Protein AF-A0A8T9C1Z2-F1 (afdb_monomer)

Radius of gyration: 24.46 Å; Cα contacts (8 Å, |Δi|>4): 744; chains: 1; bounding box: 90×43×73 Å

Foldseek 3Di:
DDDDDPPPPPPPPPQADDDDCVLVVQAEFFDWDDADLADAKDADPAQDLVNLLVLLLVVCVVAVPDDDHDYDDDDDDFWDQAFTDAALDDDDPPQDLVCVLVPVVQVVLQVPADAAPLGDDPDTSDSDDDIFFLWRMKHFDSDQHNNVLVVVQVVGPLWDDKDWHKDWHARTGAGDPPHPDHGTHITGMITTGNEPGDDPPDFDDRPRPDPDDDPQKDDFDWARAAFSDAADPVVNHRQWPDKHWAFDDDDPSHDSHQNCSSLVSNQQSSQVVQVVVPDPPAGRAHFFKWKKWWKAFPNRHTTTIMITTGLAAADSVRRPPQWDADVPHIMGIYTMTMMGRVVRVVPADHDDDVDDPDDQSRPNRHPRD

Organism: NCBI:txid602035

Sequence (369 aa):
MRTQVLVSNFAALAAAQSIDFSIVTAAPAVSVQSAPVTGTAQTVSAQSSAAATSIGSAAVQASPLAQRDVVADVVKRDGTCATQPAGTGPTVRPDFVDYFEDYPYFKAAAYSAPVPKGYSLNFTNLHASTSTSAYMGYTNLNKYDTNQCASLCNAQTGCVAFNLYFERDPTLDPNASSCPNPPSLTNIKCVFWGVPSSSPAQTATTSSPHRPPPPGWSGPTPWPGAPNCPSDPTSSDTTYIGSLFFSFGVAPGQVQYFSTGVCVAACSAQTSYNFAHPPAGKNPTVCNHVVAYQLNNAAGVAHGMYCAMYTESWDASYGTVKQSASVGGEWTVGAAYAYTNATYAASYQAITPGGYQGGNCGGWGAGTC

Secondary structure (DSSP, 8-state):
--------------------HHHHHTSPPPPPB---SSSSEEE--PPPHHHHHHHHHHHHHHSTTS---------------PBPPPPSSPPPSS--HHHHHT-HHHHHHHHHPPPPTT------S-SS---BSSEEEEEE-SS--HHHHHHHHHHSTT--EEEEEEEEEESB--BTTTBSSPPEEEEEEEEEESSPPPPTT--S----S--PPPTTEEEEEE-SSB------TTT----EEEEEEEEBSSSTT-BSS--HHHHHHHHHHHHHHHHHSPPTTSPPPP--EEEEEEEE-TT--EEEEEEEEESS-B-GGG--B-EEEETTEEEEEEEEEEEEEHHHHHH-PPBBTTB-----TTTT-TT--

Nearest PDB structures (f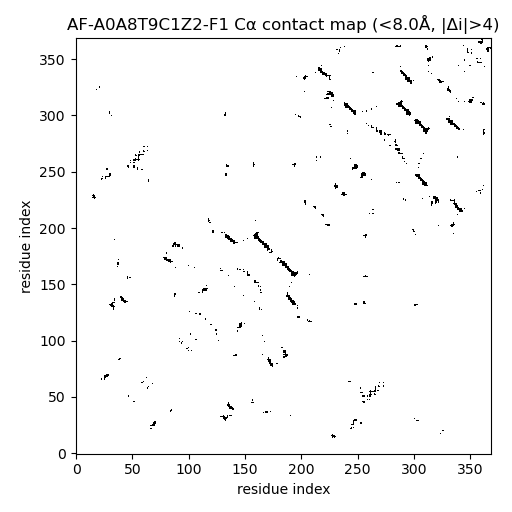oldseek):
  7vg8-assembly1_A  TM=3.905E-01  e=1.013E+00  Tomato yellow leaf curl virus
  5d28-assembly1_A  TM=4.583E-01  e=4.746E+00  Orf virus
  6umm-assembly1_F  TM=3.864E-01  e=9.681E+00  Mycolicibacterium smegmatis MC2 155
  6sgz-assembly1_D  TM=3.121E-01  e=7.193E+00  Mycolicibacterium smegmatis MC2 155
  5d28-assembly1_D  TM=2.808E-01  e=6.019E+00  Orf virus

Solvent-accessible surface area (backbone atoms only — not comparable to full-atom values): 21212 Å² total; per-residue (Å²): 136,89,84,80,81,82,79,80,78,74,76,74,79,70,84,59,46,79,86,67,57,67,54,58,70,34,34,46,73,56,56,72,41,61,82,74,78,67,79,67,62,44,89,48,88,71,70,48,71,65,59,41,22,49,45,23,33,45,46,39,71,77,33,61,97,53,88,79,76,71,73,88,90,87,84,91,85,85,50,78,51,48,76,43,75,82,53,42,39,75,83,68,80,70,90,42,71,71,54,56,75,66,32,64,67,60,52,51,50,45,72,67,49,63,74,39,90,66,59,78,84,85,80,72,79,67,96,67,80,81,68,31,30,16,67,48,32,37,40,56,32,81,56,96,46,50,55,61,45,47,52,56,33,70,71,37,78,57,42,66,30,73,48,79,46,79,41,85,26,52,45,30,35,50,24,89,83,88,30,67,77,52,64,74,35,21,31,22,39,32,34,33,17,13,43,71,83,59,65,92,73,71,65,46,76,77,74,64,75,77,67,76,42,56,91,70,39,38,51,70,42,75,19,66,14,41,63,42,57,63,51,39,91,83,82,65,45,71,36,68,76,49,70,52,55,35,21,20,28,85,54,93,80,38,31,48,34,80,54,65,50,19,42,53,30,25,31,51,38,44,24,56,50,24,65,76,57,54,52,89,97,48,79,46,55,30,47,32,16,36,41,35,32,28,40,17,44,75,88,33,41,54,42,27,39,35,27,43,32,15,30,51,46,68,40,54,88,33,16,70,41,44,60,49,79,52,96,93,46,47,31,38,35,34,56,21,34,34,36,32,30,37,74,53,57,75,77,38,65,57,44,45,97,94,44,81,72,63,72,32,55,25,77,67,35,77,89,63,111

Mean predicted aligned error: 12.96 Å

Structure (mmCIF, N/CA/C/O backbone):
data_AF-A0A8T9C1Z2-F1
#
_entry.id   AF-A0A8T9C1Z2-F1
#
loop_
_atom_site.group_PDB
_atom_site.id
_atom_site.type_symbol
_atom_site.label_atom_id
_atom_site.label_alt_id
_atom_site.label_comp_id
_atom_site.label_asym_id
_atom_site.label_entity_id
_atom_site.label_seq_id
_atom_site.pdbx_PDB_ins_code
_atom_site.Cartn_x
_atom_site.Cartn_y
_atom_site.Cartn_z
_atom_site.occupancy
_atom_site.B_iso_or_equiv
_atom_site.auth_seq_id
_atom_site.auth_comp_id
_atom_site.auth_asym_id
_atom_site.auth_atom_id
_atom_site.pdbx_PDB_model_num
ATOM 1 N N . MET A 1 1 ? -56.668 29.019 0.951 1.00 37.47 1 MET A N 1
ATOM 2 C CA . MET A 1 1 ? -55.754 27.901 0.635 1.00 37.47 1 MET A CA 1
ATOM 3 C C . MET A 1 1 ? -54.464 28.127 1.409 1.00 37.47 1 MET A C 1
ATOM 5 O O . MET A 1 1 ? -53.834 29.154 1.212 1.00 37.47 1 MET A O 1
ATOM 9 N N . ARG A 1 2 ? -54.164 27.260 2.385 1.00 32.25 2 ARG A N 1
ATOM 10 C CA . ARG A 1 2 ? -52.961 27.332 3.231 1.00 32.25 2 ARG A CA 1
ATOM 11 C C . ARG A 1 2 ? -51.820 26.626 2.502 1.00 32.25 2 ARG A C 1
ATOM 13 O O . ARG A 1 2 ? -51.873 25.411 2.345 1.00 32.25 2 ARG A O 1
ATOM 20 N N . THR A 1 3 ? -50.824 27.378 2.056 1.00 31.47 3 THR A N 1
ATOM 21 C CA . THR A 1 3 ? -49.620 26.834 1.422 1.00 31.47 3 THR A CA 1
ATOM 22 C C . THR A 1 3 ? -48.688 26.322 2.517 1.00 31.47 3 THR A C 1
ATOM 24 O O . THR A 1 3 ? -48.144 27.109 3.288 1.00 31.47 3 THR A O 1
ATOM 27 N N . GLN A 1 4 ? -48.559 25.001 2.637 1.00 32.97 4 GLN A N 1
ATOM 28 C CA . GLN A 1 4 ? -47.572 24.373 3.511 1.00 32.97 4 GLN A CA 1
ATOM 29 C C . GLN A 1 4 ? -46.191 24.494 2.864 1.00 32.97 4 GLN A C 1
ATOM 31 O O . GLN A 1 4 ? -45.958 23.967 1.779 1.00 32.97 4 GLN A O 1
A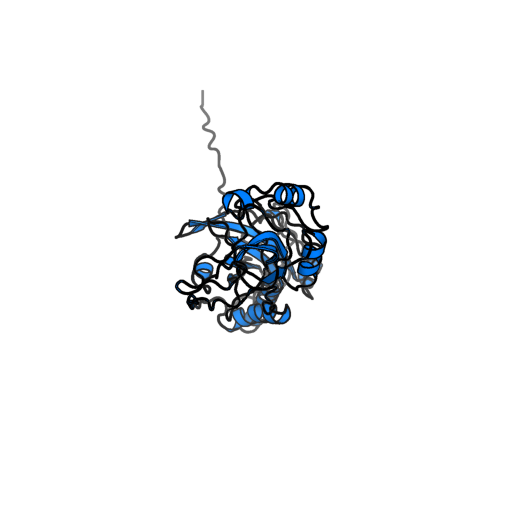TOM 36 N N . VAL A 1 5 ? -45.281 25.199 3.533 1.00 35.19 5 VAL A N 1
ATOM 37 C CA . VAL A 1 5 ? -43.853 25.174 3.217 1.00 35.19 5 VAL A CA 1
ATOM 38 C C . VAL A 1 5 ? -43.285 23.905 3.847 1.00 35.19 5 VAL A C 1
ATOM 40 O O . VAL A 1 5 ? -43.177 23.805 5.067 1.00 35.19 5 VAL A O 1
ATOM 43 N N . LEU A 1 6 ? -42.971 22.915 3.011 1.00 32.28 6 LEU A N 1
ATOM 44 C CA . LEU A 1 6 ? -42.166 21.758 3.392 1.00 32.28 6 LEU A CA 1
ATOM 45 C C . LEU A 1 6 ? -40.735 22.242 3.642 1.00 32.28 6 LEU A C 1
ATOM 47 O O . LEU A 1 6 ? -39.972 22.482 2.709 1.00 32.28 6 LEU A O 1
ATOM 51 N N . VAL A 1 7 ? -40.385 22.416 4.915 1.00 32.94 7 VAL A N 1
ATOM 52 C CA . VAL A 1 7 ? -38.994 22.557 5.345 1.00 32.94 7 VAL A CA 1
ATOM 53 C C . VAL A 1 7 ? -38.383 21.160 5.301 1.00 32.94 7 VAL A C 1
ATOM 55 O O . VAL A 1 7 ? -38.609 20.339 6.188 1.00 32.94 7 VAL A O 1
ATOM 58 N N . SER A 1 8 ? -37.650 20.867 4.228 1.00 34.22 8 SER A N 1
ATOM 59 C CA . SER A 1 8 ? -36.813 19.674 4.140 1.00 34.22 8 SER A CA 1
ATOM 60 C C . SER A 1 8 ? -35.679 19.798 5.155 1.00 34.22 8 SER A C 1
ATOM 62 O O . SER A 1 8 ? -34.674 20.460 4.904 1.00 34.22 8 SER A O 1
ATOM 64 N N . ASN A 1 9 ? -35.854 19.162 6.313 1.00 29.34 9 ASN A N 1
ATOM 65 C CA . ASN A 1 9 ? -34.785 18.907 7.269 1.00 29.34 9 ASN A CA 1
ATOM 66 C C . ASN A 1 9 ? -33.788 17.922 6.643 1.00 29.34 9 ASN A C 1
ATOM 68 O O . ASN A 1 9 ? -33.891 16.712 6.834 1.00 29.34 9 ASN A O 1
ATOM 72 N N . PHE A 1 10 ? -32.811 18.435 5.896 1.00 31.84 10 PHE A N 1
ATOM 73 C CA . PHE A 1 10 ? -31.546 17.729 5.746 1.00 31.84 10 PHE A CA 1
ATOM 74 C C . PHE A 1 10 ? -30.857 17.787 7.106 1.00 31.84 10 PHE A C 1
ATOM 76 O O . PHE A 1 10 ? -30.205 18.772 7.447 1.00 31.84 10 PHE A O 1
ATOM 83 N N . ALA A 1 11 ? -31.048 16.741 7.910 1.00 30.22 11 ALA A N 1
ATOM 84 C CA . ALA A 1 11 ? -30.148 16.459 9.011 1.00 30.22 11 ALA A CA 1
ATOM 85 C C . ALA A 1 11 ? -28.751 16.314 8.399 1.00 30.22 11 ALA A C 1
ATOM 87 O O . ALA A 1 11 ? -28.454 15.328 7.724 1.00 30.22 11 ALA A O 1
ATOM 88 N N . ALA A 1 12 ? -27.924 17.343 8.563 1.00 29.17 12 ALA A N 1
ATOM 89 C CA . ALA A 1 12 ? -26.504 17.233 8.324 1.00 29.17 12 ALA A CA 1
ATOM 90 C C . ALA A 1 12 ? -26.006 16.093 9.218 1.00 29.17 12 ALA A C 1
ATOM 92 O O . ALA A 1 12 ? -26.013 16.220 10.443 1.00 29.17 12 ALA A O 1
ATOM 93 N N . LEU A 1 13 ? -25.613 14.966 8.618 1.00 36.91 13 LEU A N 1
ATOM 94 C CA . LEU A 1 13 ? -24.697 14.048 9.279 1.00 36.91 13 LEU A CA 1
ATOM 95 C C . LEU A 1 13 ? -23.439 14.880 9.540 1.00 36.91 13 LEU A C 1
ATOM 97 O O . LEU A 1 13 ? -22.664 15.148 8.622 1.00 36.91 13 LEU A O 1
ATOM 101 N N . ALA A 1 14 ? -23.298 15.387 10.762 1.00 33.84 14 ALA A N 1
ATOM 102 C CA . ALA A 1 14 ? -22.079 16.042 11.190 1.00 33.84 14 ALA A CA 1
ATOM 103 C C . ALA A 1 14 ? -20.924 15.058 10.952 1.00 33.84 14 ALA A C 1
ATOM 105 O O . ALA A 1 14 ? -20.992 13.908 11.388 1.00 33.84 14 ALA A O 1
ATOM 106 N N . ALA A 1 15 ? -19.896 15.482 10.215 1.00 40.97 15 ALA A N 1
ATOM 107 C CA . ALA A 1 15 ? -18.656 14.726 10.126 1.00 40.97 15 ALA A CA 1
ATOM 108 C C . ALA A 1 15 ? -18.086 14.611 11.546 1.00 40.97 15 ALA A C 1
ATOM 110 O O . ALA A 1 15 ? -17.806 15.627 12.177 1.00 40.97 15 ALA A O 1
ATOM 111 N N . ALA A 1 16 ? -17.982 13.393 12.068 1.00 48.97 16 ALA A N 1
ATOM 112 C CA . ALA A 1 16 ? -17.562 13.158 13.440 1.00 48.97 16 ALA A CA 1
ATOM 113 C C . ALA A 1 16 ? -16.033 13.097 13.568 1.00 48.97 16 ALA A C 1
ATOM 115 O O . ALA A 1 16 ? -15.503 13.432 14.625 1.00 48.97 16 ALA A O 1
ATOM 116 N N . GLN A 1 17 ? -15.311 12.693 12.511 1.00 61.88 17 GLN A N 1
ATOM 117 C CA . GLN A 1 17 ? -13.852 12.525 12.542 1.00 61.88 17 GLN A CA 1
ATOM 118 C C . GLN A 1 17 ? -13.207 12.994 11.231 1.00 61.88 17 GLN A C 1
ATOM 120 O O . GLN A 1 17 ? -13.413 12.407 10.170 1.00 61.88 17 GLN A O 1
ATOM 125 N N . SER A 1 18 ? -12.427 14.074 11.307 1.00 66.25 18 SER A N 1
ATOM 126 C CA . SER A 1 18 ? -11.592 14.569 10.209 1.00 66.25 18 SER A CA 1
ATOM 127 C C . SER A 1 18 ? -10.181 13.988 10.293 1.00 66.25 18 SER A C 1
ATOM 129 O O . SER A 1 18 ? -9.668 13.761 11.387 1.00 66.25 18 SER A O 1
ATOM 131 N N . ILE A 1 19 ? -9.527 13.817 9.146 1.00 78.62 19 ILE A N 1
ATOM 132 C CA . ILE A 1 19 ? -8.111 13.434 9.079 1.00 78.62 19 ILE A CA 1
ATOM 133 C C . ILE A 1 19 ? -7.272 14.576 9.658 1.00 78.62 19 ILE A C 1
ATOM 135 O O . ILE A 1 19 ? -7.359 15.712 9.185 1.00 78.62 19 ILE A O 1
ATOM 139 N N . ASP A 1 20 ? -6.466 14.286 10.679 1.00 79.00 20 ASP A N 1
ATOM 140 C CA . ASP A 1 20 ? -5.564 15.272 11.264 1.00 79.00 20 ASP A CA 1
ATOM 141 C C . ASP A 1 20 ? -4.326 15.414 10.373 1.00 79.00 20 ASP A C 1
ATOM 143 O O . ASP A 1 20 ? -3.377 14.633 10.432 1.00 79.00 20 ASP A O 1
ATOM 147 N N . PHE A 1 21 ? -4.337 16.422 9.506 1.00 78.75 21 PHE A N 1
ATOM 148 C CA . PHE A 1 21 ? -3.200 16.689 8.632 1.00 78.75 21 PHE A CA 1
ATOM 149 C C . PHE A 1 21 ? -1.990 17.260 9.371 1.00 78.75 21 PHE A C 1
ATOM 151 O O . PHE A 1 21 ? -0.906 17.236 8.799 1.00 78.75 21 PHE A O 1
ATOM 158 N N . SER A 1 22 ? -2.119 17.708 10.627 1.00 76.12 22 SER A N 1
ATOM 159 C CA . SER A 1 22 ? -0.968 18.210 11.385 1.00 76.12 22 SER A CA 1
ATOM 160 C C . SER A 1 22 ? 0.053 17.100 11.652 1.00 76.12 22 SER A C 1
ATOM 162 O O . SER A 1 22 ? 1.251 17.303 11.447 1.00 76.12 22 SER A O 1
ATOM 164 N N . ILE A 1 23 ? -0.415 15.889 11.985 1.00 74.19 23 ILE A N 1
ATOM 165 C CA . ILE A 1 23 ? 0.450 14.716 12.175 1.00 74.19 23 ILE A CA 1
ATOM 166 C C . ILE A 1 23 ? 0.994 14.160 10.854 1.00 74.19 23 ILE A C 1
ATOM 168 O O . ILE A 1 23 ? 2.029 13.502 10.849 1.00 74.19 23 ILE A O 1
ATOM 172 N N . VAL A 1 24 ? 0.325 14.446 9.731 1.00 80.19 24 VAL A N 1
ATOM 173 C CA . VAL A 1 24 ? 0.820 14.110 8.387 1.00 80.19 24 VAL A CA 1
ATOM 174 C C . VAL A 1 24 ? 1.943 15.065 7.989 1.00 80.19 24 VAL A C 1
ATOM 176 O O . VAL A 1 24 ? 2.981 14.619 7.510 1.00 80.19 24 VAL A O 1
ATOM 179 N N . THR A 1 25 ? 1.773 16.369 8.227 1.00 77.88 25 THR A N 1
ATOM 180 C CA . THR A 1 25 ? 2.785 17.387 7.903 1.00 77.88 25 THR A CA 1
ATOM 181 C C . THR A 1 25 ? 4.010 17.343 8.809 1.00 77.88 25 THR A C 1
ATOM 183 O O . THR A 1 25 ? 5.087 17.707 8.354 1.00 77.88 25 THR A O 1
ATOM 186 N N . ALA A 1 26 ? 3.858 16.899 10.062 1.00 76.06 26 ALA A N 1
ATOM 187 C CA . ALA A 1 26 ? 4.967 16.744 11.008 1.00 76.06 26 ALA A CA 1
ATOM 188 C C . ALA A 1 26 ? 5.772 15.448 10.793 1.00 76.06 26 ALA A C 1
ATOM 190 O O . ALA A 1 26 ? 6.823 15.239 11.398 1.00 76.06 26 ALA A O 1
ATOM 191 N N . ALA A 1 27 ? 5.266 14.523 9.973 1.00 75.56 27 ALA A N 1
ATOM 192 C CA . ALA A 1 27 ? 5.967 13.277 9.719 1.00 75.56 27 ALA A CA 1
ATOM 193 C C . ALA A 1 27 ? 7.177 13.495 8.796 1.00 75.56 27 ALA A C 1
ATOM 195 O O . ALA A 1 27 ? 7.154 14.383 7.939 1.00 75.56 27 ALA A O 1
ATOM 196 N N . PRO A 1 28 ? 8.227 12.657 8.907 1.00 78.31 28 PRO A N 1
ATOM 197 C CA . PRO A 1 28 ? 9.380 12.743 8.021 1.00 78.31 28 PRO A CA 1
ATOM 198 C C . PRO A 1 28 ? 8.960 12.698 6.550 1.00 78.31 28 PRO A C 1
ATOM 200 O O . PRO A 1 28 ? 8.106 11.889 6.174 1.00 78.31 28 PRO A O 1
ATOM 203 N N . ALA A 1 29 ? 9.582 13.535 5.720 1.00 77.00 29 ALA A N 1
ATOM 204 C CA . ALA A 1 29 ? 9.252 13.647 4.310 1.00 77.00 29 ALA A CA 1
ATOM 205 C C . ALA A 1 29 ? 9.439 12.313 3.581 1.00 77.00 29 ALA A C 1
ATOM 207 O O . ALA A 1 29 ? 10.340 11.517 3.861 1.00 77.00 29 ALA A O 1
ATOM 208 N N . VAL A 1 30 ? 8.561 12.092 2.615 1.00 76.50 30 VAL A N 1
ATOM 209 C CA . VAL A 1 30 ? 8.511 10.871 1.822 1.00 76.50 30 VAL A CA 1
ATOM 210 C C . VAL A 1 30 ? 9.426 11.035 0.624 1.00 76.50 30 VAL A C 1
ATOM 212 O O . VAL A 1 30 ? 9.326 12.018 -0.111 1.00 76.50 30 VAL A O 1
ATOM 215 N N . SER A 1 31 ? 10.305 10.063 0.400 1.00 71.31 31 SER A N 1
ATOM 216 C CA . SER A 1 31 ? 11.137 10.034 -0.796 1.00 71.31 31 SER A CA 1
ATOM 217 C C . SER A 1 31 ? 10.417 9.293 -1.921 1.00 71.31 31 SER A C 1
ATOM 219 O O . SER A 1 31 ? 10.101 8.107 -1.819 1.00 71.31 31 SER A O 1
ATOM 221 N N . VAL A 1 32 ? 10.155 10.005 -3.018 1.00 71.19 32 VAL A N 1
ATOM 222 C CA . VAL A 1 32 ? 9.736 9.385 -4.278 1.00 71.19 32 VAL A CA 1
ATOM 223 C C . VAL A 1 32 ? 10.979 8.812 -4.938 1.00 71.19 32 VAL A C 1
ATOM 225 O O . VAL A 1 32 ? 11.952 9.534 -5.158 1.00 71.19 32 VAL A O 1
ATOM 228 N N . GLN A 1 33 ? 10.962 7.515 -5.228 1.00 67.44 33 GLN A N 1
ATOM 229 C CA . GLN A 1 33 ? 12.080 6.832 -5.868 1.00 67.44 33 GLN A CA 1
ATOM 230 C C . GLN A 1 33 ? 11.622 6.145 -7.151 1.00 67.44 33 GLN A C 1
ATOM 232 O O . GLN A 1 33 ? 10.467 5.745 -7.284 1.00 67.44 33 GLN A O 1
ATOM 237 N N . SER A 1 34 ? 12.553 6.018 -8.089 1.00 67.06 34 SER A N 1
ATOM 238 C CA . SER A 1 34 ? 12.444 5.198 -9.291 1.00 67.06 34 SER A CA 1
ATOM 239 C C . SER A 1 34 ? 13.556 4.152 -9.268 1.00 67.06 34 SER A C 1
ATOM 241 O O . SER A 1 34 ? 14.568 4.331 -8.580 1.00 67.06 34 SER A O 1
ATOM 243 N N . ALA A 1 35 ? 13.398 3.067 -10.028 1.00 67.38 35 ALA A N 1
ATOM 244 C CA . ALA A 1 35 ? 14.500 2.130 -10.199 1.00 67.38 35 ALA A CA 1
ATOM 245 C C . ALA A 1 35 ? 15.714 2.844 -10.836 1.00 67.38 35 ALA A C 1
ATOM 247 O O . ALA A 1 35 ? 15.530 3.694 -11.713 1.00 67.38 35 ALA A O 1
ATOM 248 N N . PRO A 1 36 ? 16.952 2.540 -10.406 1.00 69.44 36 PRO A N 1
ATOM 249 C CA . PRO A 1 36 ? 18.154 3.026 -11.066 1.00 69.44 36 PRO A CA 1
ATOM 250 C C . PRO A 1 36 ? 18.216 2.585 -12.529 1.00 69.44 36 PRO A C 1
ATOM 252 O O . PRO A 1 36 ? 17.937 1.430 -12.850 1.00 69.44 36 PRO A O 1
ATOM 255 N N . VAL A 1 37 ? 18.693 3.486 -13.385 1.00 64.00 37 VAL A N 1
ATOM 256 C CA . VAL A 1 37 ? 18.919 3.257 -14.826 1.00 64.00 37 VAL A CA 1
ATOM 257 C C . VAL A 1 37 ? 20.126 2.354 -15.124 1.00 64.00 37 VAL A C 1
ATOM 259 O O . VAL A 1 37 ? 20.366 1.979 -16.261 1.00 64.00 37 VAL A O 1
ATOM 262 N N . THR A 1 38 ? 20.919 1.990 -14.116 1.00 65.44 38 THR A N 1
ATOM 263 C CA . THR A 1 38 ? 22.128 1.168 -14.276 1.00 65.44 38 THR A CA 1
ATOM 264 C C . THR A 1 38 ? 22.149 -0.006 -13.298 1.00 65.44 38 THR A C 1
ATOM 266 O O . THR A 1 38 ? 21.548 0.048 -12.219 1.00 65.44 38 THR A O 1
ATOM 269 N N . GLY A 1 39 ? 22.860 -1.075 -13.676 1.00 67.31 39 GLY A N 1
ATOM 270 C CA . GLY A 1 39 ? 22.961 -2.325 -12.914 1.00 67.31 39 GLY A CA 1
ATOM 271 C C . GLY A 1 39 ? 21.996 -3.441 -13.351 1.00 67.31 39 GLY A C 1
ATOM 272 O O . GLY A 1 39 ? 21.119 -3.261 -14.195 1.00 67.31 39 GLY A O 1
ATOM 273 N N . THR A 1 40 ? 22.201 -4.640 -12.796 1.00 52.28 40 THR A N 1
ATOM 274 C CA . THR A 1 40 ? 21.387 -5.844 -13.075 1.00 52.28 40 THR A CA 1
ATOM 275 C C . THR A 1 40 ? 20.290 -6.097 -12.049 1.00 52.28 40 THR A C 1
ATOM 277 O O . THR A 1 40 ? 19.282 -6.734 -12.356 1.00 52.28 40 THR A O 1
ATOM 280 N N . ALA A 1 41 ? 20.498 -5.634 -10.822 1.00 59.84 41 ALA A N 1
ATOM 281 C CA . ALA A 1 41 ? 19.559 -5.726 -9.722 1.00 59.84 41 ALA A CA 1
ATOM 282 C C . ALA A 1 41 ? 19.952 -4.719 -8.639 1.00 59.84 41 ALA A C 1
ATOM 284 O O . ALA A 1 41 ? 21.120 -4.346 -8.505 1.00 59.84 41 ALA A O 1
ATOM 285 N N . GLN A 1 42 ? 18.982 -4.348 -7.813 1.00 74.12 42 GLN A N 1
ATOM 286 C CA . GLN A 1 42 ? 19.225 -3.630 -6.571 1.00 74.12 42 GLN A CA 1
ATOM 287 C C . GLN A 1 42 ? 18.416 -4.284 -5.464 1.00 74.12 42 GLN A C 1
ATOM 289 O O . GLN A 1 42 ? 17.187 -4.324 -5.514 1.00 74.12 42 GLN A O 1
ATOM 294 N N . THR A 1 43 ? 19.113 -4.736 -4.428 1.00 66.12 43 THR A N 1
ATOM 295 C CA . THR A 1 43 ? 18.489 -5.161 -3.178 1.00 66.12 43 THR A CA 1
ATOM 296 C C . THR A 1 43 ? 18.334 -3.956 -2.260 1.00 66.12 43 THR A C 1
ATOM 298 O O . THR A 1 43 ? 19.328 -3.344 -1.867 1.00 66.12 43 THR A O 1
ATOM 301 N N . VAL A 1 44 ? 17.097 -3.625 -1.897 1.00 66.25 44 VAL A N 1
ATOM 302 C CA . VAL A 1 44 ? 16.807 -2.698 -0.798 1.00 66.25 44 VAL A CA 1
ATOM 303 C C . VAL A 1 44 ? 16.599 -3.534 0.459 1.00 66.25 44 VAL A C 1
ATOM 305 O O . VAL A 1 44 ? 15.830 -4.495 0.439 1.00 66.25 44 VAL A O 1
ATOM 308 N N . SER A 1 45 ? 17.301 -3.203 1.546 1.00 70.25 45 SER A N 1
ATOM 309 C CA . SER A 1 45 ? 17.172 -3.924 2.815 1.00 70.25 45 SER A CA 1
ATOM 310 C C . SER A 1 45 ? 15.726 -3.879 3.301 1.00 70.25 45 SER A C 1
ATOM 312 O O . SER A 1 45 ? 15.243 -2.823 3.713 1.00 70.25 45 SER A O 1
ATOM 314 N N . ALA A 1 46 ? 15.050 -5.027 3.254 1.00 65.12 46 ALA A N 1
ATOM 315 C CA . ALA A 1 46 ? 13.663 -5.144 3.669 1.00 65.12 46 ALA A CA 1
ATOM 316 C C . ALA A 1 46 ? 13.544 -4.991 5.191 1.00 65.12 46 ALA A C 1
ATOM 318 O O . ALA A 1 46 ? 14.178 -5.710 5.967 1.00 65.12 46 ALA A O 1
ATOM 319 N N . GLN A 1 47 ? 12.692 -4.069 5.621 1.00 73.75 47 GLN A N 1
ATOM 320 C CA . GLN A 1 47 ? 12.307 -3.907 7.009 1.00 73.75 47 GLN A CA 1
ATOM 321 C C . GLN A 1 47 ? 11.496 -5.130 7.436 1.00 73.75 47 GLN A C 1
ATOM 323 O O . GLN A 1 47 ? 10.421 -5.419 6.901 1.00 73.75 47 GLN A O 1
ATOM 328 N N . SER A 1 48 ? 12.001 -5.861 8.427 1.00 70.56 48 SER A N 1
ATOM 329 C CA . SER A 1 48 ? 11.277 -7.011 8.959 1.00 70.56 48 SER A CA 1
ATOM 330 C C . SER A 1 48 ? 9.931 -6.577 9.545 1.00 70.56 48 SER A C 1
ATOM 332 O O . SER A 1 48 ? 9.763 -5.454 10.030 1.00 70.56 48 SER A O 1
ATOM 334 N N . SER A 1 49 ? 8.958 -7.486 9.541 1.00 69.94 49 SER A N 1
ATOM 335 C CA . SER A 1 49 ? 7.659 -7.247 10.178 1.00 69.94 49 SER A CA 1
ATOM 336 C C . SER A 1 49 ? 7.809 -6.885 11.660 1.00 69.94 49 SER A C 1
ATOM 338 O O . SER A 1 49 ? 7.100 -6.005 12.143 1.00 69.94 49 SER A O 1
ATOM 340 N N . ALA A 1 50 ? 8.772 -7.494 12.360 1.00 71.88 50 ALA A N 1
ATOM 341 C CA . ALA A 1 50 ? 9.110 -7.169 13.744 1.00 71.88 50 ALA A CA 1
ATOM 342 C C . ALA A 1 50 ? 9.632 -5.731 13.893 1.00 71.88 50 ALA A C 1
ATOM 344 O O . ALA A 1 50 ? 9.164 -5.011 14.770 1.00 71.88 50 ALA A O 1
ATOM 345 N N . ALA A 1 51 ? 10.530 -5.285 13.007 1.00 71.94 51 ALA A N 1
ATOM 346 C CA . ALA A 1 51 ? 11.054 -3.921 13.024 1.00 71.94 51 ALA A CA 1
ATOM 347 C C . ALA A 1 51 ? 9.964 -2.876 12.723 1.00 71.94 51 ALA A C 1
ATOM 349 O O . ALA A 1 51 ? 9.904 -1.836 13.373 1.00 71.94 51 ALA A O 1
ATOM 350 N N . ALA A 1 52 ? 9.061 -3.152 11.777 1.00 70.00 52 ALA A N 1
ATOM 351 C CA . ALA A 1 52 ? 7.902 -2.290 11.522 1.00 70.00 52 ALA A CA 1
ATOM 352 C C . ALA A 1 52 ? 6.982 -2.209 12.752 1.00 70.00 52 ALA A C 1
ATOM 354 O O . ALA A 1 52 ? 6.620 -1.128 13.207 1.00 70.00 52 ALA A O 1
ATOM 355 N N . THR A 1 53 ? 6.679 -3.355 13.357 1.00 78.81 53 THR A N 1
ATOM 356 C CA . THR A 1 53 ? 5.856 -3.448 14.573 1.00 78.81 53 THR A CA 1
ATOM 357 C C . THR A 1 53 ? 6.489 -2.678 15.739 1.00 78.81 53 THR A C 1
ATOM 359 O O . THR A 1 53 ? 5.793 -1.943 16.437 1.00 78.81 53 THR A O 1
ATOM 362 N N . SER A 1 54 ? 7.815 -2.764 15.913 1.00 79.19 54 SER A N 1
ATOM 363 C CA . SER A 1 54 ? 8.518 -2.020 16.962 1.00 79.19 54 SER A CA 1
ATOM 364 C C . SER A 1 54 ? 8.470 -0.509 16.766 1.00 79.19 54 SER A C 1
ATOM 366 O O . SER A 1 54 ? 8.436 0.203 17.762 1.00 79.19 54 SER A O 1
ATOM 368 N N . ILE A 1 55 ? 8.414 -0.010 15.523 1.00 80.81 55 ILE A N 1
ATOM 369 C CA . ILE A 1 55 ? 8.212 1.426 15.263 1.00 80.81 55 ILE A CA 1
ATOM 370 C C . ILE A 1 55 ? 6.836 1.865 15.768 1.00 80.81 55 ILE A C 1
ATOM 372 O O . ILE A 1 55 ? 6.741 2.888 16.439 1.00 80.81 55 ILE A O 1
ATOM 376 N N . GLY A 1 56 ? 5.793 1.065 15.522 1.00 78.69 56 GLY A N 1
ATOM 377 C CA . GLY A 1 56 ? 4.445 1.332 16.034 1.00 78.69 56 GLY A CA 1
ATOM 378 C C . GLY A 1 56 ? 4.405 1.417 17.561 1.00 78.69 56 GLY A C 1
ATOM 379 O O . GLY A 1 56 ? 3.918 2.402 18.114 1.00 78.69 56 GLY A O 1
ATOM 380 N N . SER A 1 57 ? 4.985 0.429 18.250 1.00 81.38 57 SER A N 1
ATOM 381 C CA . SER A 1 57 ? 5.068 0.436 19.718 1.00 81.38 57 SER A CA 1
ATOM 382 C C . SER A 1 57 ? 5.925 1.583 20.259 1.00 81.38 57 SER A C 1
ATOM 384 O O . SER A 1 57 ? 5.561 2.205 21.254 1.00 81.38 57 SER A O 1
ATOM 386 N N . ALA A 1 58 ? 7.067 1.867 19.625 1.00 77.88 58 ALA A N 1
ATOM 387 C CA . ALA A 1 58 ? 7.995 2.905 20.065 1.00 77.88 58 ALA A CA 1
ATOM 388 C C . ALA A 1 58 ? 7.434 4.317 19.856 1.00 77.88 58 ALA A C 1
ATOM 390 O O . ALA A 1 58 ? 7.706 5.187 20.677 1.00 77.88 58 ALA A O 1
ATOM 391 N N . ALA A 1 59 ? 6.627 4.547 18.816 1.00 75.69 59 ALA A N 1
ATOM 392 C CA . ALA A 1 59 ? 5.994 5.842 18.572 1.00 75.69 59 ALA A CA 1
ATOM 393 C C . ALA A 1 59 ? 5.088 6.268 19.739 1.00 75.69 59 ALA A C 1
ATOM 395 O O . ALA A 1 59 ? 5.163 7.412 20.180 1.00 75.69 59 ALA A O 1
ATOM 396 N N . VAL A 1 60 ? 4.324 5.328 20.309 1.00 76.31 60 VAL A N 1
ATOM 397 C CA . VAL A 1 60 ? 3.501 5.579 21.506 1.00 76.31 60 VAL A CA 1
ATOM 398 C C . VAL A 1 60 ? 4.360 5.924 22.727 1.00 76.31 60 VAL A C 1
ATOM 400 O O . VAL A 1 60 ? 3.953 6.736 23.547 1.00 76.31 60 VAL A O 1
ATOM 403 N N . GLN A 1 61 ? 5.553 5.336 22.855 1.00 69.88 61 GLN A N 1
ATOM 404 C CA . GLN A 1 61 ? 6.460 5.595 23.983 1.00 69.88 61 GLN A CA 1
ATOM 405 C C . GLN A 1 61 ? 7.228 6.919 23.835 1.00 69.88 61 GLN A C 1
ATOM 407 O O . GLN A 1 61 ? 7.465 7.608 24.823 1.00 69.88 61 GLN A O 1
ATOM 412 N N . ALA A 1 62 ? 7.640 7.268 22.612 1.00 58.38 62 ALA A N 1
ATOM 413 C CA . ALA A 1 62 ? 8.443 8.457 22.320 1.00 58.38 62 ALA A CA 1
ATOM 414 C C . ALA A 1 62 ? 7.623 9.756 22.370 1.00 58.38 62 ALA A C 1
ATOM 416 O O . ALA A 1 62 ? 8.132 10.790 22.801 1.00 58.38 62 ALA A O 1
ATOM 417 N N . SER A 1 63 ? 6.363 9.681 21.943 1.00 61.00 63 SER A N 1
ATOM 418 C CA . SER A 1 63 ? 5.396 10.776 21.959 1.00 61.00 63 SER A CA 1
ATOM 419 C C . SER A 1 63 ? 3.993 10.185 22.154 1.00 61.00 63 SER A C 1
ATOM 421 O O . SER A 1 63 ? 3.263 10.031 21.171 1.00 61.00 63 SER A O 1
ATOM 423 N N . PRO A 1 64 ? 3.591 9.842 23.396 1.00 57.94 64 PRO A N 1
ATOM 424 C CA . PRO A 1 64 ? 2.213 9.448 23.683 1.00 57.94 64 PRO A CA 1
ATOM 425 C C . PRO A 1 64 ? 1.305 10.600 23.252 1.00 57.94 64 PRO A C 1
ATOM 427 O O . PRO A 1 64 ? 1.403 11.669 23.842 1.00 57.94 64 PRO A O 1
ATOM 430 N N . LEU A 1 65 ? 0.538 10.418 22.166 1.00 48.56 65 LEU A N 1
ATOM 431 C CA . LEU A 1 65 ? -0.272 11.430 21.460 1.00 48.56 65 LEU A CA 1
ATOM 432 C C . LEU A 1 65 ? 0.078 12.899 21.812 1.00 48.56 65 LEU A C 1
ATOM 434 O O . LEU A 1 65 ? -0.740 13.636 22.356 1.00 48.56 65 LEU A O 1
ATOM 438 N N . ALA A 1 66 ? 1.327 13.287 21.504 1.00 30.95 66 ALA A N 1
ATOM 439 C CA . ALA A 1 66 ? 1.871 14.651 21.483 1.00 30.95 66 ALA A CA 1
ATOM 440 C C . ALA A 1 66 ? 3.233 14.688 20.730 1.00 30.95 66 ALA A C 1
ATOM 442 O O . ALA A 1 66 ? 4.289 14.403 21.296 1.00 30.95 66 ALA A O 1
ATOM 443 N N . GLN A 1 67 ? 3.142 14.993 19.425 1.00 29.84 67 GLN A N 1
ATOM 444 C CA . GLN A 1 67 ? 4.056 15.654 18.455 1.00 29.84 67 GLN A CA 1
ATOM 445 C C . GLN A 1 67 ? 5.601 15.474 18.495 1.00 29.84 67 GLN A C 1
ATOM 447 O O . GLN A 1 67 ? 6.212 15.814 19.505 1.00 29.84 67 GLN A O 1
ATOM 452 N N . ARG A 1 68 ? 6.233 15.140 17.334 1.00 29.23 68 ARG A N 1
ATOM 453 C CA . ARG A 1 68 ? 7.624 15.509 16.903 1.00 29.23 68 ARG A CA 1
ATOM 454 C C . ARG A 1 68 ? 7.880 15.416 15.373 1.00 29.23 68 ARG A C 1
ATOM 456 O O . ARG A 1 68 ? 7.221 14.630 14.705 1.00 29.23 68 ARG A O 1
ATOM 463 N N . ASP A 1 69 ? 8.892 16.179 14.912 1.00 27.64 69 ASP A N 1
ATOM 464 C CA . ASP A 1 69 ? 9.384 16.455 13.532 1.00 27.64 69 ASP A CA 1
ATOM 465 C C . ASP A 1 69 ? 10.803 15.886 13.217 1.00 27.64 69 ASP A C 1
ATOM 467 O O . ASP A 1 69 ? 11.577 15.651 14.152 1.00 27.64 69 ASP A O 1
ATOM 471 N N . VAL A 1 70 ? 11.157 15.782 11.908 1.00 26.12 70 VAL A N 1
ATOM 472 C CA . VAL A 1 70 ? 12.411 16.221 11.187 1.00 26.12 70 VAL A CA 1
ATOM 473 C C . VAL A 1 70 ? 12.793 15.343 9.951 1.00 26.12 70 VAL A C 1
ATOM 475 O O . VAL A 1 70 ? 12.691 14.119 9.972 1.00 26.12 70 VAL A O 1
ATOM 478 N N . VAL A 1 71 ? 13.282 16.003 8.878 1.00 28.09 71 VAL A N 1
ATOM 479 C CA . VAL A 1 71 ? 13.655 15.523 7.514 1.00 28.09 71 VAL A CA 1
ATOM 480 C C . VAL A 1 71 ? 15.178 15.597 7.243 1.00 28.09 71 VAL A C 1
ATOM 482 O O . VAL A 1 71 ? 15.858 16.419 7.855 1.00 28.09 71 VAL A O 1
ATOM 485 N N . ALA A 1 72 ? 15.705 14.820 6.275 1.00 28.20 72 ALA A N 1
ATOM 486 C CA . ALA A 1 72 ? 17.027 15.028 5.649 1.00 28.20 72 ALA A CA 1
ATOM 487 C C . ALA A 1 72 ? 17.047 14.748 4.117 1.00 28.20 72 ALA A C 1
ATOM 489 O O . ALA A 1 72 ? 16.337 13.862 3.643 1.00 28.20 72 ALA A O 1
ATOM 490 N N . ASP A 1 73 ? 17.892 15.494 3.383 1.00 27.08 73 ASP A N 1
ATOM 491 C CA . ASP A 1 73 ? 18.041 15.566 1.908 1.00 27.08 73 ASP A CA 1
ATOM 492 C C . ASP A 1 73 ? 19.062 14.581 1.280 1.00 27.08 73 ASP A C 1
ATOM 494 O O . ASP A 1 73 ? 19.964 14.073 1.949 1.00 27.08 73 ASP A O 1
ATOM 498 N N . VAL A 1 74 ? 18.970 14.374 -0.048 1.00 31.28 74 VAL A N 1
ATOM 499 C CA . VAL A 1 74 ? 19.845 13.509 -0.882 1.00 31.28 74 VAL A CA 1
ATOM 500 C C . VAL A 1 74 ? 20.528 14.306 -2.017 1.00 31.28 74 VAL A C 1
ATOM 502 O O . VAL A 1 74 ? 19.899 15.146 -2.652 1.00 31.28 74 VAL A O 1
ATOM 505 N N . VAL A 1 75 ? 21.805 14.008 -2.323 1.00 30.09 75 VAL A N 1
ATOM 506 C CA . VAL A 1 75 ? 22.638 14.648 -3.378 1.00 30.09 75 VAL A CA 1
ATOM 507 C C . VAL A 1 75 ? 22.795 13.747 -4.626 1.00 30.09 75 VAL A C 1
ATOM 509 O O . VAL A 1 75 ? 22.838 12.522 -4.507 1.00 30.09 75 VAL A O 1
ATOM 512 N N . LYS A 1 76 ? 22.928 14.343 -5.825 1.00 33.44 76 LYS A N 1
ATOM 513 C CA . LYS A 1 76 ? 23.117 13.677 -7.139 1.00 33.44 76 LYS A CA 1
ATOM 514 C C . LYS A 1 76 ? 24.576 13.205 -7.362 1.00 33.44 76 LYS A C 1
ATOM 516 O O . LYS A 1 76 ? 25.501 13.903 -6.958 1.00 33.44 76 LYS A O 1
ATOM 521 N N . ARG A 1 77 ? 24.795 12.055 -8.024 1.00 46.59 77 ARG A N 1
ATOM 522 C CA . ARG A 1 77 ? 26.128 11.507 -8.401 1.00 46.59 77 ARG A CA 1
ATOM 523 C C . ARG A 1 77 ? 26.385 11.635 -9.920 1.00 46.59 77 ARG A C 1
ATOM 525 O O . ARG A 1 77 ? 25.429 11.509 -10.680 1.00 46.59 77 ARG A O 1
ATOM 532 N N . ASP A 1 78 ? 27.637 11.877 -10.332 1.00 58.25 78 ASP A N 1
ATOM 533 C CA . ASP A 1 78 ? 28.130 11.883 -11.735 1.00 58.25 78 ASP A CA 1
ATOM 534 C C . ASP A 1 78 ? 28.769 10.520 -12.099 1.00 58.25 78 ASP A C 1
ATOM 536 O O . ASP A 1 78 ? 29.288 9.842 -11.208 1.00 58.25 78 ASP A O 1
ATOM 540 N N . GLY A 1 79 ? 28.688 10.099 -13.369 1.00 65.94 79 GLY A N 1
ATOM 541 C CA . GLY A 1 79 ? 29.032 8.744 -13.840 1.00 65.94 79 GLY A CA 1
ATOM 542 C C . GLY A 1 79 ? 30.507 8.524 -14.226 1.00 65.94 79 GLY A C 1
ATOM 543 O O . GLY A 1 79 ? 31.310 9.454 -14.321 1.00 65.94 79 GLY A O 1
ATOM 544 N N . THR A 1 80 ? 30.896 7.267 -14.471 1.00 81.81 80 THR A N 1
ATOM 545 C CA . THR A 1 80 ? 32.308 6.828 -14.598 1.00 81.81 80 THR A CA 1
ATOM 546 C C . THR A 1 80 ? 32.723 6.260 -15.963 1.00 81.81 80 THR A C 1
ATOM 548 O O . THR A 1 80 ? 33.880 5.884 -16.141 1.00 81.81 80 THR A O 1
ATOM 551 N N . CYS A 1 81 ? 31.817 6.168 -16.935 1.00 83.75 81 CYS A N 1
ATOM 552 C CA . CYS A 1 81 ? 31.986 5.439 -18.204 1.00 83.75 81 CYS A CA 1
ATOM 553 C C . CYS A 1 81 ? 32.288 3.942 -18.073 1.00 83.75 81 CYS A C 1
ATOM 555 O O . CYS A 1 81 ? 32.712 3.311 -19.044 1.00 83.75 81 CYS A O 1
ATOM 557 N N . ALA A 1 82 ? 32.041 3.347 -16.905 1.00 81.75 82 ALA A N 1
ATOM 558 C CA . ALA A 1 82 ? 32.143 1.907 -16.726 1.00 81.75 82 ALA A CA 1
ATOM 559 C C . ALA A 1 82 ? 31.140 1.168 -17.627 1.00 81.75 82 ALA A C 1
ATOM 561 O O . ALA A 1 82 ? 30.006 1.612 -17.813 1.00 81.75 82 ALA A O 1
ATOM 562 N N . THR A 1 83 ? 31.549 0.025 -18.180 1.00 82.19 83 THR A N 1
ATOM 563 C CA . THR A 1 83 ? 30.671 -0.822 -18.995 1.00 82.19 83 THR A CA 1
ATOM 564 C C . THR A 1 83 ? 29.513 -1.354 -18.161 1.00 82.19 83 THR A C 1
ATOM 566 O O . THR A 1 83 ? 29.727 -1.927 -17.092 1.00 82.19 83 THR A O 1
ATOM 569 N N . GLN A 1 84 ? 28.288 -1.168 -18.654 1.00 78.12 84 GLN A N 1
ATOM 570 C CA . GLN A 1 84 ? 27.098 -1.732 -18.031 1.00 78.12 84 GLN A CA 1
ATOM 571 C C . GLN A 1 84 ? 26.979 -3.226 -18.357 1.00 78.12 84 GLN A C 1
ATOM 573 O O . GLN A 1 84 ? 27.469 -3.681 -19.397 1.00 78.12 84 GLN A O 1
ATOM 578 N N . PRO A 1 85 ? 26.321 -4.015 -17.494 1.00 82.06 85 PRO A N 1
ATOM 579 C CA . PRO A 1 85 ? 25.980 -5.393 -17.817 1.00 82.06 85 PRO A CA 1
ATOM 580 C C . PRO A 1 85 ? 25.191 -5.500 -19.126 1.00 82.06 85 PRO A C 1
ATOM 582 O O . PRO A 1 85 ? 24.461 -4.584 -19.500 1.00 82.06 85 PRO A O 1
ATOM 585 N N . ALA A 1 86 ? 25.306 -6.643 -19.804 1.00 81.88 86 ALA A N 1
ATOM 586 C CA . ALA A 1 86 ? 24.551 -6.896 -21.024 1.00 81.88 86 ALA A CA 1
ATOM 587 C C . ALA A 1 86 ? 23.036 -6.798 -20.779 1.00 81.88 86 ALA A C 1
ATOM 589 O O . ALA A 1 86 ? 22.529 -7.245 -19.748 1.00 81.88 86 ALA A O 1
ATOM 590 N N . GLY A 1 87 ? 22.329 -6.235 -21.761 1.00 82.25 87 GLY A N 1
ATOM 591 C CA . GLY A 1 87 ? 20.879 -6.124 -21.721 1.00 82.25 87 GLY A CA 1
ATOM 592 C C . GLY A 1 87 ? 20.197 -7.485 -21.686 1.00 82.25 87 GLY A C 1
ATOM 593 O O . GLY A 1 87 ? 20.625 -8.435 -22.338 1.00 82.25 87 GLY A O 1
ATOM 594 N N . THR A 1 88 ? 19.122 -7.562 -20.914 1.00 88.38 88 THR A N 1
ATOM 595 C CA . THR A 1 88 ? 18.305 -8.773 -20.739 1.00 88.38 88 THR A CA 1
ATOM 596 C C . THR A 1 88 ? 17.121 -8.859 -21.709 1.00 88.38 88 THR A C 1
ATOM 598 O O . THR A 1 88 ? 16.475 -9.900 -21.811 1.00 88.38 88 THR A O 1
ATOM 601 N N . GLY A 1 89 ? 16.828 -7.772 -22.428 1.00 88.12 89 GLY A N 1
ATOM 602 C CA . GLY A 1 89 ? 15.763 -7.673 -23.423 1.00 88.12 89 GLY A CA 1
ATOM 603 C C . GLY A 1 89 ? 16.261 -7.727 -24.873 1.00 88.12 89 GLY A C 1
ATOM 604 O O . GLY A 1 89 ? 17.466 -7.768 -25.129 1.00 88.12 89 GLY A O 1
ATOM 605 N N . PRO A 1 90 ? 15.338 -7.726 -25.851 1.00 90.88 90 PRO A N 1
ATOM 606 C CA . PRO A 1 90 ? 15.700 -7.752 -27.264 1.00 90.88 90 PRO A CA 1
ATOM 607 C C . PRO A 1 90 ? 16.415 -6.461 -27.668 1.00 90.88 90 PRO A C 1
ATOM 609 O O . PRO A 1 90 ? 16.072 -5.378 -27.206 1.00 90.88 90 PRO A O 1
ATOM 612 N N . THR A 1 91 ? 17.383 -6.561 -28.576 1.00 90.38 91 THR A N 1
ATOM 613 C CA . THR A 1 91 ? 18.046 -5.379 -29.135 1.00 90.38 91 THR A CA 1
ATOM 614 C C . THR A 1 91 ? 17.110 -4.642 -30.089 1.00 90.38 91 THR A C 1
ATOM 616 O O . THR A 1 91 ? 16.648 -5.213 -31.077 1.00 90.38 91 THR A O 1
ATOM 619 N N . VAL A 1 92 ? 16.888 -3.355 -29.837 1.00 90.56 92 VAL A N 1
ATOM 620 C CA . VAL A 1 92 ? 16.093 -2.487 -30.711 1.00 90.56 92 VAL A CA 1
ATOM 621 C C . VAL A 1 92 ? 16.983 -1.858 -31.786 1.00 90.56 92 VAL A C 1
ATOM 623 O O . VAL A 1 92 ? 18.047 -1.306 -31.504 1.00 90.56 92 VAL A O 1
ATOM 626 N N . ARG A 1 93 ? 16.555 -1.960 -33.049 1.00 88.12 93 ARG A N 1
ATOM 627 C CA . ARG A 1 93 ? 17.209 -1.335 -34.208 1.00 88.12 93 ARG A CA 1
ATOM 628 C C . ARG A 1 93 ? 16.144 -0.726 -35.132 1.00 88.12 93 ARG A C 1
ATOM 630 O O . ARG A 1 93 ? 15.236 -1.467 -35.518 1.00 88.12 93 ARG A O 1
ATOM 637 N N . PRO A 1 94 ? 16.276 0.550 -35.542 1.00 88.25 94 PRO A N 1
ATOM 638 C CA . PRO A 1 94 ? 17.339 1.505 -35.188 1.00 88.25 94 PRO A CA 1
ATOM 639 C C . PRO A 1 94 ? 17.289 1.984 -33.719 1.00 88.25 94 PRO A C 1
ATOM 641 O O . PRO A 1 94 ? 16.246 1.927 -33.080 1.00 88.25 94 PRO A O 1
ATOM 644 N N . ASP A 1 95 ? 18.430 2.428 -33.177 1.00 86.62 95 ASP A N 1
ATOM 645 C CA . ASP A 1 95 ? 18.582 2.843 -31.768 1.00 86.62 95 ASP A CA 1
ATOM 646 C C . ASP A 1 95 ? 18.167 4.316 -31.561 1.00 86.62 95 ASP A C 1
ATOM 648 O O . ASP A 1 95 ? 19.002 5.191 -31.331 1.00 86.62 95 ASP A O 1
ATOM 652 N N . PHE A 1 96 ? 16.867 4.588 -31.691 1.00 83.75 96 PHE A N 1
ATOM 653 C CA . PHE A 1 96 ? 16.255 5.895 -31.426 1.00 83.75 96 PHE A CA 1
ATOM 654 C C . PHE A 1 96 ? 15.226 5.787 -30.301 1.00 83.75 96 PHE A C 1
ATOM 656 O O . PHE A 1 96 ? 14.596 4.743 -30.147 1.00 83.75 96 PHE A O 1
ATOM 663 N N . VAL A 1 97 ? 15.047 6.868 -29.536 1.00 77.94 97 VAL A N 1
ATOM 664 C CA . VAL A 1 97 ? 14.102 6.919 -28.404 1.00 77.94 97 VAL A CA 1
ATOM 665 C C . VAL A 1 97 ? 12.675 6.650 -28.883 1.00 77.94 97 VAL A C 1
ATOM 667 O O . VAL A 1 97 ? 12.077 5.671 -28.452 1.00 77.94 97 VAL A O 1
ATOM 670 N N . ASP A 1 98 ? 12.189 7.418 -29.859 1.00 81.94 98 ASP A N 1
ATOM 671 C CA . ASP A 1 98 ? 10.827 7.276 -30.393 1.00 81.94 98 ASP A CA 1
ATOM 672 C C . ASP A 1 98 ? 10.573 5.868 -30.962 1.00 81.94 98 ASP A C 1
ATOM 674 O O . ASP A 1 98 ? 9.519 5.272 -30.763 1.00 81.94 98 ASP A O 1
ATOM 678 N N . TYR A 1 99 ? 11.579 5.280 -31.621 1.00 86.81 99 TYR A N 1
ATOM 679 C CA . TYR A 1 99 ? 11.463 3.922 -32.157 1.00 86.81 99 TYR A CA 1
ATOM 680 C C . TYR A 1 99 ? 11.456 2.848 -31.059 1.00 86.81 99 TYR A C 1
ATOM 682 O O . TYR A 1 99 ? 10.818 1.808 -31.218 1.00 86.81 99 TYR A O 1
ATOM 690 N N . PHE A 1 100 ? 12.166 3.078 -29.951 1.00 89.69 100 PHE A N 1
ATOM 691 C CA . PHE A 1 100 ? 12.134 2.199 -28.785 1.00 89.69 100 PHE A CA 1
ATOM 692 C C . PHE A 1 100 ? 10.760 2.222 -28.112 1.00 89.69 100 PHE A C 1
ATOM 694 O O . PHE A 1 100 ? 10.225 1.160 -27.796 1.00 89.69 100 PHE A O 1
ATOM 701 N N . GLU A 1 101 ? 10.185 3.411 -27.924 1.00 84.12 101 GLU A N 1
ATOM 702 C CA . GLU A 1 101 ? 8.871 3.588 -27.299 1.00 84.12 101 GLU A CA 1
ATOM 703 C C . GLU A 1 101 ? 7.746 2.907 -28.090 1.00 84.12 101 GLU A C 1
ATOM 705 O O . GLU A 1 101 ? 6.882 2.260 -27.498 1.00 84.12 101 GLU A O 1
ATOM 710 N N . ASP A 1 102 ? 7.798 2.969 -29.422 1.00 87.31 102 ASP A N 1
ATOM 711 C CA . ASP A 1 102 ? 6.792 2.369 -30.305 1.00 87.31 102 ASP A CA 1
ATOM 712 C C . ASP A 1 102 ? 7.135 0.943 -30.774 1.00 87.31 102 ASP A C 1
ATOM 714 O O . ASP A 1 102 ? 6.475 0.394 -31.666 1.00 87.31 102 ASP A O 1
ATOM 718 N N . TYR A 1 103 ? 8.155 0.304 -30.190 1.00 92.62 103 TYR A N 1
ATOM 719 C CA . TYR A 1 103 ? 8.653 -0.972 -30.695 1.00 92.62 103 TYR A CA 1
ATOM 720 C C . TYR A 1 103 ? 7.577 -2.081 -30.610 1.00 92.62 103 TYR A C 1
ATOM 722 O O . TYR A 1 103 ? 7.170 -2.473 -29.507 1.00 92.62 103 TYR A O 1
ATOM 730 N N . PRO A 1 104 ? 7.123 -2.666 -31.745 1.00 93.50 104 PRO A N 1
ATOM 731 C CA . PRO A 1 104 ? 5.934 -3.529 -31.762 1.00 93.50 104 PRO A CA 1
ATOM 732 C C . PRO A 1 104 ? 6.019 -4.763 -30.859 1.00 93.50 104 PRO A C 1
ATOM 734 O O . PRO A 1 104 ? 5.004 -5.218 -30.327 1.00 93.50 104 PRO A O 1
ATOM 737 N N . TYR A 1 105 ? 7.226 -5.302 -30.663 1.00 94.31 105 TYR A N 1
ATOM 738 C CA . TYR A 1 105 ? 7.448 -6.451 -29.788 1.00 94.31 105 TYR A CA 1
ATOM 739 C C . TYR A 1 105 ? 7.122 -6.130 -28.322 1.00 94.31 105 TYR A C 1
ATOM 741 O O . TYR A 1 105 ? 6.522 -6.961 -27.641 1.00 94.31 105 TYR A O 1
ATOM 749 N N . PHE A 1 106 ? 7.460 -4.929 -27.837 1.00 94.44 106 PHE A N 1
ATOM 750 C CA . PHE A 1 106 ? 7.164 -4.523 -26.459 1.00 94.44 106 PHE A CA 1
ATOM 751 C C . PHE A 1 106 ? 5.663 -4.417 -26.228 1.00 94.44 106 PHE A C 1
ATOM 753 O O . PHE A 1 106 ? 5.147 -4.972 -25.258 1.00 94.44 106 PHE A O 1
ATOM 760 N N . LYS A 1 107 ? 4.955 -3.802 -27.179 1.00 92.00 107 LYS A N 1
ATOM 761 C CA . LYS A 1 107 ? 3.496 -3.686 -27.159 1.00 92.00 107 LYS A CA 1
ATOM 762 C C . LYS A 1 107 ? 2.811 -5.052 -27.151 1.00 92.00 107 LYS A C 1
ATOM 764 O O . LYS A 1 107 ? 1.915 -5.302 -26.347 1.00 92.00 107 LYS A O 1
ATOM 769 N N . ALA A 1 108 ? 3.262 -5.966 -28.010 1.00 94.94 108 ALA A N 1
ATOM 770 C CA . ALA A 1 108 ? 2.745 -7.331 -28.050 1.00 94.94 108 ALA A CA 1
ATOM 771 C C . ALA A 1 108 ? 3.010 -8.091 -26.738 1.00 94.94 108 ALA A C 1
ATOM 773 O O . ALA A 1 108 ? 2.112 -8.762 -26.223 1.00 94.94 108 ALA A O 1
ATOM 774 N N . ALA A 1 109 ? 4.210 -7.964 -26.166 1.00 95.56 109 ALA A N 1
ATOM 775 C CA . ALA A 1 109 ? 4.550 -8.571 -24.881 1.00 95.56 109 ALA A CA 1
ATOM 776 C C . ALA A 1 109 ? 3.671 -8.025 -23.741 1.00 95.56 109 ALA A C 1
ATOM 778 O O . ALA A 1 109 ? 3.112 -8.813 -22.983 1.00 95.56 109 ALA A O 1
ATOM 779 N N . ALA A 1 110 ? 3.473 -6.706 -23.664 1.00 92.50 110 ALA A N 1
ATOM 780 C CA . ALA A 1 110 ? 2.656 -6.070 -22.630 1.00 92.50 110 ALA A CA 1
ATOM 781 C C . ALA A 1 110 ? 1.171 -6.476 -22.695 1.00 92.50 110 ALA A C 1
ATOM 783 O O . ALA A 1 110 ? 0.562 -6.734 -21.658 1.00 92.50 110 ALA A O 1
ATOM 784 N N . TYR A 1 111 ? 0.582 -6.578 -23.893 1.00 93.06 111 TYR A N 1
ATOM 785 C CA . TYR A 1 111 ? -0.821 -6.993 -24.041 1.00 93.06 111 TYR A CA 1
ATOM 786 C C . TYR A 1 111 ? -1.055 -8.494 -23.876 1.00 93.06 111 TYR A C 1
ATOM 788 O O . TYR A 1 111 ? -2.141 -8.897 -23.467 1.00 93.06 111 TYR A O 1
ATOM 796 N N . SER A 1 112 ? -0.068 -9.324 -24.216 1.00 94.69 112 SER A N 1
ATOM 797 C CA . SER A 1 112 ? -0.176 -10.782 -24.074 1.00 94.69 112 SER A CA 1
ATOM 798 C C . SER A 1 112 ? 0.152 -11.280 -22.665 1.00 94.69 112 SER A C 1
ATOM 800 O O . SER A 1 112 ? -0.157 -12.426 -22.332 1.00 94.69 112 SER A O 1
ATOM 802 N N . ALA A 1 113 ? 0.775 -10.442 -21.835 1.00 95.00 113 ALA A N 1
ATOM 803 C CA . ALA A 1 113 ? 1.168 -10.816 -20.491 1.00 95.00 113 ALA A CA 1
ATOM 804 C C . ALA A 1 113 ? -0.061 -11.075 -19.596 1.00 95.00 113 ALA A C 1
ATOM 806 O O . ALA A 1 113 ? -0.936 -10.213 -19.474 1.00 95.00 113 ALA A O 1
ATOM 807 N N . PRO A 1 114 ? -0.145 -12.242 -18.932 1.00 93.25 114 PRO A N 1
ATOM 808 C CA . PRO A 1 114 ? -1.267 -12.551 -18.058 1.00 93.25 114 PRO A CA 1
ATOM 809 C C . PRO A 1 114 ? -1.205 -11.723 -16.772 1.00 93.25 114 PRO A C 1
ATOM 811 O O . PRO A 1 114 ? -0.125 -11.394 -16.277 1.00 93.25 114 PRO A O 1
ATOM 814 N N . VAL A 1 115 ? -2.367 -11.459 -16.176 1.00 91.19 115 VAL A N 1
ATOM 815 C CA . VAL A 1 115 ? -2.444 -10.941 -14.805 1.00 91.19 115 VAL A CA 1
ATOM 816 C C . VAL A 1 115 ? -2.125 -12.089 -13.840 1.00 91.19 115 VAL A C 1
ATOM 818 O O . VAL A 1 115 ? -2.828 -13.104 -13.874 1.00 91.19 115 VAL A O 1
ATOM 821 N N . PRO A 1 116 ? -1.088 -11.979 -12.990 1.00 93.31 116 PRO A N 1
ATOM 822 C CA . PRO A 1 116 ? -0.748 -13.044 -12.054 1.00 93.31 116 PRO A CA 1
ATOM 823 C C . PRO A 1 116 ? -1.872 -13.317 -11.058 1.00 93.31 116 PRO A C 1
ATOM 825 O O . PRO A 1 116 ? -2.609 -12.418 -10.647 1.00 93.31 116 PRO A O 1
ATOM 828 N N . LYS A 1 117 ? -1.987 -14.570 -10.616 1.00 85.25 117 LYS A N 1
ATOM 829 C CA . LYS A 1 117 ? -2.995 -14.960 -9.624 1.00 85.25 117 LYS A CA 1
ATOM 830 C C . LYS A 1 117 ? -2.816 -14.152 -8.330 1.00 85.25 117 LYS A C 1
ATOM 832 O O . LYS A 1 117 ? -1.731 -14.137 -7.759 1.00 85.25 117 LYS A O 1
ATOM 837 N N . GLY A 1 118 ? -3.896 -13.532 -7.853 1.00 79.38 118 GLY A N 1
ATOM 838 C CA . GLY A 1 118 ? -3.888 -12.694 -6.645 1.00 79.38 118 GLY A CA 1
ATOM 839 C C . GLY A 1 118 ? -3.491 -11.233 -6.884 1.00 79.38 118 GLY A C 1
ATOM 840 O O . GLY A 1 118 ? -3.485 -10.458 -5.933 1.00 79.38 118 GLY A O 1
ATOM 841 N N . TYR A 1 119 ? -3.204 -10.850 -8.131 1.00 84.38 119 TYR A N 1
ATOM 842 C CA . TYR A 1 119 ? -2.957 -9.469 -8.537 1.00 84.38 119 TYR A CA 1
ATOM 843 C C . TYR A 1 119 ? -4.128 -8.926 -9.360 1.00 84.38 119 TYR A C 1
ATOM 845 O O . TYR A 1 119 ? -4.884 -9.674 -9.975 1.00 84.38 119 TYR A O 1
ATOM 853 N N . SER A 1 120 ? -4.263 -7.601 -9.374 1.00 84.12 120 SER A N 1
ATOM 854 C CA . SER A 1 120 ? -5.158 -6.871 -10.277 1.00 84.12 120 SER A CA 1
ATOM 855 C C . SER A 1 120 ? -4.324 -5.995 -11.204 1.00 84.12 120 SER A C 1
ATOM 857 O O . SER A 1 120 ? -3.335 -5.399 -10.774 1.00 84.12 120 SER A O 1
ATOM 859 N N . LEU A 1 121 ? -4.701 -5.932 -12.481 1.00 84.25 121 LEU A N 1
ATOM 860 C CA . LEU A 1 121 ? -4.021 -5.078 -13.449 1.00 84.25 121 LEU A CA 1
ATOM 861 C C . LEU A 1 121 ? -4.368 -3.615 -13.175 1.00 84.25 121 LEU A C 1
ATOM 863 O O . LEU A 1 121 ? -5.541 -3.253 -13.151 1.00 84.25 121 LEU A O 1
ATOM 867 N N . ASN A 1 122 ? -3.348 -2.780 -12.998 1.00 78.94 122 ASN A N 1
ATOM 868 C CA . ASN A 1 122 ? -3.537 -1.346 -12.778 1.00 78.94 122 ASN A CA 1
ATOM 869 C C . ASN A 1 122 ? -3.466 -0.562 -14.091 1.00 78.94 122 ASN A C 1
ATOM 871 O O . ASN A 1 122 ? -4.331 0.248 -14.402 1.00 78.94 122 ASN A O 1
ATOM 875 N N . PHE A 1 123 ? -2.437 -0.849 -14.882 1.00 84.06 123 PHE A N 1
ATOM 876 C CA . PHE A 1 123 ? -2.220 -0.302 -16.213 1.00 84.06 123 PHE A CA 1
ATOM 877 C C . PHE A 1 123 ? -1.357 -1.274 -17.018 1.00 84.06 123 PHE A C 1
ATOM 879 O O . PHE A 1 123 ? -0.657 -2.119 -16.457 1.00 84.06 123 PHE A O 1
ATOM 886 N N . THR A 1 124 ? -1.411 -1.154 -18.340 1.00 89.62 124 THR A N 1
ATOM 887 C CA . THR A 1 124 ? -0.575 -1.913 -19.274 1.00 89.62 124 THR A CA 1
ATOM 888 C C . THR A 1 124 ? -0.169 -1.013 -20.434 1.00 89.62 124 THR A C 1
ATOM 890 O O . THR A 1 124 ? -0.889 -0.067 -20.753 1.00 89.62 124 THR A O 1
ATOM 893 N N . ASN A 1 125 ? 0.972 -1.316 -21.055 1.00 86.69 125 ASN A N 1
ATOM 894 C CA . ASN A 1 125 ? 1.471 -0.634 -22.248 1.00 86.69 125 ASN A CA 1
ATOM 895 C C . ASN A 1 125 ? 1.534 0.904 -22.103 1.00 86.69 125 ASN A C 1
ATOM 897 O O . ASN A 1 125 ? 1.031 1.639 -22.951 1.00 86.69 125 ASN A O 1
ATOM 901 N N . LEU A 1 126 ? 2.118 1.378 -20.998 1.00 87.12 126 LEU A N 1
ATOM 902 C CA . LEU A 1 126 ? 2.470 2.788 -20.817 1.00 87.12 126 LEU A CA 1
ATOM 903 C C . LEU A 1 126 ? 3.935 3.026 -21.203 1.00 87.12 126 LEU A C 1
ATOM 905 O O . LEU A 1 126 ? 4.752 2.111 -21.141 1.00 87.12 126 LEU A O 1
ATOM 909 N N . HIS A 1 127 ? 4.255 4.272 -21.550 1.00 79.81 127 HIS A N 1
ATOM 910 C CA . HIS A 1 127 ? 5.570 4.704 -22.042 1.00 79.81 127 HIS A CA 1
ATOM 911 C C . HIS A 1 127 ? 6.461 5.265 -20.914 1.00 79.81 127 HIS A C 1
ATOM 913 O O . HIS A 1 127 ? 7.397 6.017 -21.154 1.00 79.81 127 HIS A O 1
ATOM 919 N N . ALA A 1 128 ? 6.143 4.933 -19.660 1.00 73.00 128 ALA A N 1
ATOM 920 C CA . ALA A 1 128 ? 6.882 5.377 -18.484 1.00 73.00 128 ALA A CA 1
ATOM 921 C C . ALA A 1 128 ? 6.816 4.329 -17.368 1.00 73.00 128 ALA A C 1
ATOM 923 O O . ALA A 1 128 ? 5.826 3.601 -17.234 1.00 73.00 128 ALA A O 1
ATOM 924 N N . SER A 1 129 ? 7.866 4.281 -16.549 1.00 74.44 129 SER A N 1
ATOM 925 C CA . SER A 1 129 ? 7.907 3.480 -15.329 1.00 74.44 129 SER A CA 1
ATOM 926 C C . SER A 1 129 ? 7.213 4.198 -14.169 1.00 74.44 129 SER A C 1
ATOM 928 O O . SER A 1 129 ? 7.058 5.422 -14.147 1.00 74.44 129 SER A O 1
ATOM 930 N N . THR A 1 130 ? 6.781 3.426 -13.172 1.00 75.56 130 THR A N 1
ATOM 931 C CA . THR A 1 130 ? 6.241 3.996 -11.930 1.00 75.56 130 THR A CA 1
ATOM 932 C C . THR A 1 130 ? 7.347 4.674 -11.128 1.00 75.56 130 THR A C 1
ATOM 934 O O . THR A 1 130 ? 8.422 4.107 -10.946 1.00 75.56 130 THR A O 1
ATOM 937 N N . SER A 1 131 ? 7.051 5.851 -10.582 1.00 69.94 131 SER A N 1
ATOM 938 C CA . SER A 1 131 ? 7.849 6.500 -9.538 1.00 69.94 131 SER A CA 1
AT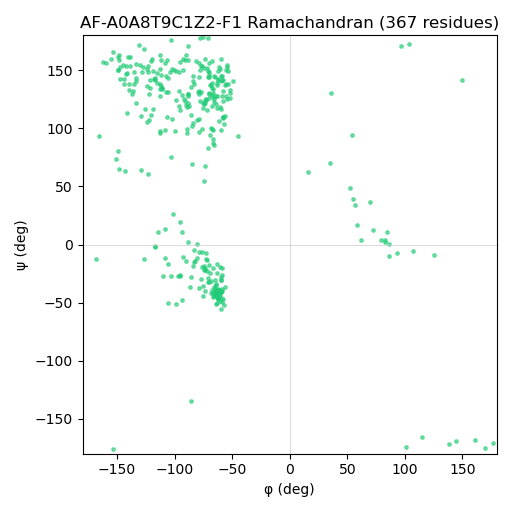OM 939 C C . SER A 1 131 ? 6.936 6.817 -8.358 1.00 69.94 131 SER A C 1
ATOM 941 O O . SER A 1 131 ? 5.973 7.566 -8.507 1.00 69.94 131 SER A O 1
ATOM 943 N N . THR A 1 132 ? 7.193 6.216 -7.197 1.00 67.19 132 THR A N 1
ATOM 944 C CA . THR A 1 132 ? 6.386 6.415 -5.980 1.00 67.19 132 THR A CA 1
ATOM 945 C C . THR A 1 132 ? 7.234 6.171 -4.725 1.00 67.19 132 THR A C 1
ATOM 947 O O . THR A 1 132 ? 8.452 6.003 -4.806 1.00 67.19 132 THR A O 1
ATOM 950 N N . SER A 1 133 ? 6.619 6.235 -3.549 1.00 72.56 133 SER A N 1
ATOM 951 C CA . SER A 1 133 ? 7.255 5.895 -2.276 1.00 72.56 133 SER A CA 1
ATOM 952 C C . SER A 1 133 ? 7.329 4.378 -2.066 1.00 72.56 133 SER A C 1
ATOM 954 O O . SER A 1 133 ? 6.854 3.601 -2.893 1.00 72.56 133 SER A O 1
ATOM 956 N N . ALA A 1 134 ? 7.929 3.937 -0.954 1.00 74.31 134 ALA A N 1
ATOM 957 C CA . ALA A 1 134 ? 8.023 2.515 -0.606 1.00 74.31 134 ALA A CA 1
ATOM 958 C C . ALA A 1 134 ? 8.668 1.659 -1.717 1.00 74.31 134 ALA A C 1
ATOM 960 O O . ALA A 1 134 ? 8.231 0.545 -2.002 1.00 74.31 134 ALA A O 1
ATOM 961 N N . TYR A 1 135 ? 9.701 2.192 -2.372 1.00 75.12 135 TYR A N 1
ATOM 962 C CA . TYR A 1 135 ? 10.504 1.456 -3.343 1.00 75.12 135 TYR A CA 1
ATOM 963 C C . TYR A 1 135 ? 11.239 0.293 -2.668 1.00 75.12 135 TYR A C 1
ATOM 965 O O . TYR A 1 135 ? 11.937 0.480 -1.670 1.00 75.12 135 TYR A O 1
ATOM 973 N N . MET A 1 136 ? 11.088 -0.912 -3.217 1.00 71.81 136 MET A N 1
ATOM 974 C CA . MET A 1 136 ? 11.591 -2.149 -2.610 1.00 71.81 136 MET A CA 1
ATOM 975 C C . MET A 1 136 ? 12.701 -2.827 -3.424 1.00 71.81 136 MET A C 1
ATOM 977 O O . MET A 1 136 ? 13.109 -3.943 -3.098 1.00 71.81 136 MET A O 1
ATOM 981 N N . GLY A 1 137 ? 13.233 -2.142 -4.439 1.00 77.81 137 GLY A N 1
ATOM 982 C CA . GLY A 1 137 ? 14.300 -2.644 -5.303 1.00 77.81 137 GLY A CA 1
ATOM 983 C C . GLY A 1 137 ? 13.800 -3.149 -6.654 1.00 77.81 137 GLY A C 1
ATOM 984 O O . GLY A 1 137 ? 12.622 -3.023 -6.996 1.00 77.81 137 GLY A O 1
ATOM 985 N N . TYR A 1 138 ? 14.718 -3.726 -7.428 1.00 85.44 138 TYR A N 1
ATOM 986 C CA . TYR A 1 138 ? 14.414 -4.289 -8.741 1.00 85.44 138 TYR A CA 1
ATOM 987 C C . TYR A 1 138 ? 15.294 -5.490 -9.079 1.00 85.44 138 TYR A C 1
ATOM 989 O O . TYR A 1 138 ? 16.366 -5.707 -8.504 1.00 85.44 138 TYR A O 1
ATOM 997 N N . THR A 1 139 ? 14.847 -6.245 -10.075 1.00 86.56 139 THR A N 1
ATOM 998 C CA . THR A 1 139 ? 15.615 -7.300 -10.726 1.00 86.56 139 THR A CA 1
ATOM 999 C C . THR A 1 139 ? 15.370 -7.266 -12.229 1.00 86.56 139 THR A C 1
ATOM 1001 O O . THR A 1 139 ? 14.230 -7.110 -12.672 1.00 86.56 139 THR A O 1
ATOM 1004 N N . ASN A 1 140 ? 16.431 -7.439 -13.018 1.00 88.88 140 ASN A N 1
ATOM 1005 C CA . ASN A 1 140 ? 16.293 -7.660 -14.452 1.00 88.88 140 ASN A CA 1
ATOM 1006 C C . ASN A 1 140 ? 15.894 -9.119 -14.717 1.00 88.88 140 ASN A C 1
ATOM 1008 O O . ASN A 1 140 ? 16.523 -10.050 -14.212 1.00 88.88 140 ASN A O 1
ATOM 1012 N N . LEU A 1 141 ? 14.853 -9.323 -15.520 1.00 90.50 141 LEU A N 1
ATOM 1013 C CA . LEU A 1 141 ? 14.398 -10.639 -15.959 1.00 90.50 141 LEU A CA 1
ATOM 1014 C C . LEU A 1 141 ? 14.918 -10.945 -17.360 1.00 90.50 141 LEU A C 1
ATOM 1016 O O . LEU A 1 141 ? 15.018 -10.065 -18.202 1.00 90.50 141 LEU A O 1
ATOM 1020 N N . ASN A 1 142 ? 15.144 -12.220 -17.661 1.00 90.44 142 ASN A N 1
ATOM 1021 C CA . ASN A 1 142 ? 15.523 -12.647 -19.016 1.00 90.44 142 ASN A CA 1
ATOM 1022 C C . ASN A 1 142 ? 14.322 -12.728 -19.979 1.00 90.44 142 ASN A C 1
ATOM 1024 O O . ASN A 1 142 ? 14.483 -13.011 -21.164 1.00 90.44 142 ASN A O 1
ATOM 1028 N N . LYS A 1 143 ? 13.101 -12.545 -19.466 1.00 93.25 143 LYS A N 1
ATOM 1029 C CA . LYS A 1 143 ? 11.855 -12.575 -20.232 1.00 93.25 143 LYS A CA 1
ATOM 1030 C C . LYS A 1 143 ? 10.833 -11.633 -19.602 1.00 9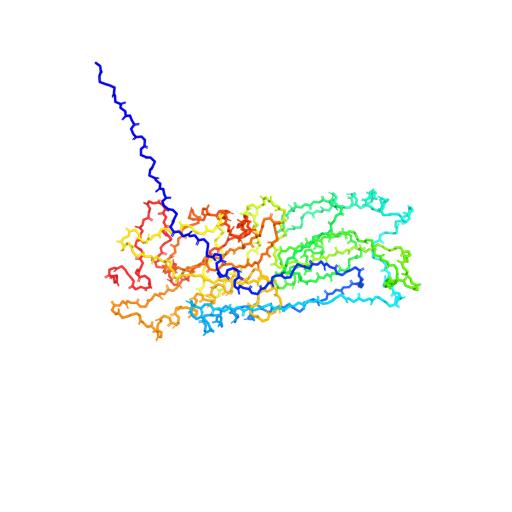3.25 143 LYS A C 1
ATOM 1032 O O . LYS A 1 143 ? 10.816 -11.448 -18.388 1.00 93.25 143 LYS A O 1
ATOM 1037 N N . TYR A 1 144 ? 9.948 -11.087 -20.432 1.00 95.50 144 TYR A N 1
ATOM 1038 C CA . TYR A 1 144 ? 8.764 -10.364 -19.979 1.00 95.50 144 TYR A CA 1
ATOM 1039 C C . TYR A 1 144 ? 7.751 -11.357 -19.385 1.00 95.50 144 TYR A C 1
ATOM 1041 O O . TYR A 1 144 ? 6.877 -11.869 -20.084 1.00 95.50 144 TYR A O 1
ATOM 1049 N N . ASP A 1 145 ? 7.944 -11.707 -18.111 1.00 96.69 145 ASP A N 1
ATOM 1050 C CA . ASP A 1 145 ? 7.153 -12.700 -17.382 1.00 96.69 145 ASP A CA 1
ATOM 1051 C C . ASP A 1 145 ? 6.559 -12.095 -16.102 1.00 96.69 145 ASP A C 1
ATOM 1053 O O . ASP A 1 145 ? 7.238 -11.878 -15.092 1.00 96.69 145 ASP A O 1
ATOM 1057 N N . THR A 1 146 ? 5.256 -11.822 -16.148 1.00 96.06 146 THR A N 1
ATOM 1058 C CA . THR A 1 146 ? 4.506 -11.249 -15.026 1.00 96.06 146 THR A CA 1
ATOM 1059 C C . THR A 1 146 ? 4.375 -12.214 -13.852 1.00 96.06 146 THR A C 1
ATOM 1061 O O . THR A 1 146 ? 4.368 -11.763 -12.708 1.00 96.06 146 THR A O 1
ATOM 1064 N N . ASN A 1 147 ? 4.318 -13.529 -14.089 1.00 95.25 147 ASN A N 1
ATOM 1065 C CA . ASN A 1 147 ? 4.220 -14.523 -13.019 1.00 95.25 147 ASN A CA 1
ATOM 1066 C C . ASN A 1 147 ? 5.549 -14.665 -12.277 1.00 95.25 147 ASN A C 1
ATOM 1068 O O . ASN A 1 147 ? 5.559 -14.753 -11.050 1.00 95.25 147 ASN A O 1
ATOM 1072 N N . GLN A 1 148 ? 6.670 -14.639 -13.002 1.00 95.19 148 GLN A N 1
ATOM 1073 C CA . GLN A 1 148 ? 7.994 -14.630 -12.385 1.00 95.19 148 GLN A CA 1
ATOM 1074 C C . GLN A 1 148 ? 8.192 -13.367 -11.537 1.00 95.19 148 GLN A C 1
ATOM 1076 O O . GLN A 1 148 ? 8.612 -13.466 -10.384 1.00 95.19 148 GLN A O 1
ATOM 1081 N N . CYS A 1 149 ? 7.830 -12.195 -12.067 1.00 93.38 149 CYS A N 1
ATOM 1082 C CA . CYS A 1 149 ? 7.922 -10.936 -11.329 1.00 93.38 149 CYS A CA 1
ATOM 1083 C C . CYS A 1 149 ? 7.032 -10.935 -10.068 1.00 93.38 149 CYS A C 1
ATOM 1085 O O . CYS A 1 149 ? 7.486 -10.572 -8.982 1.00 93.38 149 CYS A O 1
ATOM 1087 N N . ALA A 1 150 ? 5.802 -11.453 -10.170 1.00 91.06 150 ALA A N 1
ATOM 1088 C CA . ALA A 1 150 ? 4.914 -11.643 -9.024 1.00 91.06 150 ALA A CA 1
ATOM 1089 C C . ALA A 1 150 ? 5.488 -12.613 -7.983 1.00 91.06 150 ALA A C 1
ATOM 1091 O O . ALA A 1 150 ? 5.397 -12.353 -6.788 1.00 91.06 150 ALA A O 1
ATOM 1092 N N . SER A 1 151 ? 6.108 -13.718 -8.408 1.00 86.88 151 SER A N 1
ATOM 1093 C CA . SER A 1 151 ? 6.740 -14.670 -7.488 1.00 86.88 151 SER A CA 1
ATOM 1094 C C . SER A 1 151 ? 7.877 -14.031 -6.691 1.00 86.88 151 SER A C 1
ATOM 1096 O O . SER A 1 151 ? 8.019 -14.325 -5.506 1.00 86.88 151 SER A O 1
ATOM 1098 N N . LEU A 1 152 ? 8.676 -13.166 -7.323 1.00 86.94 152 LEU A N 1
ATOM 1099 C CA . LEU A 1 152 ? 9.740 -12.424 -6.645 1.00 86.94 152 LEU A CA 1
ATOM 1100 C C . LEU A 1 152 ? 9.165 -11.423 -5.636 1.00 86.94 152 LEU A C 1
ATOM 1102 O O . LEU A 1 152 ? 9.633 -11.375 -4.503 1.00 86.94 152 LEU A O 1
ATOM 1106 N N . CYS A 1 153 ? 8.100 -10.704 -6.006 1.00 86.44 153 CYS A N 1
ATOM 1107 C CA . CYS A 1 153 ? 7.387 -9.819 -5.084 1.00 86.44 153 CYS A CA 1
ATOM 1108 C C . CYS A 1 153 ? 6.815 -10.600 -3.888 1.00 86.44 153 CYS A C 1
ATOM 1110 O O . CYS A 1 153 ? 7.083 -10.256 -2.744 1.00 86.44 153 CYS A O 1
ATOM 1112 N N . ASN A 1 154 ? 6.120 -11.714 -4.123 1.00 84.12 154 ASN A N 1
ATOM 1113 C CA . ASN A 1 154 ? 5.543 -12.548 -3.062 1.00 84.12 154 ASN A CA 1
ATOM 1114 C C . ASN A 1 154 ? 6.591 -13.108 -2.084 1.00 84.12 154 ASN A C 1
ATOM 1116 O O . ASN A 1 154 ? 6.282 -13.337 -0.915 1.00 84.12 154 ASN A O 1
ATOM 1120 N N . ALA A 1 155 ? 7.822 -13.345 -2.547 1.00 81.81 155 ALA A N 1
ATOM 1121 C CA . ALA A 1 155 ? 8.926 -13.788 -1.698 1.00 81.81 155 ALA A CA 1
ATOM 1122 C C . ALA A 1 155 ? 9.492 -12.658 -0.815 1.00 81.81 155 ALA A C 1
ATOM 1124 O O . ALA A 1 155 ? 10.163 -12.929 0.184 1.00 81.81 155 ALA A O 1
ATOM 1125 N N . GLN A 1 156 ? 9.219 -11.396 -1.155 1.00 79.00 156 GLN A N 1
ATOM 1126 C CA . GLN A 1 156 ? 9.679 -10.227 -0.421 1.00 79.00 156 GLN A CA 1
ATOM 1127 C C . GLN A 1 156 ? 8.608 -9.746 0.563 1.00 79.00 156 GLN A C 1
ATOM 1129 O O . GLN A 1 156 ? 7.531 -9.281 0.193 1.00 79.00 156 GLN A O 1
ATOM 1134 N N . THR A 1 157 ? 8.924 -9.816 1.858 1.00 75.88 157 THR A N 1
ATOM 1135 C CA . THR A 1 157 ? 8.017 -9.328 2.908 1.00 75.88 157 THR A CA 1
ATOM 1136 C C . THR A 1 157 ? 7.692 -7.854 2.687 1.00 75.88 157 THR A C 1
ATOM 1138 O O . THR A 1 157 ? 8.594 -7.022 2.663 1.00 75.88 157 THR A O 1
ATOM 1141 N N . GLY A 1 158 ? 6.400 -7.542 2.572 1.00 72.00 158 GLY A N 1
ATOM 1142 C CA . GLY A 1 158 ? 5.910 -6.176 2.398 1.00 72.00 158 GLY A CA 1
ATOM 1143 C C . GLY A 1 158 ? 5.720 -5.741 0.946 1.00 72.00 158 GLY A C 1
ATOM 1144 O O . GLY A 1 158 ? 5.137 -4.685 0.738 1.00 72.00 158 GLY A O 1
ATOM 1145 N N . CYS A 1 159 ? 6.135 -6.539 -0.045 1.00 81.31 159 CYS A N 1
ATOM 1146 C CA . CYS A 1 159 ? 5.859 -6.228 -1.444 1.00 81.31 159 CYS A CA 1
ATOM 1147 C C . CYS A 1 159 ? 4.386 -6.491 -1.764 1.00 81.31 159 CYS A C 1
ATOM 1149 O O . CYS A 1 159 ? 3.867 -7.583 -1.533 1.00 81.31 159 CYS A O 1
ATOM 1151 N N . VAL A 1 160 ? 3.709 -5.468 -2.281 1.00 80.69 160 VAL A N 1
ATOM 1152 C CA . VAL A 1 160 ? 2.267 -5.503 -2.578 1.00 80.69 160 VAL A CA 1
ATOM 1153 C C . VAL A 1 160 ? 1.949 -5.102 -4.015 1.00 80.69 160 VAL A C 1
ATOM 1155 O O . VAL A 1 160 ? 0.832 -5.322 -4.479 1.00 80.69 160 VAL A O 1
ATOM 1158 N N . ALA A 1 161 ? 2.918 -4.542 -4.738 1.00 87.00 161 ALA A N 1
ATOM 1159 C CA . ALA A 1 161 ? 2.804 -4.234 -6.153 1.00 87.00 161 ALA A CA 1
ATOM 1160 C C . ALA A 1 161 ? 4.161 -4.368 -6.847 1.00 87.00 161 ALA A C 1
ATOM 1162 O O . ALA A 1 161 ? 5.218 -4.287 -6.221 1.00 87.00 161 ALA A O 1
ATOM 1163 N N . PHE A 1 162 ? 4.128 -4.548 -8.164 1.00 90.94 162 PHE A N 1
ATOM 1164 C CA . PHE A 1 162 ? 5.321 -4.491 -8.994 1.00 90.94 162 PHE A CA 1
ATOM 1165 C C . PHE A 1 162 ? 5.031 -3.782 -10.316 1.00 90.94 162 PHE A C 1
ATOM 1167 O O . PHE A 1 162 ? 3.879 -3.663 -10.743 1.00 90.94 162 PHE A O 1
ATOM 1174 N N . ASN A 1 163 ? 6.088 -3.325 -10.978 1.00 90.81 163 ASN A N 1
ATOM 1175 C CA . ASN A 1 163 ? 6.040 -2.819 -12.340 1.00 90.81 163 ASN A CA 1
ATOM 1176 C C . ASN A 1 163 ? 7.001 -3.632 -13.209 1.00 90.81 163 ASN A C 1
ATOM 1178 O O . ASN A 1 163 ? 8.145 -3.842 -12.815 1.00 90.81 163 ASN A O 1
ATOM 1182 N N . LEU A 1 164 ? 6.519 -4.126 -14.351 1.00 93.31 164 LEU A N 1
ATOM 1183 C CA . LEU A 1 164 ? 7.308 -4.910 -15.299 1.00 93.31 164 LEU A CA 1
ATOM 1184 C C . LEU A 1 164 ? 7.358 -4.167 -16.631 1.00 93.31 164 LEU A C 1
ATOM 1186 O O . LEU A 1 164 ? 6.322 -3.970 -17.268 1.00 93.31 164 LEU A O 1
ATOM 1190 N N . TYR A 1 165 ? 8.543 -3.750 -17.054 1.00 92.81 165 TYR A N 1
ATOM 1191 C CA . TYR A 1 165 ? 8.696 -2.911 -18.240 1.00 92.81 165 TYR A CA 1
ATOM 1192 C C . TYR A 1 165 ? 10.027 -3.162 -18.952 1.00 92.81 165 TYR A C 1
ATOM 1194 O O . TYR A 1 165 ? 10.959 -3.734 -18.387 1.00 92.81 165 TYR A O 1
ATOM 1202 N N . PHE A 1 166 ? 10.097 -2.750 -20.216 1.00 93.44 166 PHE A N 1
ATOM 1203 C CA . PHE A 1 166 ? 11.350 -2.675 -20.958 1.00 93.44 166 PHE A CA 1
ATOM 1204 C C . PHE A 1 166 ? 11.974 -1.301 -20.711 1.00 93.44 166 PHE A C 1
ATOM 1206 O O . PHE A 1 166 ? 11.299 -0.291 -20.890 1.00 93.44 166 PHE A O 1
ATOM 1213 N N . GLU A 1 167 ? 13.236 -1.253 -20.296 1.00 89.06 167 GLU A N 1
ATOM 1214 C CA . GLU A 1 167 ? 13.985 -0.010 -20.103 1.00 89.06 167 GLU A CA 1
ATOM 1215 C C . GLU A 1 167 ? 15.101 0.101 -21.135 1.00 89.06 167 GLU A C 1
ATOM 1217 O O . GLU A 1 167 ? 15.802 -0.877 -21.418 1.00 89.06 167 GLU A O 1
ATOM 1222 N N . ARG A 1 168 ? 15.243 1.299 -21.703 1.00 86.94 168 ARG A N 1
ATOM 1223 C CA . ARG A 1 168 ? 16.356 1.664 -22.573 1.00 86.94 168 ARG A CA 1
ATOM 1224 C C . ARG A 1 168 ? 17.474 2.224 -21.702 1.00 86.94 168 ARG A C 1
ATOM 1226 O O . ARG A 1 168 ? 17.441 3.398 -21.346 1.00 86.94 168 ARG A O 1
ATOM 1233 N N . ASP A 1 169 ? 18.461 1.391 -21.402 1.00 83.56 169 ASP A N 1
ATOM 1234 C CA . ASP A 1 169 ? 19.601 1.764 -20.563 1.00 83.56 169 ASP A CA 1
ATOM 1235 C C . ASP A 1 169 ? 20.834 2.047 -21.430 1.00 83.56 169 ASP A C 1
ATOM 1237 O O . ASP A 1 169 ? 20.983 1.473 -22.515 1.00 83.56 169 ASP A O 1
ATOM 1241 N N . PRO A 1 170 ? 21.749 2.920 -20.990 1.00 81.06 170 PRO A N 1
ATOM 1242 C CA . PRO A 1 170 ? 23.007 3.121 -21.689 1.00 81.06 170 PRO A CA 1
ATOM 1243 C C . PRO A 1 170 ? 23.924 1.894 -21.538 1.00 81.06 170 PRO A C 1
ATOM 1245 O O . PRO A 1 170 ? 23.966 1.243 -20.499 1.00 81.06 170 PRO A O 1
ATOM 1248 N N . THR A 1 171 ? 24.713 1.590 -22.568 1.00 83.75 171 THR A N 1
ATOM 1249 C CA . THR A 1 171 ? 25.739 0.524 -22.531 1.00 83.75 171 THR A CA 1
ATOM 1250 C C . THR A 1 171 ? 26.943 0.860 -21.646 1.00 83.75 171 THR A C 1
ATOM 1252 O O . THR A 1 171 ? 27.685 -0.038 -21.249 1.00 83.75 171 THR A O 1
ATOM 1255 N N . LEU A 1 172 ? 27.133 2.140 -21.316 1.00 80.62 172 LEU A N 1
ATOM 1256 C CA . LEU A 1 172 ? 28.157 2.654 -20.403 1.00 80.62 172 LEU A CA 1
ATOM 1257 C C . LEU A 1 172 ? 27.494 3.534 -19.334 1.00 80.62 172 LEU A C 1
ATOM 1259 O O . LEU A 1 172 ? 26.468 4.135 -19.610 1.00 80.62 172 LEU A O 1
ATOM 1263 N N . ASP A 1 173 ? 28.081 3.649 -18.144 1.00 76.56 173 ASP A N 1
ATOM 1264 C CA . ASP A 1 173 ? 27.686 4.614 -17.104 1.00 76.56 173 ASP A CA 1
ATOM 1265 C C . ASP A 1 173 ? 27.991 6.061 -17.554 1.00 76.56 173 ASP A C 1
ATOM 1267 O O . ASP A 1 173 ? 29.154 6.463 -17.509 1.00 76.56 173 ASP A O 1
ATOM 1271 N N . PRO A 1 174 ? 27.017 6.841 -18.054 1.00 72.75 174 PRO A N 1
ATOM 1272 C CA . PRO A 1 174 ? 27.308 8.039 -18.831 1.00 72.75 174 PRO A CA 1
ATOM 1273 C C . PRO A 1 174 ? 27.879 9.174 -17.973 1.00 72.75 174 PRO A C 1
ATOM 1275 O O . PRO A 1 174 ? 27.448 9.401 -16.844 1.00 72.75 174 PRO A O 1
ATOM 1278 N N . ASN A 1 175 ? 28.808 9.940 -18.547 1.00 74.06 175 ASN A N 1
ATOM 1279 C CA . ASN A 1 175 ? 29.279 11.208 -17.988 1.00 74.06 175 ASN A CA 1
ATOM 1280 C C . ASN A 1 175 ? 29.456 12.262 -19.081 1.00 74.06 175 ASN A C 1
ATOM 1282 O O . ASN A 1 175 ? 29.542 11.943 -20.266 1.00 74.06 175 ASN A O 1
ATOM 1286 N N . ALA A 1 176 ? 29.511 13.533 -18.685 1.00 74.12 176 ALA A N 1
ATOM 1287 C CA . ALA A 1 176 ? 29.453 14.652 -19.624 1.00 74.12 176 ALA A CA 1
ATOM 1288 C C . ALA A 1 176 ? 30.663 14.762 -20.573 1.00 74.12 176 ALA A C 1
ATOM 1290 O O . ALA A 1 176 ? 30.566 15.433 -21.599 1.00 74.12 176 ALA A O 1
ATOM 1291 N N . SER A 1 177 ? 31.800 14.147 -20.239 1.00 78.81 177 SER A N 1
ATOM 1292 C CA . SER A 1 177 ? 33.075 14.358 -20.934 1.00 78.81 177 SER A CA 1
ATOM 1293 C C . SER A 1 177 ? 33.481 13.196 -21.837 1.00 78.81 177 SER A C 1
ATOM 1295 O O . SER A 1 177 ? 33.818 13.413 -22.998 1.00 78.81 177 SER A O 1
ATOM 1297 N N . SER A 1 178 ? 33.459 11.970 -21.319 1.00 84.94 178 SER A N 1
ATOM 1298 C CA . SER A 1 178 ? 34.069 10.804 -21.968 1.00 84.94 178 SER A CA 1
ATOM 1299 C C . SER A 1 178 ? 33.047 9.884 -22.634 1.00 84.94 178 SER A C 1
ATOM 1301 O O . SER A 1 178 ? 33.376 9.202 -23.602 1.00 84.94 178 SER A O 1
ATOM 1303 N N . CYS A 1 179 ? 31.808 9.858 -22.143 1.00 82.69 179 CYS A N 1
ATOM 1304 C CA . CYS A 1 179 ? 30.728 9.054 -22.716 1.00 82.69 179 CYS A CA 1
ATOM 1305 C C . CYS A 1 179 ? 29.357 9.737 -22.529 1.00 82.69 179 CYS A C 1
ATOM 1307 O O . CYS A 1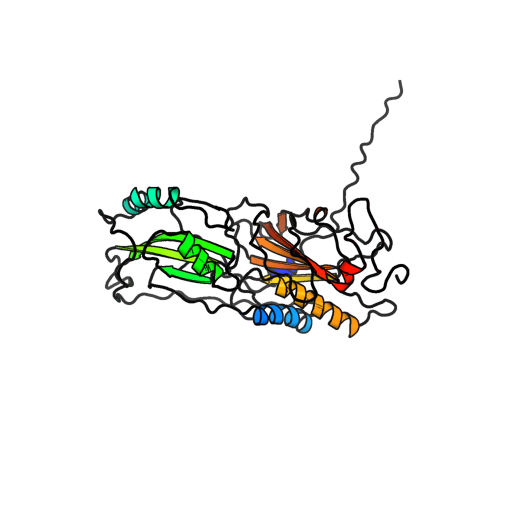 179 ? 28.487 9.207 -21.836 1.00 82.69 179 CYS A O 1
ATOM 1309 N N . PRO A 1 180 ? 29.128 10.911 -23.148 1.00 75.88 180 PRO A N 1
ATOM 1310 C CA . PRO A 1 180 ? 27.912 11.696 -22.920 1.00 75.88 180 PRO A CA 1
ATOM 1311 C C . PRO A 1 180 ? 26.641 11.053 -23.483 1.00 75.88 180 PRO A C 1
ATOM 1313 O O . PRO A 1 180 ? 25.550 11.348 -23.006 1.00 75.88 180 PRO A O 1
ATOM 1316 N N . ASN A 1 181 ? 26.760 10.188 -24.496 1.00 76.81 181 ASN A N 1
ATOM 1317 C CA . ASN A 1 181 ? 25.621 9.490 -25.094 1.00 76.81 181 ASN A CA 1
ATOM 1318 C C . ASN A 1 181 ? 26.042 8.119 -25.664 1.00 76.81 181 ASN A C 1
ATOM 1320 O O . ASN A 1 181 ? 26.214 7.986 -26.879 1.00 76.81 181 ASN A O 1
ATOM 1324 N N . PRO A 1 182 ? 26.309 7.116 -24.809 1.00 84.56 182 PRO A N 1
ATOM 1325 C CA . PRO A 1 182 ? 26.675 5.780 -25.270 1.00 84.56 182 PRO A CA 1
ATOM 1326 C C . PRO A 1 182 ? 25.487 5.089 -25.974 1.00 84.56 182 PRO A C 1
ATOM 1328 O O . PRO A 1 182 ? 24.335 5.440 -25.712 1.00 84.56 182 PRO A O 1
ATOM 1331 N N . PRO A 1 183 ? 25.735 4.078 -26.832 1.00 87.12 183 PRO A N 1
ATOM 1332 C CA . PRO A 1 183 ? 24.670 3.259 -27.418 1.00 87.12 183 PRO A CA 1
ATOM 1333 C C . PRO A 1 183 ? 23.766 2.649 -26.346 1.00 87.12 183 PRO A C 1
ATOM 1335 O O . PRO A 1 183 ? 24.228 2.415 -25.225 1.00 87.12 183 PRO A O 1
ATOM 1338 N N . SER A 1 184 ? 22.513 2.345 -26.682 1.00 86.12 184 SER A N 1
ATOM 1339 C CA . SER A 1 184 ? 21.593 1.746 -25.716 1.00 86.12 184 SER A CA 1
ATOM 1340 C C . SER A 1 184 ? 21.580 0.219 -25.744 1.00 86.12 184 SER A C 1
ATOM 1342 O O . SER A 1 184 ? 21.967 -0.436 -26.715 1.00 86.12 184 SER A O 1
ATOM 1344 N N . LEU A 1 185 ? 21.114 -0.344 -24.638 1.00 87.88 185 LEU A N 1
ATOM 1345 C CA . LEU A 1 185 ? 20.700 -1.725 -24.485 1.00 87.88 185 LEU A CA 1
ATOM 1346 C C . LEU A 1 185 ? 19.285 -1.759 -23.906 1.00 87.88 185 LEU A C 1
ATOM 1348 O O . LEU A 1 185 ? 18.750 -0.752 -23.446 1.00 87.88 185 LEU A O 1
ATOM 1352 N N . THR A 1 186 ? 18.667 -2.934 -23.934 1.00 90.44 186 THR A N 1
ATOM 1353 C CA . THR A 1 186 ? 17.323 -3.132 -23.390 1.00 90.44 186 THR A CA 1
ATOM 1354 C C . THR A 1 186 ? 17.389 -4.036 -22.175 1.00 90.44 186 THR A C 1
ATOM 1356 O O . THR A 1 186 ? 17.920 -5.142 -22.259 1.00 90.44 186 THR A O 1
ATOM 1359 N N . ASN A 1 187 ? 16.810 -3.594 -21.064 1.00 89.38 187 ASN A N 1
ATOM 1360 C CA . ASN A 1 187 ? 16.595 -4.414 -19.878 1.00 89.38 187 ASN A CA 1
ATOM 1361 C C . ASN A 1 187 ? 15.111 -4.677 -19.662 1.00 89.38 187 ASN A C 1
ATOM 1363 O O . ASN A 1 187 ? 14.281 -3.820 -19.939 1.00 89.38 187 ASN A O 1
ATOM 1367 N N . ILE A 1 188 ? 14.766 -5.858 -19.154 1.00 92.94 188 ILE A N 1
ATOM 1368 C CA . ILE A 1 188 ? 13.402 -6.159 -18.716 1.00 92.94 188 ILE A CA 1
ATOM 1369 C C . ILE A 1 188 ? 13.376 -6.002 -17.199 1.00 92.94 188 ILE A C 1
ATOM 1371 O O . ILE A 1 188 ? 13.801 -6.900 -16.476 1.00 92.94 188 ILE A O 1
ATOM 1375 N N . LYS A 1 189 ? 12.924 -4.851 -16.704 1.00 88.69 189 LYS A N 1
ATOM 1376 C CA . LYS A 1 189 ? 12.964 -4.513 -15.278 1.00 88.69 189 LYS A CA 1
ATOM 1377 C C . LYS A 1 189 ? 11.686 -4.937 -14.575 1.00 88.69 189 LYS A C 1
ATOM 1379 O O . LYS A 1 189 ? 10.594 -4.519 -14.948 1.00 88.69 189 LYS A O 1
ATOM 1384 N N . CYS A 1 190 ? 11.847 -5.756 -13.540 1.00 90.06 190 CYS A N 1
ATOM 1385 C CA . CYS A 1 190 ? 10.829 -6.097 -12.556 1.00 90.06 190 CYS A CA 1
ATOM 1386 C C . CYS A 1 190 ? 11.113 -5.301 -11.275 1.00 90.06 190 CYS A C 1
ATOM 1388 O O . CYS A 1 190 ? 12.098 -5.565 -10.585 1.00 90.06 190 CYS A O 1
ATOM 1390 N N . VAL A 1 191 ? 10.283 -4.298 -10.991 1.00 86.50 191 VAL A N 1
ATOM 1391 C CA . VAL A 1 191 ? 10.467 -3.332 -9.897 1.00 86.50 191 VAL A CA 1
ATOM 1392 C C . VAL A 1 191 ? 9.413 -3.543 -8.820 1.00 86.50 191 VAL A C 1
ATOM 1394 O O . VAL A 1 191 ? 8.236 -3.654 -9.151 1.00 86.50 191 VAL A O 1
ATOM 1397 N N . PHE A 1 192 ? 9.812 -3.559 -7.549 1.00 84.25 192 PHE A N 1
ATOM 1398 C CA . PHE A 1 192 ? 8.962 -3.913 -6.409 1.00 84.25 192 PHE A CA 1
ATOM 1399 C C . PHE A 1 192 ? 8.541 -2.692 -5.585 1.00 84.25 192 PHE A C 1
ATOM 1401 O O . PHE A 1 192 ? 9.341 -1.780 -5.359 1.00 84.25 192 PHE A O 1
ATOM 1408 N N . TRP A 1 193 ? 7.307 -2.710 -5.073 1.00 81.94 193 TRP A N 1
ATOM 1409 C CA . TRP A 1 193 ? 6.721 -1.617 -4.294 1.00 81.94 193 TRP A CA 1
ATOM 1410 C C . TRP A 1 193 ? 5.987 -2.119 -3.047 1.00 81.94 193 TRP A C 1
ATOM 1412 O O . TRP A 1 193 ? 5.224 -3.090 -3.093 1.00 81.94 193 TRP A O 1
ATOM 1422 N N . GLY A 1 194 ? 6.186 -1.402 -1.940 1.00 78.12 194 GLY A N 1
ATOM 1423 C CA . GLY A 1 194 ? 5.548 -1.631 -0.640 1.00 78.12 194 GLY A CA 1
ATOM 1424 C C . GLY A 1 194 ? 4.206 -0.919 -0.462 1.00 78.12 194 GLY A C 1
ATOM 1425 O O . GLY A 1 194 ? 3.577 -1.005 0.595 1.00 78.12 194 GLY A O 1
ATOM 1426 N N . VAL A 1 195 ? 3.763 -0.228 -1.510 1.00 73.75 195 VAL A N 1
ATOM 1427 C CA . VAL A 1 195 ? 2.450 0.404 -1.639 1.00 73.75 195 VAL A CA 1
ATOM 1428 C C . VAL A 1 195 ? 1.811 -0.038 -2.955 1.00 73.75 195 VAL A C 1
ATOM 1430 O O . VAL A 1 195 ? 2.534 -0.286 -3.925 1.00 73.75 195 VAL A O 1
ATOM 1433 N N . PRO A 1 196 ? 0.474 -0.150 -3.031 1.00 72.31 196 PRO A N 1
ATOM 1434 C CA . PRO A 1 196 ? -0.205 -0.325 -4.306 1.00 72.31 196 PRO A CA 1
ATOM 1435 C C . PRO A 1 196 ? 0.172 0.826 -5.244 1.00 72.31 196 PRO A C 1
ATOM 1437 O O . PRO A 1 196 ? 0.193 1.983 -4.821 1.00 72.31 196 PRO A O 1
ATOM 1440 N N . SER A 1 197 ? 0.450 0.529 -6.514 1.00 61.00 197 SER A N 1
ATOM 1441 C CA . SER A 1 197 ? 0.595 1.582 -7.516 1.00 61.00 197 SER A CA 1
ATOM 1442 C C . SER A 1 197 ? -0.759 2.270 -7.706 1.00 61.00 197 SER A C 1
ATOM 1444 O O . SER A 1 197 ? -1.774 1.624 -7.937 1.00 61.00 197 SER A O 1
ATOM 1446 N N . SER A 1 198 ? -0.815 3.583 -7.561 1.00 52.16 198 SER A N 1
ATOM 1447 C CA . SER A 1 198 ? -2.004 4.382 -7.854 1.00 52.16 198 SER A CA 1
ATOM 1448 C C . SER A 1 198 ? -1.845 4.994 -9.243 1.00 52.16 198 SER A C 1
ATOM 1450 O O . SER A 1 198 ? -0.896 5.723 -9.509 1.00 52.16 198 SER A O 1
ATOM 1452 N N . SER A 1 199 ? -2.808 4.745 -10.129 1.00 37.56 199 SER A N 1
ATOM 1453 C CA . SER A 1 199 ? -3.340 5.850 -10.931 1.00 37.56 199 SER A CA 1
ATOM 1454 C C . SER A 1 199 ? -4.331 6.628 -10.046 1.00 37.56 199 SER A C 1
ATOM 1456 O O . SER A 1 199 ? -4.853 6.048 -9.082 1.00 37.56 199 SER A O 1
ATOM 1458 N N . PRO A 1 200 ? -4.604 7.920 -10.304 1.00 32.56 200 PRO A N 1
ATOM 1459 C CA . PRO A 1 200 ? -5.535 8.713 -9.504 1.00 32.56 200 PRO A CA 1
ATOM 1460 C C . PRO A 1 200 ? -6.984 8.289 -9.799 1.00 32.56 200 PRO A C 1
ATOM 1462 O O . PRO A 1 200 ? -7.719 9.029 -10.436 1.00 32.56 200 PRO A O 1
ATOM 1465 N N . ALA A 1 201 ? -7.392 7.071 -9.427 1.00 30.48 201 ALA A N 1
ATOM 1466 C CA . ALA A 1 201 ? -8.788 6.630 -9.546 1.00 30.48 201 ALA A CA 1
ATOM 1467 C C . ALA A 1 201 ? -9.163 5.319 -8.831 1.00 30.48 201 ALA A C 1
ATOM 1469 O O . ALA A 1 201 ? -10.358 5.042 -8.738 1.00 30.48 201 ALA A O 1
ATOM 1470 N N . GLN A 1 202 ? -8.243 4.482 -8.335 1.00 32.97 202 GLN A N 1
ATOM 1471 C CA . GLN A 1 202 ? -8.681 3.221 -7.713 1.00 32.97 202 GLN A CA 1
ATOM 1472 C C . GLN A 1 202 ? -8.964 3.369 -6.217 1.00 32.97 202 GLN A C 1
ATOM 1474 O O . GLN A 1 202 ? -8.087 3.280 -5.362 1.00 32.97 202 GLN A O 1
ATOM 1479 N N . THR A 1 203 ? -10.256 3.573 -5.944 1.00 29.72 203 THR A N 1
ATOM 1480 C CA . THR A 1 203 ? -10.916 3.275 -4.669 1.00 29.72 203 THR A CA 1
ATOM 1481 C C . THR A 1 203 ? -10.558 1.851 -4.234 1.00 29.72 203 THR A C 1
ATOM 1483 O O . THR A 1 203 ? -10.479 0.953 -5.068 1.00 29.72 203 THR A O 1
ATOM 1486 N N . ALA A 1 204 ? -10.331 1.657 -2.935 1.00 33.66 204 ALA A N 1
ATOM 1487 C CA . ALA A 1 204 ? -9.927 0.409 -2.297 1.00 33.66 204 ALA A CA 1
ATOM 1488 C C . ALA A 1 204 ? -10.703 -0.841 -2.773 1.00 33.66 204 ALA A C 1
ATOM 1490 O O . ALA A 1 204 ? -11.728 -1.202 -2.205 1.00 33.66 204 ALA A O 1
ATOM 1491 N N . THR A 1 205 ? -10.176 -1.551 -3.770 1.00 30.91 205 THR A N 1
ATOM 1492 C CA . THR A 1 205 ? -10.533 -2.946 -4.067 1.00 30.91 205 THR A CA 1
ATOM 1493 C C . THR A 1 205 ? -9.299 -3.712 -4.533 1.00 30.91 205 THR A C 1
ATOM 1495 O O . THR A 1 205 ? -9.231 -4.183 -5.663 1.00 30.91 205 THR A O 1
ATOM 1498 N N . THR A 1 206 ? -8.293 -3.850 -3.669 1.00 35.56 206 THR A N 1
ATOM 1499 C CA . THR A 1 206 ? -7.272 -4.889 -3.844 1.00 35.56 206 THR A CA 1
ATOM 1500 C C . THR A 1 206 ? -7.491 -5.960 -2.788 1.00 35.56 206 THR A C 1
ATOM 1502 O O . THR A 1 206 ? -7.091 -5.841 -1.636 1.00 35.56 206 THR A O 1
ATOM 1505 N N . SER A 1 207 ? -8.154 -7.045 -3.183 1.00 34.69 207 SER A N 1
ATOM 1506 C CA . SER A 1 207 ? -8.099 -8.303 -2.447 1.00 34.69 207 SER A CA 1
ATOM 1507 C C . SER A 1 207 ? -6.665 -8.838 -2.524 1.00 34.69 207 SER A C 1
ATOM 1509 O O . SER A 1 207 ? -6.338 -9.617 -3.418 1.00 34.69 207 SER A O 1
ATOM 1511 N N . SER A 1 208 ? -5.789 -8.389 -1.623 1.00 41.59 208 SER A N 1
ATOM 1512 C CA . SER A 1 208 ? -4.504 -9.056 -1.409 1.00 41.59 208 SER A CA 1
ATOM 1513 C C . SER A 1 208 ? -4.781 -10.435 -0.789 1.00 41.59 208 SER A C 1
ATOM 1515 O O . SER A 1 208 ? -5.622 -10.533 0.114 1.00 41.59 208 SER A O 1
ATOM 1517 N N . PRO A 1 209 ? -4.146 -11.519 -1.268 1.00 38.84 209 PRO A N 1
ATOM 1518 C CA . PRO A 1 209 ? -4.364 -12.853 -0.730 1.00 38.84 209 PRO A CA 1
ATOM 1519 C C . PRO A 1 209 ? -3.947 -12.897 0.746 1.00 38.84 209 PRO A C 1
ATOM 1521 O O . PRO A 1 209 ? -2.765 -12.881 1.061 1.00 38.84 209 PRO A O 1
ATOM 1524 N N . HIS A 1 210 ? -4.945 -12.936 1.637 1.00 44.47 210 HIS A N 1
ATOM 1525 C CA . HIS A 1 210 ? -4.872 -13.427 3.018 1.00 44.47 210 HIS A CA 1
ATOM 1526 C C . HIS A 1 210 ? -3.530 -13.158 3.727 1.00 44.47 210 HIS A C 1
ATOM 1528 O O . HIS A 1 210 ? -2.778 -14.082 4.039 1.00 44.47 210 HIS A O 1
ATOM 1534 N N . ARG A 1 211 ? -3.229 -11.893 4.049 1.00 54.72 211 ARG A N 1
ATOM 1535 C CA . ARG A 1 211 ? -2.260 -11.641 5.121 1.00 54.72 211 ARG A CA 1
ATOM 1536 C C . ARG A 1 211 ? -2.955 -12.006 6.438 1.00 54.72 211 ARG A C 1
ATOM 1538 O O . ARG A 1 211 ? -3.960 -11.364 6.750 1.00 54.72 211 ARG A O 1
ATOM 1545 N N . PRO A 1 212 ? -2.486 -13.024 7.185 1.00 63.53 212 PRO A N 1
ATOM 1546 C CA . PRO A 1 212 ? -3.112 -13.389 8.447 1.00 63.53 212 PRO A CA 1
ATOM 1547 C C . PRO A 1 212 ? -3.089 -12.182 9.393 1.00 63.53 212 PRO A C 1
ATOM 1549 O O . PRO A 1 212 ? -2.135 -11.388 9.347 1.00 63.53 212 PRO A O 1
ATOM 1552 N N . PRO A 1 213 ? -4.128 -12.001 10.223 1.00 74.44 213 PRO A N 1
ATOM 1553 C CA . PRO A 1 213 ? -4.126 -10.921 11.190 1.00 74.44 213 PRO A CA 1
ATOM 1554 C C . PRO A 1 213 ? -2.940 -11.085 12.152 1.00 74.44 213 PRO A C 1
ATOM 1556 O O . PRO A 1 213 ? -2.499 -12.213 12.408 1.00 74.44 213 PRO A O 1
ATOM 1559 N N . PRO A 1 214 ? -2.399 -9.980 12.696 1.00 79.81 214 PRO A N 1
ATOM 1560 C CA . PRO A 1 214 ? -1.416 -10.069 13.766 1.00 79.81 214 PRO A CA 1
ATOM 1561 C C . PRO A 1 214 ? -1.941 -10.924 14.938 1.00 79.81 214 PRO A C 1
ATOM 1563 O O . PRO A 1 214 ? -3.148 -10.930 15.190 1.00 79.81 214 PRO A O 1
ATOM 1566 N N . PRO A 1 215 ? -1.069 -11.633 15.679 1.00 83.00 215 PRO A N 1
ATOM 1567 C CA . PRO A 1 215 ? -1.490 -12.439 16.825 1.00 83.00 215 PRO A CA 1
ATOM 1568 C C . PRO A 1 215 ? -2.351 -11.643 17.816 1.00 83.00 215 PRO A C 1
ATOM 1570 O O . PRO A 1 215 ? -1.997 -10.525 18.182 1.00 83.00 215 PRO A O 1
ATOM 1573 N N . GLY A 1 216 ? -3.474 -12.220 18.252 1.00 88.00 216 GLY A N 1
ATOM 1574 C CA . GLY A 1 216 ? -4.423 -11.568 19.167 1.00 88.00 216 GLY A CA 1
ATOM 1575 C C . GLY A 1 216 ? -5.418 -10.612 18.498 1.00 88.00 216 GLY A C 1
ATOM 1576 O O . GLY A 1 216 ? -6.217 -9.988 19.194 1.00 88.00 216 GLY A O 1
ATOM 1577 N N . TRP A 1 217 ? -5.405 -10.511 17.167 1.00 91.94 217 TRP A N 1
ATOM 1578 C CA . TRP A 1 217 ? -6.300 -9.651 16.395 1.00 91.94 217 TRP A CA 1
ATOM 1579 C C . TRP A 1 217 ? -7.093 -10.447 15.356 1.00 91.94 217 TRP A C 1
ATOM 1581 O O . TRP A 1 217 ? -6.673 -11.502 14.886 1.00 91.94 217 TRP A O 1
ATOM 1591 N N . SER A 1 218 ? -8.259 -9.921 15.003 1.00 90.81 218 SER A N 1
ATOM 1592 C CA . SER A 1 218 ? -9.121 -10.374 13.910 1.00 90.81 218 SER A CA 1
ATOM 1593 C C . SER A 1 218 ? -9.049 -9.387 12.736 1.00 90.81 218 SER A C 1
ATOM 1595 O O . SER A 1 218 ? -8.646 -8.236 12.920 1.00 90.81 218 SER A O 1
ATOM 1597 N N . GLY A 1 219 ? -9.404 -9.840 11.529 1.00 85.50 219 GLY A N 1
ATOM 1598 C CA . GLY A 1 219 ? -9.266 -9.090 10.272 1.00 85.50 219 GLY A CA 1
ATOM 1599 C C . GLY A 1 219 ? -8.262 -9.744 9.304 1.00 85.50 219 GLY A C 1
ATOM 1600 O O . GLY A 1 219 ? -7.880 -10.896 9.522 1.00 85.50 219 GLY A O 1
ATOM 1601 N N . PRO A 1 220 ? -7.805 -9.043 8.247 1.00 87.75 220 PRO A N 1
ATOM 1602 C CA . PRO A 1 220 ? -8.235 -7.704 7.830 1.00 87.75 220 PRO A CA 1
ATOM 1603 C C . PRO A 1 220 ? -9.687 -7.664 7.350 1.00 87.75 220 PRO A C 1
ATOM 1605 O O . PRO A 1 220 ? -10.078 -8.461 6.499 1.00 87.75 220 PRO A O 1
ATOM 1608 N N . THR A 1 221 ? -10.448 -6.675 7.815 1.00 88.25 221 THR A N 1
ATOM 1609 C CA . THR A 1 221 ? -11.736 -6.313 7.206 1.00 88.25 221 THR A CA 1
ATOM 1610 C C . THR A 1 221 ? -11.503 -5.145 6.248 1.00 88.25 221 THR A C 1
ATOM 1612 O O . THR A 1 221 ? -11.033 -4.105 6.708 1.00 88.25 221 THR A O 1
ATOM 1615 N N . PRO A 1 222 ? -11.770 -5.271 4.936 1.00 85.88 222 PRO A N 1
ATOM 1616 C CA . PRO A 1 222 ? -11.577 -4.176 3.987 1.00 85.88 222 PRO A CA 1
ATOM 1617 C C . PRO A 1 222 ? -12.566 -3.037 4.247 1.00 85.88 222 PRO A C 1
ATOM 1619 O O . PRO A 1 222 ? -13.739 -3.284 4.528 1.00 85.88 222 PRO A O 1
ATOM 1622 N N . TRP A 1 223 ? -12.087 -1.797 4.153 1.00 88.12 223 TRP A N 1
ATOM 1623 C CA . TRP A 1 223 ? -12.890 -0.586 4.330 1.00 88.12 223 TRP A CA 1
ATOM 1624 C C . TRP A 1 223 ? -12.919 0.248 3.041 1.00 88.12 223 TRP A C 1
ATOM 1626 O O . TRP A 1 223 ? -11.909 0.328 2.341 1.00 88.12 223 TRP A O 1
ATOM 1636 N N . PRO A 1 224 ? -14.054 0.896 2.717 1.00 82.00 224 PRO A N 1
ATOM 1637 C CA . PRO A 1 224 ? -14.189 1.700 1.501 1.00 82.00 224 PRO A CA 1
ATOM 1638 C C . PRO A 1 224 ? -13.492 3.072 1.563 1.00 82.00 224 PRO A C 1
ATOM 1640 O O . PRO A 1 224 ? -13.457 3.775 0.549 1.00 82.00 224 PRO A O 1
ATOM 1643 N N . GLY A 1 225 ? -12.957 3.459 2.724 1.00 82.19 225 GLY A N 1
ATOM 1644 C CA . GLY A 1 225 ? -12.310 4.744 2.975 1.00 82.19 225 GLY A CA 1
ATOM 1645 C C . GLY A 1 225 ? -11.891 4.894 4.438 1.00 82.19 225 GLY A C 1
ATOM 1646 O O . GLY A 1 225 ? -11.960 3.943 5.221 1.00 82.19 225 GLY A O 1
ATOM 1647 N N . ALA A 1 226 ? -11.462 6.099 4.804 1.00 83.75 226 ALA A N 1
ATOM 1648 C CA . ALA A 1 226 ? -11.133 6.450 6.176 1.00 83.75 226 ALA A CA 1
ATOM 1649 C C . ALA A 1 226 ? -12.411 6.539 7.036 1.00 83.75 226 ALA A C 1
ATOM 1651 O O . ALA A 1 226 ? -13.494 6.856 6.523 1.00 83.75 226 ALA A O 1
ATOM 1652 N N . PRO A 1 227 ? -12.298 6.226 8.336 1.00 84.25 227 PRO A N 1
ATOM 1653 C CA . PRO A 1 227 ? -13.436 6.175 9.240 1.00 84.25 227 PRO A CA 1
ATOM 1654 C C . PRO A 1 227 ? -14.033 7.563 9.498 1.00 84.25 227 PRO A C 1
ATOM 1656 O O . PRO A 1 227 ? -13.321 8.529 9.749 1.00 84.25 227 PRO A O 1
ATOM 1659 N N . ASN A 1 228 ? -15.361 7.627 9.495 1.00 82.56 228 ASN A N 1
ATOM 1660 C CA . ASN A 1 228 ? -16.167 8.732 10.009 1.00 82.56 228 ASN A CA 1
ATOM 1661 C C . ASN A 1 228 ? -17.120 8.178 11.072 1.00 82.56 228 ASN A C 1
ATOM 1663 O O . ASN A 1 228 ? -18.343 8.166 10.907 1.00 82.56 228 ASN A O 1
ATOM 1667 N N . CYS A 1 229 ? -16.534 7.613 12.124 1.00 81.38 229 CYS A N 1
ATOM 1668 C CA . CYS A 1 229 ? -17.292 6.980 13.191 1.00 81.38 229 CYS A CA 1
ATOM 1669 C C . CYS A 1 229 ? -17.862 8.056 14.135 1.00 81.38 229 CYS A C 1
ATOM 1671 O O . CYS A 1 229 ? -17.126 8.955 14.544 1.00 81.38 229 CYS A O 1
ATOM 1673 N N . PRO A 1 230 ? -19.152 8.010 14.497 1.00 75.50 230 PRO A N 1
ATOM 1674 C CA . PRO A 1 230 ? -19.709 8.910 15.502 1.00 75.50 230 PRO A CA 1
ATOM 1675 C C . PRO A 1 230 ? -19.212 8.572 16.920 1.00 75.50 230 PRO A C 1
ATOM 1677 O O . PRO A 1 230 ? -18.467 7.612 17.135 1.00 75.50 230 PRO A O 1
ATOM 1680 N N . SER A 1 231 ? -19.635 9.370 17.904 1.00 78.00 231 SER A N 1
ATOM 1681 C CA . SER A 1 231 ? -19.565 8.969 19.315 1.00 78.00 231 SER A CA 1
ATOM 1682 C C . SER A 1 231 ? -20.382 7.699 19.562 1.00 78.00 231 SER A C 1
ATOM 1684 O O . SER A 1 231 ? -21.286 7.373 18.785 1.00 78.00 231 SER A O 1
ATOM 1686 N N . ASP A 1 232 ? -20.081 6.998 20.656 1.00 73.00 232 ASP A N 1
ATOM 1687 C CA . ASP A 1 232 ? -20.897 5.875 21.10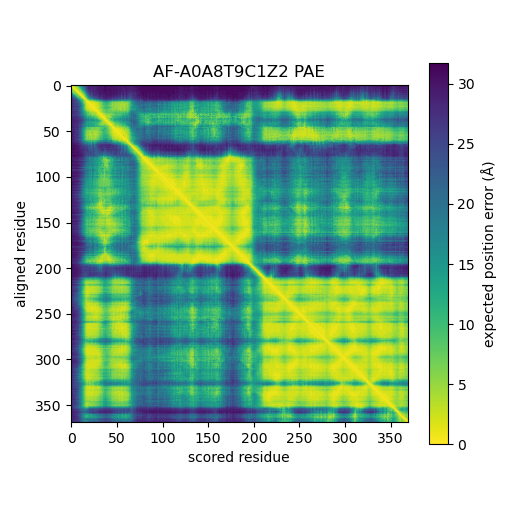5 1.00 73.00 232 ASP A CA 1
ATOM 1688 C C . ASP A 1 232 ? -22.357 6.353 21.291 1.00 73.00 232 ASP A C 1
ATOM 1690 O O . ASP A 1 232 ? -22.601 7.365 21.956 1.00 73.00 232 ASP A O 1
ATOM 1694 N N . PRO A 1 233 ? -23.343 5.670 20.686 1.00 68.38 233 PRO A N 1
ATOM 1695 C CA . PRO A 1 233 ? -24.735 6.119 20.688 1.00 68.38 233 PRO A CA 1
ATOM 1696 C C . PRO A 1 233 ? -25.451 5.958 22.041 1.00 68.38 233 PRO A C 1
ATOM 1698 O O . PRO A 1 233 ? -26.544 6.496 22.205 1.00 68.38 233 PRO A O 1
ATOM 1701 N N . THR A 1 234 ? -24.874 5.224 22.994 1.00 71.31 234 THR A N 1
ATOM 1702 C CA . THR A 1 234 ? -25.411 4.978 24.341 1.00 71.31 234 THR A CA 1
ATOM 1703 C C . THR A 1 234 ? -24.781 5.892 25.384 1.00 71.31 234 THR A C 1
ATOM 1705 O O . THR A 1 234 ? -25.506 6.545 26.130 1.00 71.31 234 THR A O 1
ATOM 1708 N N . SER A 1 235 ? -23.451 5.968 25.447 1.00 70.38 235 SER A N 1
ATOM 1709 C CA . SER A 1 235 ? -22.743 6.817 26.413 1.00 70.38 235 SER A CA 1
ATOM 1710 C C . SER A 1 235 ? -22.595 8.262 25.937 1.00 70.38 235 SER A C 1
ATOM 1712 O O . SER A 1 235 ? -22.357 9.149 26.750 1.00 70.38 235 SER A O 1
ATOM 1714 N N . SER A 1 236 ? -22.756 8.521 24.633 1.00 70.62 236 SER A N 1
ATOM 1715 C CA . SER A 1 236 ? -22.414 9.795 23.978 1.00 70.62 236 SER A CA 1
ATOM 1716 C C . SER A 1 236 ? -20.925 10.170 24.054 1.00 70.62 236 SER A C 1
ATOM 1718 O O . SER A 1 236 ? -20.537 11.230 23.554 1.00 70.62 236 SER A O 1
ATOM 1720 N N . ASP A 1 237 ? -20.077 9.305 24.619 1.00 72.12 237 ASP A N 1
ATOM 1721 C CA . ASP A 1 237 ? -18.633 9.502 24.674 1.00 72.12 237 ASP A CA 1
ATOM 1722 C C . ASP A 1 237 ? -17.980 9.163 23.330 1.00 72.12 237 ASP A C 1
ATOM 1724 O O . ASP A 1 237 ? -18.435 8.309 22.565 1.00 72.12 237 ASP A O 1
ATOM 1728 N N . THR A 1 238 ? -16.865 9.828 23.031 1.00 77.31 238 THR A N 1
ATOM 1729 C CA . THR A 1 238 ? -16.066 9.474 21.857 1.00 77.31 238 THR A CA 1
ATOM 1730 C C . THR A 1 238 ? -15.451 8.086 22.030 1.00 77.31 238 THR A C 1
ATOM 1732 O O . THR A 1 238 ? -14.793 7.804 23.031 1.00 77.31 238 THR A O 1
ATOM 1735 N N . THR A 1 239 ? -15.609 7.229 21.020 1.00 81.19 239 THR A N 1
ATOM 1736 C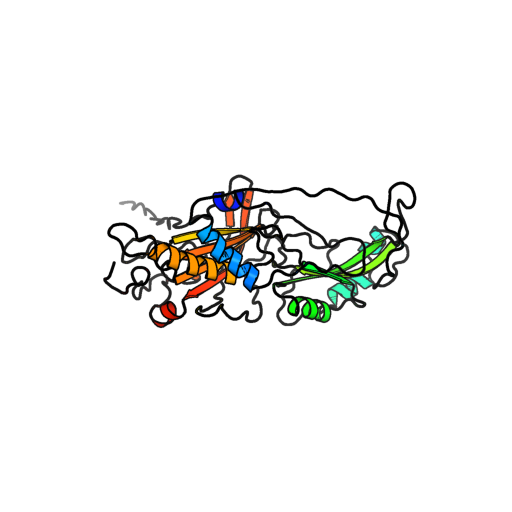 CA . THR A 1 239 ? -14.855 5.967 20.943 1.00 81.19 239 THR A CA 1
ATOM 1737 C C . THR A 1 239 ? -13.462 6.171 20.355 1.00 81.19 239 THR A C 1
ATOM 1739 O O . THR A 1 239 ? -12.614 5.287 20.437 1.00 81.19 239 THR A O 1
ATOM 1742 N N . TYR A 1 240 ? -13.205 7.329 19.742 1.00 83.31 240 TYR A N 1
ATOM 1743 C CA . TYR A 1 240 ? -11.925 7.654 19.133 1.00 83.31 240 TYR A CA 1
ATOM 1744 C C . TYR A 1 240 ? -10.892 7.992 20.203 1.00 83.31 240 TYR A C 1
ATOM 1746 O O . TYR A 1 240 ? -11.079 8.916 20.994 1.00 83.31 240 TYR A O 1
ATOM 1754 N N . ILE A 1 241 ? -9.796 7.238 20.199 1.00 84.31 241 ILE A N 1
ATOM 1755 C CA . ILE A 1 241 ? -8.664 7.420 21.115 1.00 84.31 241 ILE A CA 1
ATOM 1756 C C . ILE A 1 241 ? -7.693 8.452 20.544 1.00 84.31 241 ILE A C 1
ATOM 1758 O O . ILE A 1 241 ? -7.091 9.226 21.283 1.00 84.31 241 ILE A O 1
ATOM 1762 N N . GLY A 1 242 ? -7.529 8.446 19.223 1.00 78.31 242 GLY A N 1
ATOM 1763 C CA . GLY A 1 242 ? -6.560 9.265 18.518 1.00 78.31 242 GLY A CA 1
ATOM 1764 C C . GLY A 1 242 ? -5.971 8.529 17.325 1.00 78.31 242 GLY A C 1
ATOM 1765 O O . GLY A 1 242 ? -6.425 7.449 16.931 1.00 78.31 242 GLY A O 1
ATOM 1766 N N . SER A 1 243 ? -4.925 9.117 16.759 1.00 84.88 243 SER A N 1
ATOM 1767 C CA . SER A 1 243 ? -4.276 8.570 15.580 1.00 84.88 243 SER A CA 1
ATOM 1768 C C . SER A 1 243 ? -2.782 8.778 15.553 1.00 84.88 243 SER A C 1
ATOM 1770 O O . SER A 1 243 ? -2.268 9.759 16.082 1.00 84.88 243 SER A O 1
ATOM 1772 N N . LEU A 1 244 ? -2.110 7.883 14.839 1.00 85.69 244 LEU A N 1
ATOM 1773 C CA . LEU A 1 244 ? -0.716 8.034 14.452 1.00 85.69 244 LEU A CA 1
ATOM 1774 C C . LEU A 1 244 ? -0.592 7.944 12.938 1.00 85.69 244 LEU A C 1
ATOM 1776 O O . LEU A 1 244 ? -1.337 7.207 12.290 1.00 85.69 244 LEU A O 1
ATOM 1780 N N . PHE A 1 245 ? 0.379 8.662 12.393 1.00 87.88 245 PHE A N 1
ATOM 1781 C CA . PHE A 1 245 ? 0.738 8.586 10.990 1.00 87.88 245 PHE A CA 1
ATOM 1782 C C . PHE A 1 245 ? 2.200 8.170 10.864 1.00 87.88 245 PHE A C 1
ATOM 1784 O O . PHE A 1 245 ? 3.068 8.685 11.565 1.00 87.88 245 PHE A O 1
ATOM 1791 N N . PHE A 1 246 ? 2.457 7.223 9.969 1.00 87.00 246 PHE A N 1
ATOM 1792 C CA . PHE A 1 246 ? 3.788 6.713 9.678 1.00 87.00 246 PHE A CA 1
ATOM 1793 C C . PHE A 1 246 ? 4.071 6.953 8.203 1.00 87.00 246 PHE A C 1
ATOM 1795 O O . PHE A 1 246 ? 3.434 6.337 7.341 1.00 87.00 246 PHE A O 1
ATOM 1802 N N . SER A 1 247 ? 5.008 7.854 7.910 1.00 87.44 247 SER A N 1
ATOM 1803 C CA . SER A 1 247 ? 5.382 8.136 6.530 1.00 87.44 247 SER A CA 1
ATOM 1804 C C . SER A 1 247 ? 6.132 6.962 5.904 1.00 87.44 247 SER A C 1
ATOM 1806 O O . SER A 1 247 ? 6.837 6.209 6.587 1.00 87.44 247 SER A O 1
ATOM 1808 N N . PHE A 1 248 ? 5.955 6.788 4.592 1.00 84.38 248 PHE A N 1
ATOM 1809 C CA . PHE A 1 248 ? 6.658 5.746 3.858 1.00 84.38 248 PHE A CA 1
ATOM 1810 C C . PHE A 1 248 ? 8.109 6.133 3.597 1.00 84.38 248 PHE A C 1
ATOM 1812 O O . PHE A 1 248 ? 8.396 7.215 3.086 1.00 84.38 248 PHE A O 1
ATOM 1819 N N . GLY A 1 249 ? 9.023 5.215 3.899 1.00 79.31 249 GLY A N 1
ATOM 1820 C CA . GLY A 1 249 ? 10.445 5.409 3.660 1.00 79.31 249 GLY A CA 1
ATOM 1821 C C . GLY A 1 249 ? 11.317 4.464 4.476 1.00 79.31 249 GLY A C 1
ATOM 1822 O O . GLY A 1 249 ? 10.845 3.485 5.051 1.00 79.31 249 GLY A O 1
ATOM 1823 N N . VAL A 1 250 ? 12.617 4.748 4.484 1.00 73.00 250 VAL A N 1
ATOM 1824 C CA . VAL A 1 250 ? 13.649 3.913 5.123 1.00 73.00 250 VAL A CA 1
ATOM 1825 C C . VAL A 1 250 ? 14.367 4.630 6.270 1.00 73.00 250 VAL A C 1
ATOM 1827 O O . VAL A 1 250 ? 15.251 4.041 6.891 1.00 73.00 250 VAL A O 1
ATOM 1830 N N . ALA A 1 251 ? 14.030 5.896 6.541 1.00 75.94 251 ALA A N 1
ATOM 1831 C CA . ALA A 1 251 ? 14.626 6.650 7.636 1.00 75.94 251 ALA A CA 1
ATOM 1832 C C . ALA A 1 251 ? 14.078 6.174 8.999 1.00 75.94 251 ALA A C 1
ATOM 1834 O O . ALA A 1 251 ? 13.000 5.574 9.063 1.00 75.94 251 ALA A O 1
ATOM 1835 N N . PRO A 1 252 ? 14.788 6.436 10.112 1.00 71.50 252 PRO A N 1
ATOM 1836 C CA . PRO A 1 252 ? 14.284 6.129 11.449 1.00 71.50 252 PRO A CA 1
ATOM 1837 C C . PRO A 1 252 ? 12.875 6.702 11.681 1.00 71.50 252 PRO A C 1
ATOM 1839 O O . PRO A 1 252 ? 12.627 7.872 11.409 1.00 71.50 252 PRO A O 1
ATOM 1842 N N . GLY A 1 253 ? 11.952 5.872 12.178 1.00 72.94 253 GLY A N 1
ATOM 1843 C CA . GLY A 1 253 ? 10.550 6.251 12.411 1.00 72.94 253 GLY A CA 1
ATOM 1844 C C . GLY A 1 253 ? 9.620 6.103 11.198 1.00 72.94 253 GLY A C 1
ATOM 1845 O O . GLY A 1 253 ? 8.405 6.161 11.372 1.00 72.94 253 GLY A O 1
ATOM 1846 N N . GLN A 1 254 ? 10.156 5.848 10.000 1.00 83.19 254 GLN A N 1
ATOM 1847 C CA . GLN A 1 254 ? 9.366 5.550 8.802 1.00 83.19 254 GLN A CA 1
ATOM 1848 C C . GLN A 1 254 ? 9.069 4.055 8.670 1.00 83.19 254 GLN A C 1
ATOM 1850 O O . GLN A 1 254 ? 9.760 3.196 9.224 1.00 83.19 254 GLN A O 1
ATOM 1855 N N . VAL A 1 255 ? 8.036 3.739 7.897 1.00 82.25 255 VAL A N 1
ATOM 1856 C CA . VAL A 1 255 ? 7.670 2.362 7.553 1.00 82.25 255 VAL A CA 1
ATOM 1857 C C . VAL A 1 255 ? 7.900 2.132 6.066 1.00 82.25 255 VAL A C 1
ATOM 1859 O O . VAL A 1 255 ? 7.525 2.947 5.236 1.00 82.25 255 VAL A O 1
ATOM 1862 N N . GLN A 1 256 ? 8.527 1.022 5.695 1.00 72.69 256 GLN A N 1
ATOM 1863 C CA . GLN A 1 256 ? 8.883 0.776 4.294 1.00 72.69 256 GLN A CA 1
ATOM 1864 C C . GLN A 1 256 ? 7.709 0.344 3.411 1.00 72.69 256 GLN A C 1
ATOM 1866 O O . GLN A 1 256 ? 7.813 0.407 2.193 1.00 72.69 256 GLN A O 1
ATOM 1871 N N . TYR A 1 257 ? 6.621 -0.140 4.005 1.00 76.75 257 TYR A N 1
ATOM 1872 C CA . TYR A 1 257 ? 5.454 -0.668 3.303 1.00 76.75 257 TYR A CA 1
ATOM 1873 C C . TYR A 1 257 ? 4.213 -0.527 4.176 1.00 76.75 257 TYR A C 1
ATOM 1875 O O . TYR A 1 257 ? 4.309 -0.320 5.391 1.00 76.75 257 TYR A O 1
ATOM 1883 N N . PHE A 1 258 ? 3.039 -0.682 3.567 1.00 79.81 258 PHE A N 1
ATOM 1884 C CA . PHE A 1 258 ? 1.775 -0.693 4.293 1.00 79.81 258 PHE A CA 1
ATOM 1885 C C . PHE A 1 258 ? 1.686 -1.936 5.201 1.00 79.81 258 PHE A C 1
ATOM 1887 O O . PHE A 1 258 ? 1.253 -3.016 4.796 1.00 79.81 258 PHE A O 1
ATOM 1894 N N . SER A 1 259 ? 2.143 -1.796 6.449 1.00 78.38 259 SER A N 1
ATOM 1895 C CA . SER A 1 259 ? 2.227 -2.879 7.432 1.00 78.38 259 SER A CA 1
ATOM 1896 C C . SER A 1 259 ? 1.254 -2.644 8.571 1.00 78.38 259 SER A C 1
ATOM 1898 O O . SER A 1 259 ? 1.555 -1.982 9.558 1.00 78.38 259 SER A O 1
ATOM 1900 N N . THR A 1 260 ? 0.080 -3.252 8.495 1.00 70.62 260 THR A N 1
ATOM 1901 C CA . THR A 1 260 ? -0.981 -3.074 9.500 1.00 70.62 260 THR A CA 1
ATOM 1902 C C . THR A 1 260 ? -0.607 -3.563 10.904 1.00 70.62 260 THR A C 1
ATOM 1904 O O . THR A 1 260 ? -1.211 -3.135 11.886 1.00 70.62 260 THR A O 1
ATOM 1907 N N . GLY A 1 261 ? 0.447 -4.384 11.021 1.00 80.56 261 GLY A N 1
ATOM 1908 C CA . GLY A 1 261 ? 1.052 -4.741 12.308 1.00 80.56 261 GLY A CA 1
ATOM 1909 C C . GLY A 1 261 ? 1.580 -3.526 13.081 1.00 80.56 261 GLY A C 1
ATOM 1910 O O . GLY A 1 261 ? 1.558 -3.542 14.305 1.00 80.56 261 GLY A O 1
ATOM 1911 N N . VAL A 1 262 ? 1.968 -2.451 12.383 1.00 85.56 262 VAL A N 1
ATOM 1912 C CA . VAL A 1 262 ? 2.378 -1.170 12.981 1.00 85.56 262 VAL A CA 1
ATOM 1913 C C . VAL A 1 262 ? 1.208 -0.545 13.745 1.00 85.56 262 VAL A C 1
ATOM 1915 O O . VAL A 1 262 ? 1.350 -0.219 14.920 1.00 85.56 262 VAL A O 1
ATOM 1918 N N . CYS A 1 263 ? 0.034 -0.440 13.112 1.00 91.31 263 CYS A N 1
ATOM 1919 C CA . CYS A 1 263 ? -1.160 0.137 13.734 1.00 91.31 263 CYS A CA 1
ATOM 1920 C C . CYS A 1 263 ? -1.674 -0.707 14.905 1.00 91.31 263 CYS A C 1
ATOM 1922 O O . CYS A 1 263 ? -2.057 -0.174 15.942 1.00 91.31 263 CYS A O 1
ATOM 1924 N N . VAL A 1 264 ? -1.654 -2.032 14.754 1.00 91.38 264 VAL A N 1
ATOM 1925 C CA . VAL A 1 264 ? -2.048 -2.968 15.812 1.00 91.38 264 VAL A CA 1
ATOM 1926 C C . VAL A 1 264 ? -1.106 -2.887 17.022 1.00 91.38 264 VAL A C 1
ATOM 1928 O O . VAL A 1 264 ? -1.558 -2.886 18.170 1.00 91.38 264 VAL A O 1
ATOM 1931 N N . ALA A 1 265 ? 0.201 -2.775 16.786 1.00 88.25 265 ALA A N 1
ATOM 1932 C CA . ALA A 1 265 ? 1.181 -2.601 17.850 1.00 88.25 265 ALA A CA 1
ATOM 1933 C C . ALA A 1 265 ? 1.066 -1.247 18.545 1.00 88.25 265 ALA A C 1
ATOM 1935 O O . ALA A 1 265 ? 1.098 -1.204 19.772 1.00 88.25 265 ALA A O 1
ATOM 1936 N N . ALA A 1 266 ? 0.851 -0.170 17.787 1.00 87.19 266 ALA A N 1
ATOM 1937 C CA . ALA A 1 266 ? 0.551 1.141 18.350 1.00 87.19 266 ALA A CA 1
ATOM 1938 C C . ALA A 1 266 ? -0.701 1.095 19.240 1.00 87.19 266 ALA A C 1
ATOM 1940 O O . ALA A 1 266 ? -0.664 1.532 20.382 1.00 87.19 266 ALA A O 1
ATOM 1941 N N . CYS A 1 267 ? -1.780 0.474 18.770 1.00 92.25 267 CYS A N 1
ATOM 1942 C CA . CYS A 1 267 ? -3.017 0.313 19.533 1.00 92.25 267 CYS A CA 1
ATOM 1943 C C . CYS A 1 267 ? -2.802 -0.495 20.832 1.00 92.25 267 CYS A C 1
ATOM 1945 O O . CYS A 1 267 ? -3.233 -0.098 21.919 1.00 92.25 267 CYS A O 1
ATOM 1947 N N . SER A 1 268 ? -2.038 -1.588 20.760 1.00 89.81 268 SER A N 1
ATOM 1948 C CA . SER A 1 268 ? -1.680 -2.388 21.940 1.00 89.81 268 SER A CA 1
ATOM 1949 C C . SER A 1 268 ? -0.819 -1.591 22.932 1.00 89.81 268 SER A C 1
ATOM 1951 O O . SER A 1 268 ? -1.090 -1.597 24.132 1.00 89.81 268 SER A O 1
ATOM 1953 N N . ALA A 1 269 ? 0.176 -0.848 22.440 1.00 83.12 269 ALA A N 1
ATOM 1954 C CA . ALA A 1 269 ? 1.024 0.010 23.264 1.00 83.12 269 ALA A CA 1
ATOM 1955 C C . ALA A 1 269 ? 0.236 1.166 23.900 1.00 83.12 269 ALA A C 1
ATOM 1957 O O . ALA A 1 269 ? 0.473 1.492 25.062 1.00 83.12 269 ALA A O 1
ATOM 1958 N N . GLN A 1 270 ? -0.733 1.742 23.180 1.00 85.12 270 GLN A N 1
ATOM 1959 C CA . GLN A 1 270 ? -1.607 2.798 23.692 1.00 85.12 270 GLN A CA 1
ATOM 1960 C C . GLN A 1 270 ? -2.455 2.291 24.858 1.00 85.12 270 GLN A C 1
ATOM 1962 O O . GLN A 1 270 ? -2.574 2.971 25.872 1.00 85.12 270 GLN A O 1
ATOM 1967 N N . THR A 1 271 ? -2.976 1.066 24.756 1.00 87.31 271 THR A N 1
ATOM 1968 C CA . THR A 1 271 ? -3.680 0.406 25.864 1.00 87.31 271 THR A CA 1
ATOM 1969 C C . THR A 1 271 ? -2.785 0.314 27.098 1.00 87.31 271 THR A C 1
ATOM 1971 O O . THR A 1 271 ? -3.167 0.768 28.174 1.00 87.31 271 THR A O 1
ATOM 1974 N N . SER A 1 272 ? -1.569 -0.225 26.953 1.00 82.62 272 SER A N 1
ATOM 1975 C CA . SER A 1 272 ? -0.620 -0.331 28.067 1.00 82.62 272 SER A CA 1
ATOM 1976 C C . SER A 1 272 ? -0.273 1.032 28.672 1.00 82.62 272 SER A C 1
ATOM 1978 O O . SER A 1 272 ? -0.203 1.156 29.893 1.00 82.62 272 SER A O 1
ATOM 1980 N N . TYR A 1 273 ? -0.096 2.058 27.835 1.00 79.38 273 TYR A N 1
ATOM 1981 C CA . TYR A 1 273 ? 0.159 3.422 28.290 1.00 79.38 273 TYR A CA 1
ATOM 1982 C C . TYR A 1 273 ? -1.010 3.977 29.112 1.00 79.38 273 TYR A C 1
ATOM 1984 O O . TYR A 1 273 ? -0.782 4.491 30.206 1.00 79.38 273 TYR A O 1
ATOM 1992 N N . ASN A 1 274 ? -2.248 3.821 28.635 1.00 82.25 274 ASN A N 1
ATOM 1993 C CA . ASN A 1 274 ? -3.449 4.307 29.318 1.00 82.25 274 ASN A CA 1
ATOM 1994 C C . ASN A 1 274 ? -3.643 3.637 30.686 1.00 82.25 274 ASN A C 1
ATOM 1996 O O . ASN A 1 274 ? -4.022 4.300 31.646 1.00 82.25 274 ASN A O 1
ATOM 2000 N N . PHE A 1 275 ? -3.342 2.340 30.805 1.00 79.81 275 PHE A N 1
ATOM 2001 C CA . PHE A 1 275 ? -3.371 1.641 32.095 1.00 79.81 275 PHE A CA 1
ATOM 2002 C C . PHE A 1 275 ? -2.317 2.154 33.080 1.00 79.81 275 PHE A C 1
ATOM 2004 O O . PHE A 1 275 ? -2.583 2.215 34.278 1.00 79.81 275 PHE A O 1
ATOM 2011 N N . ALA A 1 276 ? -1.132 2.523 32.590 1.00 79.19 276 ALA A N 1
ATOM 2012 C CA . ALA A 1 276 ? -0.084 3.114 33.419 1.00 79.19 276 ALA A CA 1
ATOM 2013 C C . ALA A 1 276 ? -0.377 4.580 33.797 1.00 79.19 276 ALA A C 1
ATOM 2015 O O . ALA A 1 276 ? 0.146 5.066 34.798 1.00 79.19 276 ALA A O 1
ATOM 2016 N N . HIS A 1 277 ? -1.224 5.265 33.022 1.00 76.44 277 HIS A N 1
ATOM 2017 C CA . HIS A 1 277 ? -1.571 6.679 33.192 1.00 76.44 277 HIS A CA 1
ATOM 2018 C C . HIS A 1 277 ? -3.099 6.868 33.206 1.00 76.44 277 HIS A C 1
ATOM 2020 O O . HIS A 1 277 ? -3.654 7.499 32.302 1.00 76.44 277 HIS A O 1
ATOM 2026 N N . PRO A 1 278 ? -3.801 6.305 34.206 1.00 76.38 278 PRO A N 1
ATOM 2027 C CA . PRO A 1 278 ? -5.254 6.348 34.256 1.00 76.38 278 PRO A CA 1
ATOM 2028 C C . PRO A 1 278 ? -5.763 7.796 34.379 1.00 76.38 278 PRO A C 1
ATOM 2030 O O . PRO A 1 278 ? -5.225 8.571 35.177 1.00 76.38 278 PRO A O 1
ATOM 2033 N N . PRO A 1 279 ? -6.817 8.178 33.638 1.00 70.88 279 PRO A N 1
ATOM 2034 C CA . PRO A 1 279 ? -7.451 9.479 33.811 1.00 70.88 279 PRO A CA 1
ATOM 2035 C C . PRO A 1 279 ? -8.104 9.588 35.197 1.00 70.88 279 PRO A C 1
ATOM 2037 O O . PRO A 1 279 ? -8.673 8.631 35.722 1.00 70.88 279 PRO A O 1
ATOM 2040 N N . ALA A 1 280 ? -8.056 10.776 35.803 1.00 75.75 280 ALA A N 1
ATOM 2041 C CA . ALA A 1 280 ? -8.658 10.996 37.115 1.00 75.75 280 ALA A CA 1
ATOM 2042 C C . ALA A 1 280 ? -10.186 10.806 37.058 1.00 75.75 280 ALA A C 1
ATOM 2044 O O . ALA A 1 280 ? -10.878 11.506 36.319 1.00 75.75 280 ALA A O 1
ATOM 2045 N N . GLY A 1 281 ? -10.710 9.868 37.852 1.00 70.81 281 GLY A N 1
ATOM 2046 C CA . GLY A 1 281 ? -12.152 9.626 37.974 1.00 70.81 281 GLY A CA 1
ATOM 2047 C C . GLY A 1 281 ? -12.811 8.953 36.764 1.00 70.81 281 GLY A C 1
ATOM 2048 O O . GLY A 1 281 ? -14.036 8.928 36.701 1.00 70.81 281 GLY A O 1
ATOM 2049 N N . LYS A 1 282 ? -12.031 8.415 35.816 1.00 72.31 282 LYS A N 1
ATOM 2050 C CA . LYS A 1 282 ? -12.525 7.642 34.667 1.00 72.31 282 LYS A CA 1
ATOM 2051 C C . LYS A 1 282 ? -11.707 6.363 34.496 1.00 72.31 282 LYS A C 1
ATOM 2053 O O . LYS A 1 282 ? -10.546 6.302 34.895 1.00 72.31 282 LYS A O 1
ATOM 2058 N N . ASN A 1 283 ? -12.299 5.350 33.874 1.00 75.44 283 ASN A N 1
ATOM 2059 C CA . ASN A 1 283 ? -11.566 4.136 33.536 1.00 75.44 283 ASN A CA 1
ATOM 2060 C C . ASN A 1 283 ? -10.555 4.409 32.403 1.00 75.44 283 ASN A C 1
ATOM 2062 O O . ASN A 1 283 ? -10.854 5.187 31.491 1.00 75.44 283 ASN A O 1
ATOM 2066 N N . PRO A 1 284 ? -9.368 3.774 32.423 1.00 80.12 284 PRO A N 1
ATOM 2067 C CA . PRO A 1 284 ? -8.458 3.779 31.285 1.00 80.12 284 PRO A CA 1
ATOM 2068 C C . PRO A 1 284 ? -9.142 3.258 30.026 1.00 80.12 284 PRO A C 1
ATOM 2070 O O . PRO A 1 284 ? -9.849 2.249 30.065 1.00 80.12 284 PRO A O 1
ATOM 2073 N N . THR A 1 285 ? -8.887 3.913 28.900 1.00 82.94 285 THR A N 1
ATOM 2074 C CA . THR A 1 285 ? -9.390 3.463 27.605 1.00 82.94 285 THR A CA 1
ATOM 2075 C C . THR A 1 285 ? -8.530 2.323 27.062 1.00 82.94 285 THR A C 1
ATOM 2077 O O . THR A 1 285 ? -7.301 2.417 27.015 1.00 82.94 285 THR A O 1
ATOM 2080 N N . VAL A 1 286 ? -9.174 1.244 26.621 1.00 87.69 286 VAL A N 1
ATOM 2081 C CA . VAL A 1 286 ? -8.528 0.123 25.924 1.00 87.69 286 VAL A CA 1
ATOM 2082 C C . VAL A 1 286 ? -8.683 0.317 24.426 1.00 87.69 286 VAL A C 1
ATOM 2084 O O . VAL A 1 286 ? -9.786 0.564 23.961 1.00 87.69 286 VAL A O 1
ATOM 2087 N N . CYS A 1 287 ? -7.608 0.177 23.655 1.00 90.81 287 CYS A N 1
ATOM 2088 C CA . CYS A 1 287 ? -7.674 0.220 22.200 1.00 90.81 287 CYS A CA 1
ATOM 2089 C C . CYS A 1 287 ? -8.056 -1.162 21.651 1.00 90.81 287 CYS A C 1
ATOM 2091 O O . CYS A 1 287 ? -7.249 -2.094 21.641 1.00 90.81 287 CYS A O 1
ATOM 2093 N N . ASN A 1 288 ? -9.308 -1.293 21.214 1.00 92.06 288 ASN A N 1
ATOM 2094 C CA . ASN A 1 288 ? -9.889 -2.559 20.763 1.00 92.06 288 ASN A CA 1
ATOM 2095 C C . ASN A 1 288 ? -10.037 -2.645 19.249 1.00 92.06 288 ASN A C 1
ATOM 2097 O O . ASN A 1 288 ? -10.208 -3.740 18.717 1.00 92.06 288 ASN A O 1
ATOM 2101 N N . HIS A 1 289 ? -9.977 -1.519 18.547 1.00 93.06 289 HIS A N 1
ATOM 2102 C CA . HIS A 1 289 ? -10.191 -1.479 17.113 1.00 93.06 289 HIS A CA 1
ATOM 2103 C C . HIS A 1 289 ? -9.290 -0.442 16.461 1.00 93.06 289 HIS A C 1
ATOM 2105 O O . HIS A 1 289 ? -9.037 0.629 17.013 1.00 93.06 289 HIS A O 1
ATOM 2111 N N . VAL A 1 290 ? -8.787 -0.770 15.277 1.00 94.56 290 VAL A N 1
ATOM 2112 C CA . VAL A 1 290 ? -7.930 0.124 14.510 1.00 94.56 290 VAL A CA 1
ATOM 2113 C C . VAL A 1 290 ? -8.284 0.052 13.038 1.00 94.56 290 VAL A C 1
ATOM 2115 O O . VAL A 1 290 ? -8.394 -1.040 12.483 1.00 94.56 290 VAL A O 1
ATOM 2118 N N . VAL A 1 291 ? -8.426 1.214 12.405 1.00 93.12 291 VAL A N 1
ATOM 2119 C CA . VAL A 1 291 ? -8.558 1.340 10.953 1.00 93.12 291 VAL A CA 1
ATOM 2120 C C . VAL A 1 291 ? -7.248 1.904 10.419 1.00 93.12 291 VAL A C 1
ATOM 2122 O O . VAL A 1 291 ? -6.898 3.059 10.668 1.00 93.12 291 VAL A O 1
ATOM 2125 N N . ALA A 1 292 ? -6.498 1.057 9.720 1.00 91.75 292 ALA A N 1
ATOM 2126 C CA . ALA A 1 292 ? -5.264 1.418 9.043 1.00 91.75 292 ALA A CA 1
ATOM 2127 C C . ALA A 1 292 ? -5.590 1.825 7.605 1.00 91.75 292 ALA A C 1
ATOM 2129 O O . ALA A 1 292 ? -6.192 1.029 6.884 1.00 91.75 292 ALA A O 1
ATOM 2130 N N . TYR A 1 293 ? -5.180 3.012 7.162 1.00 90.06 293 TYR A N 1
ATOM 2131 C CA . TYR A 1 293 ? -5.439 3.460 5.792 1.00 90.06 293 TYR A CA 1
ATOM 2132 C C . TYR A 1 293 ? -4.289 4.254 5.178 1.00 90.06 293 TYR A C 1
ATOM 2134 O O . TYR A 1 293 ? -3.550 4.951 5.864 1.00 90.06 293 TYR A O 1
ATOM 2142 N N . GLN A 1 294 ? -4.103 4.109 3.870 1.00 88.31 294 GLN A N 1
ATOM 2143 C CA . GLN A 1 294 ? -3.073 4.810 3.111 1.00 88.31 294 GLN A CA 1
ATOM 2144 C C . GLN A 1 294 ? -3.551 6.213 2.737 1.00 88.31 294 GLN A C 1
ATOM 2146 O O . GLN A 1 294 ? -4.682 6.374 2.282 1.00 88.31 294 GLN A O 1
ATOM 2151 N N . LEU A 1 295 ? -2.670 7.206 2.859 1.00 86.81 295 LEU A N 1
ATOM 2152 C CA . LEU A 1 295 ? -2.911 8.559 2.359 1.00 86.81 295 LEU A CA 1
ATOM 2153 C C . LEU A 1 295 ? -2.066 8.849 1.128 1.00 86.81 295 LEU A C 1
ATOM 2155 O O . LEU A 1 295 ? -0.851 8.644 1.147 1.00 86.81 295 LEU A O 1
ATOM 2159 N N . ASN A 1 296 ? -2.712 9.372 0.087 1.00 83.56 296 ASN A N 1
ATOM 2160 C CA . ASN A 1 296 ? -2.052 9.834 -1.126 1.00 83.56 296 ASN A CA 1
ATOM 2161 C C . ASN A 1 296 ? -2.284 11.328 -1.327 1.00 83.56 296 ASN A C 1
ATOM 2163 O O . ASN A 1 296 ? -3.390 11.813 -1.085 1.00 83.56 296 ASN A O 1
ATOM 2167 N N . ASN A 1 297 ? -1.275 12.045 -1.815 1.00 81.44 297 ASN A N 1
ATOM 2168 C CA . ASN A 1 297 ? -1.447 13.446 -2.202 1.00 81.44 297 ASN A CA 1
ATOM 2169 C C . ASN A 1 297 ? -2.207 13.572 -3.539 1.00 81.44 297 ASN A C 1
ATOM 2171 O O . ASN A 1 297 ? -2.519 12.574 -4.192 1.00 81.44 297 ASN A O 1
ATOM 2175 N N . ALA A 1 298 ? -2.445 14.807 -3.984 1.00 76.50 298 ALA A N 1
ATOM 2176 C CA . ALA A 1 298 ? -3.144 15.101 -5.238 1.00 76.50 298 ALA A CA 1
ATOM 2177 C C . ALA A 1 298 ? -2.469 14.506 -6.491 1.00 76.50 298 ALA A C 1
ATOM 2179 O O . ALA A 1 298 ? -3.139 14.229 -7.480 1.00 76.50 298 ALA A O 1
ATOM 2180 N N . ALA A 1 299 ? -1.151 14.275 -6.450 1.00 75.88 299 ALA A N 1
ATOM 2181 C CA . ALA A 1 299 ? -0.409 13.617 -7.528 1.00 75.88 299 ALA A CA 1
ATOM 2182 C C . ALA A 1 299 ? -0.532 12.079 -7.493 1.00 75.88 299 ALA A C 1
ATOM 2184 O O . ALA A 1 299 ? 0.064 11.391 -8.317 1.00 75.88 299 ALA A O 1
ATOM 2185 N N . GLY A 1 300 ? -1.272 11.528 -6.527 1.00 74.12 300 GLY A N 1
ATOM 2186 C CA . GLY A 1 300 ? -1.432 10.094 -6.323 1.00 74.12 300 GLY A CA 1
ATOM 2187 C C . GLY A 1 300 ? -0.256 9.427 -5.610 1.00 74.12 300 GLY A C 1
ATOM 2188 O O . GLY A 1 300 ? -0.293 8.215 -5.430 1.00 74.12 300 GLY A O 1
ATOM 2189 N N . VAL A 1 301 ? 0.764 10.170 -5.168 1.00 77.69 301 VAL A N 1
ATOM 2190 C CA . VAL A 1 301 ? 1.910 9.610 -4.433 1.00 77.69 301 VAL A CA 1
ATOM 2191 C C . VAL A 1 301 ? 1.447 9.169 -3.053 1.00 77.69 301 VAL A C 1
ATOM 2193 O O . VAL A 1 301 ? 0.838 9.962 -2.340 1.00 77.69 301 VAL A O 1
ATOM 2196 N N . ALA A 1 302 ? 1.763 7.937 -2.655 1.00 82.88 302 ALA A N 1
ATOM 2197 C CA . ALA A 1 302 ? 1.479 7.438 -1.314 1.00 82.88 302 ALA A CA 1
ATOM 2198 C C . ALA A 1 302 ? 2.437 8.071 -0.298 1.00 82.88 302 ALA A C 1
ATOM 2200 O O . ALA A 1 302 ? 3.649 7.921 -0.422 1.00 82.88 302 ALA A O 1
ATOM 2201 N N . HIS A 1 303 ? 1.929 8.768 0.716 1.00 84.31 303 HIS A N 1
ATOM 2202 C CA . HIS A 1 303 ? 2.781 9.414 1.724 1.00 84.31 303 HIS A CA 1
ATOM 2203 C C . HIS A 1 303 ? 2.983 8.573 2.974 1.00 84.31 303 HIS A C 1
ATOM 2205 O O . HIS A 1 303 ? 3.994 8.701 3.653 1.00 84.31 303 HIS A O 1
ATOM 2211 N N . GLY A 1 304 ? 2.042 7.702 3.305 1.00 86.56 304 GLY A N 1
ATOM 2212 C CA . GLY A 1 304 ? 2.166 6.907 4.513 1.00 86.56 304 GLY A CA 1
ATOM 2213 C C . GLY A 1 304 ? 0.900 6.165 4.857 1.00 86.56 304 GLY A C 1
ATOM 2214 O O . GLY A 1 304 ? -0.093 6.191 4.120 1.00 86.56 304 GLY A O 1
ATOM 2215 N N . MET A 1 305 ? 0.955 5.521 6.013 1.00 87.88 305 MET A N 1
ATOM 2216 C CA . MET A 1 305 ? -0.179 4.848 6.616 1.00 87.88 305 MET A CA 1
ATOM 2217 C C . MET A 1 305 ? -0.638 5.582 7.871 1.00 87.88 305 MET A C 1
ATOM 2219 O O . MET A 1 305 ? 0.159 5.963 8.727 1.00 87.88 305 MET A O 1
ATOM 2223 N N . TYR A 1 306 ? -1.944 5.753 7.971 1.00 91.19 306 TYR A N 1
ATOM 2224 C CA . TYR A 1 306 ? -2.639 6.389 9.070 1.00 91.19 306 TYR A CA 1
ATOM 2225 C C . TYR A 1 306 ? -3.326 5.313 9.910 1.00 91.19 306 TYR A C 1
ATOM 2227 O O . TYR A 1 306 ? -3.997 4.434 9.371 1.00 91.19 306 TYR A O 1
ATOM 2235 N N . CYS A 1 307 ? -3.149 5.370 11.223 1.00 93.12 307 CYS A N 1
ATOM 2236 C CA . CYS A 1 307 ? -3.704 4.428 12.185 1.00 93.12 307 CYS A CA 1
ATOM 2237 C C . CYS A 1 307 ? -4.739 5.152 13.046 1.00 93.12 307 CYS A C 1
ATOM 2239 O O . CYS A 1 307 ? -4.361 5.819 14.006 1.00 93.12 307 CYS A O 1
ATOM 2241 N N . ALA A 1 308 ? -6.025 5.035 12.713 1.00 91.19 308 ALA A N 1
ATOM 2242 C CA . ALA A 1 308 ? -7.112 5.570 13.534 1.00 91.19 308 ALA A CA 1
ATOM 2243 C C . ALA A 1 308 ? -7.537 4.529 14.578 1.00 91.19 308 ALA A C 1
ATOM 2245 O O . ALA A 1 308 ? -7.888 3.406 14.214 1.00 91.19 308 ALA A O 1
ATOM 2246 N N . MET A 1 309 ? -7.459 4.882 15.861 1.00 90.19 309 MET A N 1
ATOM 2247 C CA . MET A 1 309 ? -7.587 3.956 16.989 1.00 90.19 309 MET A CA 1
ATOM 2248 C C . MET A 1 309 ? -8.857 4.216 17.797 1.00 90.19 309 MET A C 1
ATOM 2250 O O . MET A 1 309 ? -9.190 5.364 18.095 1.00 90.19 309 MET A O 1
ATOM 2254 N N . TYR A 1 310 ? -9.530 3.137 18.192 1.00 89.88 310 TYR A N 1
ATOM 2255 C CA . TYR A 1 310 ? -10.840 3.184 18.827 1.00 89.88 310 TYR A CA 1
ATOM 2256 C C . TYR A 1 310 ? -10.940 2.255 20.029 1.00 89.88 310 TYR A C 1
ATOM 2258 O O . TYR A 1 310 ? -10.358 1.164 20.064 1.00 89.88 310 TYR A O 1
ATOM 2266 N N . THR A 1 311 ? -11.743 2.679 20.998 1.00 86.75 311 THR A N 1
ATOM 2267 C CA . THR A 1 311 ? -12.126 1.870 22.151 1.00 86.75 311 THR A CA 1
ATOM 2268 C C . THR A 1 311 ? -13.124 0.777 21.814 1.00 86.75 311 THR A C 1
ATOM 2270 O O . THR A 1 311 ? -13.227 -0.205 22.547 1.00 86.75 311 THR A O 1
ATOM 2273 N N . GLU A 1 312 ? -13.827 0.917 20.694 1.00 86.81 312 GLU A N 1
ATOM 2274 C CA . GLU A 1 312 ? -14.894 0.024 20.261 1.00 86.81 312 GLU A CA 1
ATOM 2275 C C . GLU A 1 312 ? -14.809 -0.244 18.762 1.00 86.81 312 GLU A C 1
ATOM 2277 O O . GLU A 1 312 ? -14.253 0.556 18.005 1.00 86.81 312 GLU A O 1
ATOM 2282 N N . SER A 1 313 ? -15.328 -1.393 18.328 1.00 90.69 313 SER A N 1
ATOM 2283 C CA . SER A 1 313 ? -15.286 -1.765 16.914 1.00 90.69 313 SER A CA 1
ATOM 2284 C C . SER A 1 313 ? -16.449 -1.184 16.127 1.00 90.69 313 SER A C 1
ATOM 2286 O O . SER A 1 313 ? -17.600 -1.303 16.541 1.00 90.69 313 SER A O 1
ATOM 2288 N N . TRP A 1 314 ? -16.144 -0.648 14.950 1.00 89.56 314 TRP A N 1
ATOM 2289 C CA . TRP A 1 314 ? -17.117 -0.083 14.021 1.00 89.56 314 TRP A CA 1
ATOM 2290 C C . TRP A 1 314 ? -17.214 -0.935 12.758 1.00 89.56 314 TRP A C 1
ATOM 2292 O O . TRP A 1 314 ? -16.257 -1.610 12.373 1.00 89.56 314 TRP A O 1
ATOM 2302 N N . ASP A 1 315 ? -18.382 -0.928 12.122 1.00 90.88 315 ASP A N 1
ATOM 2303 C CA . ASP A 1 315 ? -18.581 -1.594 10.837 1.00 90.88 315 ASP A CA 1
ATOM 2304 C C . ASP A 1 315 ? -17.978 -0.795 9.665 1.00 90.88 315 ASP A C 1
ATOM 2306 O O . ASP A 1 315 ? -17.892 0.434 9.694 1.00 90.88 315 ASP A O 1
ATOM 2310 N N . ALA A 1 316 ? -17.609 -1.496 8.588 1.00 90.00 316 ALA A N 1
ATOM 2311 C CA . ALA A 1 316 ? -17.000 -0.895 7.401 1.00 90.00 316 ALA A CA 1
ATOM 2312 C C . ALA A 1 316 ? -17.888 0.148 6.694 1.00 90.00 316 ALA A C 1
ATOM 2314 O O . ALA A 1 316 ? -17.370 0.987 5.953 1.00 90.00 316 ALA A O 1
ATOM 2315 N N . SER A 1 317 ? -19.205 0.151 6.935 1.00 87.88 317 SER A N 1
ATOM 2316 C CA . SER A 1 317 ? -20.119 1.204 6.465 1.00 87.88 317 SER A CA 1
ATOM 2317 C C . SER A 1 317 ? -19.757 2.611 6.961 1.00 87.88 317 SER A C 1
ATOM 2319 O O . SER A 1 317 ? -20.133 3.589 6.313 1.00 87.88 317 SER A O 1
ATOM 2321 N N . TYR A 1 318 ? -18.968 2.737 8.034 1.00 89.25 318 TYR A N 1
ATOM 2322 C CA . TYR A 1 318 ? -18.468 4.024 8.529 1.00 89.25 318 TYR A CA 1
ATOM 2323 C C . TYR A 1 318 ? -17.212 4.532 7.800 1.00 89.25 318 TYR A C 1
ATOM 2325 O O . TYR A 1 318 ? -16.785 5.660 8.042 1.00 89.25 318 TYR A O 1
ATOM 2333 N N . GLY A 1 319 ? -16.633 3.762 6.872 1.00 87.31 319 GLY A N 1
ATOM 2334 C CA . GLY A 1 319 ? -15.487 4.159 6.041 1.00 87.31 319 GLY A CA 1
ATOM 2335 C C . GLY A 1 319 ? -15.838 5.143 4.921 1.00 87.31 319 GLY A C 1
ATOM 2336 O O . GLY A 1 319 ? -15.600 4.861 3.748 1.00 87.31 319 GLY A O 1
ATOM 2337 N N . THR A 1 320 ? -16.465 6.275 5.240 1.00 83.50 320 THR A N 1
ATOM 2338 C CA . THR A 1 320 ? -17.071 7.165 4.234 1.00 83.50 320 THR A CA 1
ATOM 2339 C C . THR A 1 320 ? -16.132 8.247 3.696 1.00 83.50 320 THR A C 1
ATOM 2341 O O . THR A 1 320 ? -16.419 8.829 2.648 1.00 83.50 320 THR A O 1
ATOM 2344 N N . VAL A 1 321 ? -14.990 8.500 4.346 1.00 80.06 321 VAL A N 1
ATOM 2345 C CA . VAL A 1 321 ? -14.041 9.542 3.922 1.00 80.06 321 VAL A CA 1
ATOM 2346 C C . VAL A 1 321 ? -13.103 8.980 2.857 1.00 80.06 321 VAL A C 1
ATOM 2348 O O . VAL A 1 321 ? -12.159 8.254 3.154 1.00 80.06 321 VAL A O 1
ATOM 2351 N N . LYS A 1 322 ? -13.362 9.314 1.592 1.00 80.50 322 LYS A N 1
ATOM 2352 C CA . LYS A 1 322 ? -12.529 8.889 0.448 1.00 80.50 322 LYS A CA 1
ATOM 2353 C C . LYS A 1 322 ? -11.489 9.926 0.041 1.00 80.50 322 LYS A C 1
ATOM 2355 O O . LYS A 1 322 ? -10.451 9.579 -0.517 1.00 80.50 322 LYS A O 1
ATOM 2360 N N . GLN A 1 323 ? -11.777 11.187 0.330 1.00 79.06 323 GLN A N 1
ATOM 2361 C CA . GLN A 1 323 ? -10.911 12.319 0.049 1.00 79.06 323 GLN A CA 1
ATOM 2362 C C . GLN A 1 323 ? -11.096 13.387 1.121 1.00 79.06 323 GLN A C 1
ATOM 2364 O O . GLN A 1 323 ? -12.168 13.493 1.721 1.00 79.06 323 GLN A O 1
ATOM 2369 N N . SER A 1 324 ? -10.056 14.176 1.355 1.00 74.75 324 SER A N 1
ATOM 2370 C CA . SER A 1 324 ? -10.106 15.331 2.243 1.00 74.75 324 SER A CA 1
ATOM 2371 C C . SER A 1 324 ? -9.173 16.417 1.728 1.00 74.75 324 SER A C 1
ATOM 2373 O O . SER A 1 324 ? -8.086 16.131 1.231 1.00 74.75 324 SER A O 1
ATOM 2375 N N . ALA A 1 325 ? -9.585 17.673 1.860 1.00 72.25 325 ALA A N 1
ATOM 2376 C CA . ALA A 1 325 ? -8.732 18.812 1.546 1.00 72.25 325 ALA A CA 1
ATOM 2377 C C . ALA A 1 325 ? -7.830 19.155 2.742 1.00 72.25 325 ALA A C 1
ATOM 2379 O O . ALA A 1 325 ? -8.262 19.062 3.892 1.00 72.25 325 ALA A O 1
ATOM 2380 N N . SER A 1 326 ? -6.602 19.593 2.465 1.00 71.38 326 SER A N 1
ATOM 2381 C CA . SER A 1 326 ? -5.692 20.199 3.440 1.00 71.38 326 SER A CA 1
ATOM 2382 C C . SER A 1 326 ? -5.109 21.504 2.890 1.00 71.38 326 SER A C 1
ATOM 2384 O O . SER A 1 326 ? -5.230 21.822 1.703 1.00 71.38 326 SER A O 1
ATOM 2386 N N . VAL A 1 327 ? -4.397 22.251 3.739 1.00 55.84 327 VAL A N 1
ATOM 2387 C CA . VAL A 1 327 ? -3.462 23.275 3.250 1.00 55.84 327 VAL A CA 1
ATOM 2388 C C . VAL A 1 327 ? -2.414 22.554 2.392 1.00 55.84 327 VAL A C 1
ATOM 2390 O O . VAL A 1 327 ? -1.750 21.644 2.884 1.00 55.84 327 VAL A O 1
ATOM 2393 N N . GLY A 1 328 ? -2.326 22.889 1.102 1.00 58.25 328 GLY A N 1
ATOM 2394 C CA . GLY A 1 328 ? -1.404 22.248 0.151 1.00 58.25 328 GLY A CA 1
ATOM 2395 C C . GLY A 1 328 ? -2.039 21.297 -0.874 1.00 58.25 328 GLY A C 1
ATOM 2396 O O . GLY A 1 328 ? -1.334 20.874 -1.787 1.00 58.25 328 GLY A O 1
ATOM 2397 N N . GLY A 1 329 ? -3.344 21.006 -0.790 1.00 72.19 329 GLY A N 1
ATOM 2398 C CA . GLY A 1 329 ? -4.071 20.293 -1.847 1.00 72.19 329 GLY A CA 1
ATOM 2399 C C . GLY A 1 329 ? -5.050 19.232 -1.350 1.00 72.19 329 GLY A C 1
ATOM 2400 O O . GLY A 1 329 ? -5.346 19.123 -0.161 1.00 72.19 329 GLY A O 1
ATOM 2401 N N . GLU A 1 330 ? -5.579 18.460 -2.295 1.00 79.38 330 GLU A N 1
ATOM 2402 C CA . GLU A 1 330 ? -6.472 17.337 -2.021 1.00 79.38 330 GLU A CA 1
ATOM 2403 C C . GLU A 1 330 ? -5.677 16.070 -1.693 1.00 79.38 330 GLU A C 1
ATOM 2405 O O . GLU A 1 330 ? -4.653 15.776 -2.313 1.00 79.38 330 GLU A O 1
ATOM 2410 N N . TRP A 1 331 ? -6.172 15.314 -0.720 1.00 82.38 331 TRP A N 1
ATOM 2411 C CA . TRP A 1 331 ? -5.655 14.011 -0.337 1.00 82.38 331 TRP A CA 1
ATOM 2412 C C . TRP A 1 331 ? -6.710 12.948 -0.573 1.00 82.38 331 TRP A C 1
ATOM 2414 O O . TRP A 1 331 ? -7.888 13.160 -0.288 1.00 82.38 331 TRP A O 1
ATOM 2424 N N . THR A 1 332 ? -6.277 11.783 -1.041 1.00 84.12 332 THR A N 1
ATOM 2425 C CA . THR A 1 332 ? -7.149 10.627 -1.261 1.00 84.12 332 THR A CA 1
ATOM 2426 C C . THR A 1 332 ? -6.772 9.486 -0.331 1.00 84.12 332 THR A C 1
ATOM 2428 O O . THR A 1 332 ? -5.604 9.297 0.021 1.00 84.12 332 THR A O 1
ATOM 2431 N N . VAL A 1 333 ? -7.779 8.715 0.069 1.00 84.81 333 VAL A N 1
ATOM 2432 C CA . VAL A 1 333 ? -7.597 7.506 0.865 1.00 84.81 333 VAL A CA 1
ATOM 2433 C C . VAL A 1 333 ? -7.432 6.320 -0.079 1.00 84.81 333 VAL A C 1
ATOM 2435 O O . VAL A 1 333 ? -8.299 6.038 -0.905 1.00 84.81 333 VAL A O 1
ATOM 2438 N N . GLY A 1 334 ? -6.286 5.652 0.033 1.00 83.31 334 GLY A N 1
ATOM 2439 C CA . GLY A 1 334 ? -5.968 4.434 -0.702 1.00 83.31 334 GLY A CA 1
ATOM 2440 C C . GLY A 1 334 ? -6.499 3.188 0.005 1.00 83.31 334 GLY A C 1
ATOM 2441 O O . GLY A 1 334 ? -7.636 3.140 0.466 1.00 83.31 334 GLY A O 1
ATOM 2442 N N . ALA A 1 335 ? -5.660 2.157 0.095 1.00 83.56 335 ALA A N 1
ATOM 2443 C CA . ALA A 1 335 ? -6.004 0.924 0.793 1.00 83.56 335 ALA A CA 1
ATOM 2444 C C . ALA A 1 335 ? -6.377 1.194 2.263 1.00 83.56 335 ALA A C 1
ATOM 2446 O O . ALA A 1 335 ? -5.635 1.888 2.957 1.00 83.56 335 ALA A O 1
ATOM 2447 N N . ALA A 1 336 ? -7.495 0.631 2.731 1.00 87.62 336 ALA A N 1
ATOM 2448 C CA . ALA A 1 336 ? -7.991 0.786 4.096 1.00 87.62 336 ALA A CA 1
ATOM 2449 C C . ALA A 1 336 ? -8.475 -0.557 4.659 1.00 87.62 336 ALA A C 1
ATOM 2451 O O . ALA A 1 336 ? -9.222 -1.286 4.002 1.00 87.62 336 ALA A O 1
ATOM 2452 N N . TYR A 1 337 ? -8.044 -0.886 5.876 1.00 89.25 337 TYR A N 1
ATOM 2453 C CA . TYR A 1 337 ? -8.374 -2.142 6.543 1.00 89.25 337 TYR A CA 1
ATOM 2454 C C . TYR A 1 337 ? -8.548 -1.942 8.039 1.00 89.25 337 TYR A C 1
ATOM 2456 O O . TYR A 1 337 ? -7.728 -1.283 8.682 1.00 89.25 337 TYR A O 1
ATOM 2464 N N . ALA A 1 338 ? -9.561 -2.590 8.602 1.00 92.00 338 ALA A N 1
ATOM 2465 C CA . ALA A 1 338 ? -9.755 -2.646 10.035 1.00 92.00 338 ALA A CA 1
ATOM 2466 C C . ALA A 1 338 ? -9.288 -3.962 10.652 1.00 92.00 338 ALA A C 1
ATOM 2468 O O . ALA A 1 338 ? -9.359 -5.032 10.036 1.00 92.00 338 ALA A O 1
ATOM 2469 N N . TYR A 1 339 ? -8.859 -3.850 11.904 1.00 93.38 339 TYR A N 1
ATOM 2470 C CA . TYR A 1 339 ? -8.514 -4.958 12.777 1.00 93.38 339 TYR A CA 1
ATOM 2471 C C . TYR A 1 339 ? -9.160 -4.738 14.138 1.00 93.38 339 TYR A C 1
ATOM 2473 O O . TYR A 1 339 ? -9.165 -3.620 14.653 1.00 93.38 339 TYR A O 1
ATOM 2481 N N . THR A 1 340 ? -9.663 -5.816 14.733 1.00 93.94 340 THR A N 1
ATOM 2482 C CA . THR A 1 340 ? -10.301 -5.779 16.055 1.00 93.94 340 THR A CA 1
ATOM 2483 C C . THR A 1 340 ? -9.614 -6.767 16.985 1.00 93.94 340 THR A C 1
ATOM 2485 O O . THR A 1 340 ? -9.329 -7.897 16.580 1.00 93.94 340 THR A O 1
ATOM 2488 N N . ASN A 1 341 ? -9.355 -6.362 18.226 1.00 93.00 341 ASN A N 1
ATOM 2489 C CA . ASN A 1 341 ? -8.819 -7.220 19.273 1.00 93.00 341 ASN A CA 1
ATOM 2490 C C . ASN A 1 341 ? -9.690 -8.482 19.382 1.00 93.00 341 ASN A C 1
ATOM 2492 O O . ASN A 1 341 ? -10.911 -8.390 19.506 1.00 93.00 341 ASN A O 1
ATOM 2496 N N . ALA A 1 342 ? -9.080 -9.663 19.290 1.00 90.75 342 ALA A N 1
ATOM 2497 C CA . ALA A 1 342 ? -9.824 -10.915 19.173 1.00 90.75 342 ALA A CA 1
ATOM 2498 C C . ALA A 1 342 ? -10.672 -11.217 20.420 1.00 90.75 342 ALA A C 1
ATOM 2500 O O . ALA A 1 342 ? -11.785 -11.721 20.294 1.00 90.75 342 ALA A O 1
ATOM 2501 N N . THR A 1 343 ? -10.185 -10.862 21.613 1.00 88.75 343 THR A N 1
ATOM 2502 C CA . THR A 1 343 ? -10.931 -11.028 22.871 1.00 88.75 343 THR A CA 1
ATOM 2503 C C . THR A 1 343 ? -12.143 -10.101 22.917 1.00 88.75 343 THR A C 1
ATOM 2505 O O . THR A 1 343 ? -13.222 -10.512 23.343 1.00 88.75 343 THR A O 1
ATOM 2508 N N . TYR A 1 344 ? -11.988 -8.869 22.421 1.00 89.06 344 TYR A N 1
ATOM 2509 C CA . TYR A 1 344 ? -13.099 -7.932 22.274 1.00 89.06 344 TYR A CA 1
ATOM 2510 C C . TYR A 1 344 ? -14.133 -8.463 21.273 1.00 89.06 344 TYR A C 1
ATOM 2512 O O . TYR A 1 344 ? -15.306 -8.581 21.609 1.00 89.06 344 TYR A O 1
ATOM 2520 N N . ALA A 1 345 ? -13.692 -8.864 20.078 1.00 87.94 345 ALA A N 1
ATOM 2521 C CA . ALA A 1 345 ? -14.561 -9.368 19.013 1.00 87.94 345 ALA A CA 1
ATOM 2522 C C . ALA A 1 345 ? -15.304 -10.666 19.385 1.00 87.94 345 ALA A C 1
ATOM 2524 O O . ALA A 1 345 ? -16.356 -10.956 18.825 1.00 87.94 345 ALA A O 1
ATOM 2525 N N . ALA A 1 346 ? -14.773 -11.453 20.327 1.00 86.75 346 ALA A N 1
ATOM 2526 C CA . ALA A 1 346 ? -15.453 -12.636 20.853 1.00 86.75 346 ALA A CA 1
ATOM 2527 C C . ALA A 1 346 ? -16.652 -12.293 21.755 1.00 86.75 346 ALA A C 1
ATOM 2529 O O . ALA A 1 346 ? -17.534 -13.129 21.936 1.00 86.75 346 ALA A O 1
ATOM 2530 N N . SER A 1 347 ? -16.669 -11.089 22.331 1.00 83.69 347 SER A N 1
ATOM 2531 C CA . SER A 1 347 ? -17.674 -10.660 23.312 1.00 83.69 347 SER A CA 1
ATOM 2532 C C . SER A 1 347 ? -18.627 -9.593 22.767 1.00 83.69 347 SER A C 1
ATOM 2534 O O . SER A 1 347 ? -19.760 -9.501 23.230 1.00 83.69 347 SER A O 1
ATOM 2536 N N . TYR A 1 348 ? -18.178 -8.801 21.790 1.00 83.81 348 TYR A N 1
ATOM 2537 C CA . TYR A 1 348 ? -18.880 -7.620 21.291 1.00 83.81 348 TYR A CA 1
ATOM 2538 C C . TYR A 1 348 ? -18.909 -7.604 19.763 1.00 83.81 348 TYR A C 1
ATOM 2540 O O . TYR A 1 348 ? -17.947 -7.997 19.099 1.00 83.81 348 TYR A O 1
ATOM 2548 N N . GLN A 1 349 ? -20.025 -7.136 19.207 1.00 83.62 349 GLN A N 1
ATOM 2549 C CA . GLN A 1 349 ? -20.189 -6.953 17.766 1.00 83.62 349 GLN A CA 1
ATOM 2550 C C . GLN A 1 349 ? -19.780 -5.541 17.342 1.00 83.62 349 GLN A C 1
ATOM 2552 O O . GLN A 1 349 ? -19.766 -4.610 18.147 1.00 83.62 349 GLN A O 1
ATOM 2557 N N . ALA A 1 350 ? -19.467 -5.379 16.056 1.00 87.19 350 ALA A N 1
ATOM 2558 C CA . ALA A 1 350 ? -19.227 -4.063 15.485 1.00 87.19 350 ALA A CA 1
ATOM 2559 C C . ALA A 1 350 ? -20.493 -3.198 15.546 1.00 87.19 350 ALA A C 1
ATOM 2561 O O . ALA A 1 350 ? -21.594 -3.675 15.267 1.00 87.19 350 ALA A O 1
ATOM 2562 N N . ILE A 1 351 ? -20.329 -1.917 15.877 1.00 86.38 351 ILE A N 1
ATOM 2563 C CA . ILE A 1 351 ? -21.421 -0.946 15.841 1.00 86.38 351 ILE A CA 1
ATOM 2564 C C . ILE A 1 351 ? -21.830 -0.734 14.383 1.00 86.38 351 ILE A C 1
ATOM 2566 O O . ILE A 1 351 ? -20.985 -0.459 13.527 1.00 86.38 351 ILE A O 1
ATOM 2570 N N . THR A 1 352 ? -23.131 -0.857 14.110 1.00 85.88 352 THR A N 1
ATOM 2571 C CA . THR A 1 352 ? -23.718 -0.728 12.768 1.00 85.88 352 THR A CA 1
ATOM 2572 C C . THR A 1 352 ? -24.749 0.401 12.720 1.00 85.88 352 THR A C 1
ATOM 2574 O O . THR A 1 352 ? -25.342 0.743 13.751 1.00 85.88 352 THR A O 1
ATOM 2577 N N . PRO A 1 353 ? -25.043 0.960 11.531 1.00 76.88 353 PRO A N 1
ATOM 2578 C CA . PRO A 1 353 ? -26.139 1.909 11.375 1.00 76.88 353 PRO A CA 1
ATOM 2579 C C . PRO A 1 353 ? -27.479 1.287 11.806 1.00 76.88 353 PRO A C 1
ATOM 2581 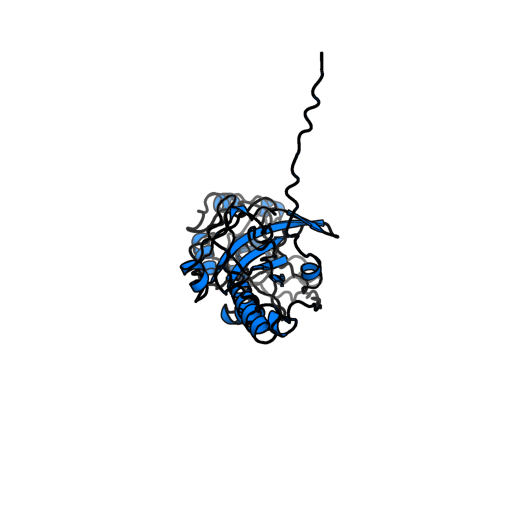O O . PRO A 1 353 ? -28.009 0.401 11.140 1.00 76.88 353 PRO A O 1
ATOM 2584 N N . GLY A 1 354 ? -28.038 1.749 12.928 1.00 66.88 354 GLY A N 1
ATOM 2585 C CA . GLY A 1 354 ? -29.336 1.289 13.444 1.00 66.88 354 GLY A CA 1
ATOM 2586 C C . GLY A 1 354 ? -29.312 -0.009 14.264 1.00 66.88 354 GLY A C 1
ATOM 2587 O O . GLY A 1 354 ? -30.370 -0.445 14.711 1.00 66.88 354 GLY A O 1
ATOM 2588 N N . GLY A 1 355 ? -28.139 -0.605 14.500 1.00 63.81 355 GLY A N 1
ATOM 2589 C CA . GLY A 1 355 ? -27.970 -1.796 15.332 1.00 63.81 355 GLY A CA 1
ATOM 2590 C C . GLY A 1 355 ? -26.875 -1.586 16.372 1.00 63.81 355 GLY A C 1
ATOM 2591 O O . GLY A 1 355 ? -25.694 -1.524 16.032 1.00 63.81 355 GLY A O 1
ATOM 2592 N N . TYR A 1 356 ? -27.272 -1.492 17.643 1.00 60.47 356 TYR A N 1
ATOM 2593 C CA . TYR A 1 356 ? -26.359 -1.401 18.779 1.00 60.47 356 TYR A CA 1
ATOM 2594 C C . TYR A 1 356 ? -26.632 -2.558 19.742 1.00 60.47 356 TYR A C 1
ATOM 2596 O O . TYR A 1 356 ? -27.645 -2.574 20.440 1.00 60.47 356 TYR A O 1
ATOM 2604 N N . GLN A 1 357 ? -25.732 -3.539 19.774 1.00 55.22 357 GLN A N 1
ATOM 2605 C CA . GLN A 1 357 ? -25.647 -4.501 20.870 1.00 55.22 357 GLN A CA 1
ATOM 2606 C C . GLN A 1 357 ? -24.467 -4.106 21.759 1.00 55.22 357 GLN A C 1
ATOM 2608 O O . GLN A 1 357 ? -23.417 -4.723 21.672 1.00 55.22 357 GLN A O 1
ATOM 2613 N N . GLY A 1 358 ? -24.640 -3.055 22.567 1.00 51.97 358 GLY A N 1
ATOM 2614 C CA . GLY A 1 358 ? -23.772 -2.733 23.707 1.00 51.97 358 GLY A CA 1
ATOM 2615 C C . GLY A 1 358 ? -22.276 -2.608 23.400 1.00 51.97 358 GLY A C 1
ATOM 2616 O O . GLY A 1 358 ? -21.544 -3.589 23.495 1.00 51.97 358 GLY A O 1
ATOM 2617 N N . GLY A 1 359 ? -21.807 -1.389 23.149 1.00 56.31 359 GLY A N 1
ATOM 2618 C CA . GLY A 1 359 ? -20.416 -1.001 23.371 1.00 56.31 359 GLY A CA 1
ATOM 2619 C C . GLY A 1 359 ? -20.015 -1.295 24.820 1.00 56.31 359 GLY A C 1
ATOM 2620 O O . GLY A 1 359 ? -20.857 -1.343 25.723 1.00 56.31 359 GLY A O 1
ATOM 2621 N N . ASN A 1 360 ? -18.738 -1.590 25.055 1.00 66.81 360 ASN A N 1
ATOM 2622 C CA . ASN A 1 360 ? -18.269 -2.111 26.340 1.00 66.81 360 ASN A CA 1
ATOM 2623 C C . ASN A 1 360 ? -17.590 -1.059 27.224 1.00 66.81 360 ASN A C 1
ATOM 2625 O O . ASN A 1 360 ? -16.743 -1.412 28.046 1.00 66.81 360 ASN A O 1
ATOM 2629 N N . CYS A 1 361 ? -17.920 0.222 27.068 1.00 69.44 361 CYS A N 1
ATOM 2630 C CA . CYS A 1 361 ? -17.339 1.285 27.893 1.00 69.44 361 CYS A CA 1
ATOM 2631 C C . CYS A 1 361 ? -15.802 1.309 27.814 1.00 69.44 361 CYS A C 1
ATOM 2633 O O . CYS A 1 361 ? -15.116 1.583 28.796 1.00 69.44 361 CYS A O 1
ATOM 2635 N N . GLY A 1 362 ? -15.249 0.967 26.645 1.00 65.69 362 GLY A N 1
ATOM 2636 C CA . GLY A 1 362 ? -13.812 0.947 26.379 1.00 65.69 362 GLY A CA 1
ATOM 2637 C C . GLY A 1 362 ? -13.007 -0.147 27.076 1.00 65.69 362 GLY A C 1
ATOM 2638 O O . GLY A 1 362 ? -11.857 0.080 27.438 1.00 65.69 362 GLY A O 1
ATOM 2639 N N . GLY A 1 363 ? -13.585 -1.334 27.223 1.00 68.12 363 GLY A N 1
ATOM 2640 C CA . GLY A 1 363 ? -12.942 -2.570 27.674 1.00 68.12 363 GLY A CA 1
ATOM 2641 C C . GLY A 1 363 ? -13.632 -3.229 28.868 1.00 68.12 363 GLY A C 1
ATOM 2642 O O . GLY A 1 363 ? -13.276 -4.349 29.224 1.00 68.12 363 GLY A O 1
ATOM 2643 N N . TRP A 1 364 ? -14.596 -2.545 29.482 1.00 69.94 364 TRP A N 1
ATOM 2644 C CA . TRP A 1 364 ? -15.018 -2.770 30.865 1.00 69.94 364 TRP A CA 1
ATOM 2645 C C . TRP A 1 364 ? -16.392 -3.438 31.020 1.00 69.94 364 TRP A C 1
ATOM 2647 O O . TRP A 1 364 ? -16.696 -3.956 32.092 1.00 69.94 364 TRP A O 1
ATOM 2657 N N . GLY A 1 365 ? -17.169 -3.527 29.939 1.00 63.81 365 GLY A N 1
ATOM 2658 C CA . GLY A 1 365 ? -18.485 -4.166 29.914 1.00 63.81 365 GLY A CA 1
ATOM 2659 C C . GLY A 1 365 ? -19.644 -3.171 29.903 1.00 63.81 365 GLY A C 1
ATOM 2660 O O . GLY A 1 365 ? -19.464 -1.962 30.009 1.00 63.81 365 GLY A O 1
ATOM 2661 N N . ALA A 1 366 ? -20.862 -3.682 29.725 1.00 59.72 366 ALA A N 1
ATOM 2662 C CA . ALA A 1 366 ? -22.064 -2.852 29.752 1.00 59.72 366 ALA A CA 1
ATOM 2663 C C . ALA A 1 366 ? -22.351 -2.357 31.184 1.00 59.72 366 ALA A C 1
ATOM 2665 O O . ALA A 1 366 ? -22.386 -3.157 32.119 1.00 59.72 366 ALA A O 1
ATOM 2666 N N . GLY A 1 367 ? -22.592 -1.050 31.349 1.00 59.22 367 GLY A N 1
ATOM 2667 C CA . GLY A 1 367 ? -22.940 -0.436 32.642 1.00 59.22 367 GLY A CA 1
ATOM 2668 C C . GLY A 1 367 ? -21.752 -0.074 33.541 1.00 59.22 367 GLY A C 1
ATOM 266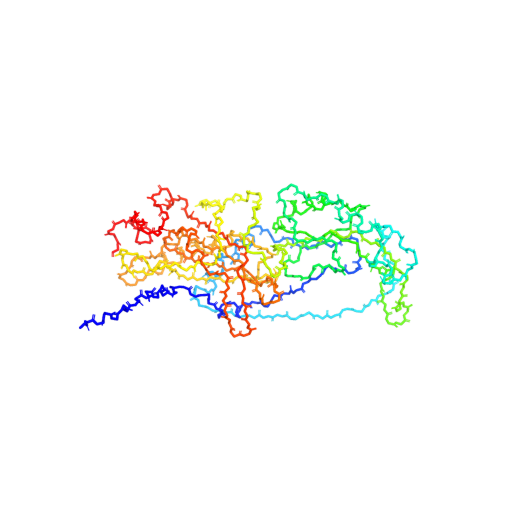9 O O . GLY A 1 367 ? -21.954 0.247 34.709 1.00 59.22 367 GLY A O 1
ATOM 2670 N N . THR A 1 368 ? -20.528 -0.135 33.013 1.00 59.53 368 THR A N 1
ATOM 2671 C CA . THR A 1 368 ? -19.294 0.325 33.682 1.00 59.53 368 THR A CA 1
ATOM 2672 C C . THR A 1 368 ? -18.726 1.609 33.058 1.00 59.53 368 THR A C 1
ATOM 2674 O O . THR A 1 368 ? -17.562 1.951 33.288 1.00 59.53 368 THR A O 1
ATOM 2677 N N . CYS A 1 369 ? -19.548 2.260 32.232 1.00 59.28 369 CYS A N 1
ATOM 2678 C CA . CYS A 1 369 ? -19.483 3.671 31.875 1.00 59.28 369 CYS A CA 1
ATOM 2679 C C . CYS A 1 369 ? -20.096 4.443 33.061 1.00 59.28 369 CYS A C 1
ATOM 2681 O O . CYS A 1 369 ? -19.501 5.457 33.463 1.00 59.28 369 CYS A O 1
#

pLDDT: mean 75.36, std 17.4, range [26.12, 96.69]